Protein AF-A0A8K0KCC7-F1 (afdb_monomer)

Foldseek 3Di:
DDDDDDPDDDPDDDDPPDPPPDPPVVVVPDDQDDAPLLLVQLVLVVQVVCCVVQQAPPLFAEAALCLQDPDCWPAAQHRVVCCPDPRHDHDDVVSVVVVPVPDDDDDDDDDDDDQDDDDEQECVNLVHDAFQDDFDWQPDFLFQAEEEFEDAVFAADADPNRVSVSLVVQQCCCCPVVVGRGRQAQWEAGLQLHIYGTVHLIGWGPPFPPCTSRYHYYYYYHAAQPPERDPSNVVSVVRVQVSCCSVRNHPPSHAYYYSCLRDVDCTPHDRHRVVCSPDPRHHHDPPPPPPAQECVNLPHDQFQDDFAWQPDTSFNYEYEGEPLPVAAAADPNRVSVSLNVQQCCCCPVVVGRGRQAQWEAHHSSRIHGGVHSTGFGDDRPPCRRRYHYYYYYRNSNDHNDDPPPDPDPHD

Radius of gyration: 26.08 Å; Cα contacts (8 Å, |Δi|>4): 764; chains: 1; bounding box: 80×66×66 Å

Mean predicted aligned error: 16.55 Å

Structure (mmCIF, N/CA/C/O backbone):
data_AF-A0A8K0KCC7-F1
#
_entry.id   AF-A0A8K0KCC7-F1
#
loop_
_atom_site.group_PDB
_atom_site.id
_atom_site.type_symbol
_atom_site.label_atom_id
_atom_site.label_alt_id
_atom_site.label_comp_id
_atom_site.label_asym_id
_atom_site.label_entity_id
_atom_site.label_seq_id
_atom_site.pdbx_PDB_ins_code
_atom_site.Cartn_x
_atom_site.Cartn_y
_atom_site.Cartn_z
_atom_site.occupancy
_atom_site.B_iso_or_equiv
_atom_site.auth_seq_id
_atom_site.auth_comp_id
_atom_site.auth_asym_id
_atom_site.auth_atom_id
_atom_site.pdbx_PDB_model_num
ATOM 1 N N . MET A 1 1 ? 50.288 -50.256 -7.105 1.00 32.22 1 MET A N 1
ATOM 2 C CA . MET A 1 1 ? 50.588 -49.123 -6.209 1.00 32.22 1 MET A CA 1
ATOM 3 C C . MET A 1 1 ? 49.426 -48.145 -6.263 1.00 32.22 1 MET A C 1
ATOM 5 O O . MET A 1 1 ? 48.894 -47.980 -7.355 1.00 32.22 1 MET A O 1
ATOM 9 N N . PRO A 1 2 ? 48.986 -47.606 -5.119 1.00 41.28 2 PRO A N 1
ATOM 10 C CA . PRO A 1 2 ? 47.628 -47.102 -4.949 1.00 41.28 2 PRO A CA 1
ATOM 11 C C . PRO A 1 2 ? 47.560 -45.652 -4.406 1.00 41.28 2 PRO A C 1
ATOM 13 O O . PRO A 1 2 ? 48.583 -45.040 -4.130 1.00 41.28 2 PRO A O 1
ATOM 16 N N . TYR A 1 3 ? 46.322 -45.187 -4.209 1.00 31.98 3 TYR A N 1
ATOM 17 C CA . TYR A 1 3 ? 45.841 -44.134 -3.296 1.00 31.98 3 TYR A CA 1
ATOM 18 C C . TYR A 1 3 ? 46.116 -42.638 -3.561 1.00 31.98 3 TYR A C 1
ATOM 20 O O . TYR A 1 3 ? 47.219 -42.124 -3.432 1.00 31.98 3 TYR A O 1
ATOM 28 N N . ASN A 1 4 ? 44.995 -41.954 -3.840 1.00 38.59 4 ASN A N 1
ATOM 29 C CA . ASN A 1 4 ? 44.507 -40.693 -3.263 1.00 38.59 4 ASN A CA 1
ATOM 30 C C . ASN A 1 4 ? 45.449 -39.945 -2.304 1.00 38.59 4 ASN A C 1
ATOM 32 O O . ASN A 1 4 ? 45.660 -40.389 -1.181 1.00 38.59 4 ASN A O 1
ATOM 36 N N . ASN A 1 5 ? 45.829 -38.724 -2.688 1.00 33.31 5 ASN A N 1
ATOM 37 C CA . ASN A 1 5 ? 46.295 -37.687 -1.768 1.00 33.31 5 ASN A CA 1
ATOM 38 C C . ASN A 1 5 ? 45.229 -36.585 -1.661 1.00 33.31 5 ASN A C 1
ATOM 40 O O . ASN A 1 5 ? 45.212 -35.649 -2.457 1.00 33.31 5 ASN A O 1
ATOM 44 N N . TYR A 1 6 ? 44.355 -36.695 -0.660 1.00 35.53 6 TYR A N 1
ATOM 45 C CA . TYR A 1 6 ? 43.768 -35.525 -0.004 1.00 35.53 6 TYR A CA 1
ATOM 46 C C . TYR A 1 6 ? 44.556 -35.300 1.294 1.00 35.53 6 TYR A C 1
ATOM 48 O O . TYR A 1 6 ? 44.811 -36.278 1.998 1.00 35.53 6 TYR A O 1
ATOM 56 N N . PRO A 1 7 ? 44.971 -34.065 1.623 1.00 37.31 7 PRO A N 1
ATOM 57 C CA . PRO A 1 7 ? 45.664 -33.803 2.877 1.00 37.31 7 PRO A CA 1
ATOM 58 C C . PRO A 1 7 ? 44.734 -34.054 4.071 1.00 37.31 7 PRO A C 1
ATOM 60 O O . PRO A 1 7 ? 43.588 -33.600 4.092 1.00 37.31 7 PRO A O 1
ATOM 63 N N . GLU A 1 8 ? 45.249 -34.785 5.059 1.00 32.00 8 GLU A N 1
ATOM 64 C CA . GLU A 1 8 ? 44.606 -35.037 6.346 1.00 32.00 8 GLU A CA 1
ATOM 65 C C . GLU A 1 8 ? 44.310 -33.716 7.073 1.00 32.00 8 GLU A C 1
ATOM 67 O O . GLU A 1 8 ? 45.194 -32.889 7.300 1.00 32.00 8 GLU A O 1
ATOM 72 N N . ILE A 1 9 ? 43.053 -33.526 7.475 1.00 38.66 9 ILE A N 1
ATOM 73 C CA . ILE A 1 9 ? 42.660 -32.462 8.397 1.00 38.66 9 ILE A CA 1
ATOM 74 C C . ILE A 1 9 ? 43.001 -32.953 9.806 1.00 38.66 9 ILE A C 1
ATOM 76 O O . ILE A 1 9 ? 42.283 -33.769 10.383 1.00 38.66 9 ILE A O 1
ATOM 80 N N . HIS A 1 10 ? 44.102 -32.461 10.373 1.00 34.22 10 HIS A N 1
ATOM 81 C CA . HIS A 1 10 ? 44.357 -32.620 11.801 1.00 34.22 10 HIS A CA 1
ATOM 82 C C . HIS A 1 10 ? 43.300 -31.847 12.612 1.00 34.22 10 HIS A C 1
ATOM 84 O O . HIS A 1 10 ? 42.964 -30.715 12.250 1.00 34.22 10 HIS A O 1
ATOM 90 N N . PRO A 1 11 ? 42.793 -32.395 13.733 1.00 32.97 11 PRO A N 1
ATOM 91 C CA . PRO A 1 11 ? 41.903 -31.650 14.608 1.00 32.97 11 PRO A CA 1
ATOM 92 C C . PRO A 1 11 ? 42.671 -30.471 15.208 1.00 32.97 11 PRO A C 1
ATOM 94 O O . PRO A 1 11 ? 43.665 -30.658 15.917 1.00 32.97 11 PRO A O 1
ATOM 97 N N . LEU A 1 12 ? 42.207 -29.252 14.926 1.00 37.03 12 LEU A N 1
ATOM 98 C CA . LEU A 1 12 ? 42.700 -28.045 15.578 1.00 37.03 12 LEU A CA 1
ATOM 99 C C . LEU A 1 12 ? 42.485 -28.186 17.088 1.00 37.03 12 LEU A C 1
ATOM 101 O O . LEU A 1 12 ? 41.357 -28.271 17.576 1.00 37.03 12 LEU A O 1
ATOM 105 N N . LYS A 1 13 ? 43.596 -28.233 17.830 1.00 34.91 13 LYS A N 1
ATOM 106 C CA . LYS A 1 13 ? 43.595 -28.073 19.283 1.00 34.91 13 LYS A CA 1
ATOM 107 C C . LYS A 1 13 ? 42.978 -26.713 19.606 1.00 34.91 13 LYS A C 1
ATOM 109 O O . LYS A 1 13 ? 43.379 -25.700 19.041 1.00 34.91 13 LYS A O 1
ATOM 114 N N . ASN A 1 14 ? 42.010 -26.719 20.519 1.00 39.62 14 ASN A N 1
ATOM 115 C CA . ASN A 1 14 ? 41.420 -25.523 21.108 1.00 39.62 14 ASN A CA 1
ATOM 116 C C . ASN A 1 14 ? 42.513 -24.661 21.747 1.00 39.62 14 ASN A C 1
ATOM 118 O O . ASN A 1 14 ? 42.914 -24.928 22.879 1.00 39.62 14 ASN A O 1
ATOM 122 N N . ASP A 1 15 ? 42.939 -23.613 21.049 1.00 35.44 15 ASP A N 1
ATOM 123 C CA . ASP A 1 15 ? 43.680 -22.517 21.655 1.00 35.44 15 ASP A CA 1
ATOM 124 C C . ASP A 1 15 ? 42.769 -21.284 21.719 1.00 35.44 15 ASP A C 1
ATOM 126 O O . ASP A 1 15 ? 42.457 -20.635 20.718 1.00 35.44 15 ASP A O 1
ATOM 130 N N . LYS A 1 16 ? 42.241 -21.021 22.919 1.00 41.28 16 LYS A N 1
ATOM 131 C CA . LYS A 1 16 ? 41.320 -19.914 23.223 1.00 41.28 16 LYS A CA 1
ATOM 132 C C . LYS A 1 16 ? 42.089 -18.601 23.378 1.00 41.28 16 LYS A C 1
ATOM 134 O O . LYS A 1 16 ? 42.053 -17.981 24.438 1.00 41.28 16 LYS A O 1
ATOM 139 N N . SER A 1 17 ? 42.793 -18.175 22.337 1.00 39.69 17 SER A N 1
ATOM 140 C CA . SER A 1 17 ? 43.599 -16.955 22.416 1.00 39.69 17 SER A CA 1
ATOM 141 C C . SER A 1 17 ? 43.819 -16.268 21.063 1.00 39.69 17 SER A C 1
ATOM 143 O O . SER A 1 17 ? 44.923 -15.842 20.767 1.00 39.69 17 SER A O 1
ATOM 145 N N . ASN A 1 18 ? 42.778 -16.116 20.226 1.00 37.31 18 ASN A N 1
ATOM 146 C CA . ASN A 1 18 ? 42.800 -15.120 19.134 1.00 37.31 18 ASN A CA 1
ATOM 147 C C . ASN A 1 18 ? 41.409 -14.788 18.549 1.00 37.31 18 ASN A C 1
ATOM 149 O O . ASN A 1 18 ? 41.161 -14.870 17.350 1.00 37.31 18 ASN A O 1
ATOM 153 N N . LEU A 1 19 ? 40.473 -14.383 19.411 1.00 37.72 19 LEU A N 1
ATOM 154 C CA . LEU A 1 19 ? 39.090 -14.030 19.039 1.00 37.72 19 LEU A CA 1
ATOM 155 C C . LEU A 1 19 ? 38.871 -12.523 18.795 1.00 37.72 19 LEU A C 1
ATOM 157 O O . LEU A 1 19 ? 37.771 -12.020 18.994 1.00 37.72 19 LEU A O 1
ATOM 161 N N . HIS A 1 20 ? 39.900 -11.793 18.355 1.00 40.25 20 HIS A N 1
ATOM 162 C CA . HIS A 1 20 ? 39.802 -10.345 18.105 1.00 40.25 20 HIS A CA 1
ATOM 163 C C . HIS A 1 20 ? 40.054 -9.908 16.650 1.00 40.25 20 HIS A C 1
ATOM 165 O O . HIS A 1 20 ? 40.089 -8.711 16.388 1.00 40.25 20 HIS A O 1
ATOM 171 N N . GLY A 1 21 ? 40.173 -10.841 15.695 1.00 36.03 21 GLY A N 1
ATOM 172 C CA . GLY A 1 21 ? 40.514 -10.511 14.299 1.00 36.03 21 GLY A CA 1
ATOM 173 C C . GLY A 1 21 ? 39.588 -11.039 13.197 1.00 36.03 21 GLY A C 1
ATOM 174 O O . GLY A 1 21 ? 39.854 -10.764 12.037 1.00 36.03 21 GLY A O 1
ATOM 175 N N . LEU A 1 22 ? 38.524 -11.793 13.508 1.00 36.38 22 LEU A N 1
ATOM 176 C CA . LEU A 1 22 ? 37.712 -12.489 12.486 1.00 36.38 22 LEU A CA 1
ATOM 177 C C . LEU A 1 22 ? 36.241 -12.044 12.408 1.00 36.38 22 LEU A C 1
ATOM 179 O O . LEU A 1 22 ? 35.451 -12.656 11.697 1.00 36.38 22 LEU A O 1
ATOM 183 N N . THR A 1 23 ? 35.845 -10.986 13.117 1.00 40.62 23 THR A N 1
ATOM 184 C CA . THR A 1 23 ? 34.430 -10.582 13.216 1.00 40.62 23 THR A CA 1
ATOM 185 C C . THR A 1 23 ? 34.023 -9.434 12.294 1.00 40.62 23 THR A C 1
ATOM 187 O O . THR A 1 23 ? 32.842 -9.111 12.265 1.00 40.62 23 THR A O 1
ATOM 190 N N . TYR A 1 24 ? 34.940 -8.829 11.528 1.00 31.20 24 TYR A N 1
ATOM 191 C CA . TYR A 1 24 ? 34.590 -7.710 10.636 1.00 31.20 24 TYR A CA 1
ATOM 192 C C . TYR A 1 24 ? 34.477 -8.115 9.157 1.00 31.20 24 TYR A C 1
ATOM 194 O O . TYR A 1 24 ? 33.533 -7.701 8.491 1.00 31.20 24 TYR A O 1
ATOM 202 N N . ASP A 1 25 ? 35.337 -9.011 8.663 1.00 35.44 25 ASP A N 1
ATOM 203 C CA . ASP A 1 25 ? 35.307 -9.435 7.249 1.00 35.44 25 ASP A CA 1
ATOM 204 C C . ASP A 1 25 ? 34.265 -10.525 6.933 1.00 35.44 25 ASP A C 1
ATOM 206 O O . ASP A 1 25 ? 33.939 -10.745 5.769 1.00 35.44 25 ASP A O 1
ATOM 210 N N . TYR A 1 26 ? 33.678 -11.176 7.945 1.00 32.91 26 TYR A N 1
ATOM 211 C CA . TYR A 1 26 ? 32.623 -12.183 7.739 1.00 32.91 26 TYR A CA 1
ATOM 212 C C . TYR A 1 26 ? 31.201 -11.591 7.690 1.00 32.91 26 TYR A C 1
ATOM 214 O O . TYR A 1 26 ? 30.269 -12.275 7.280 1.00 32.91 26 TYR A O 1
ATOM 222 N N . PHE A 1 27 ? 31.019 -10.324 8.082 1.00 34.69 27 PHE A N 1
ATOM 223 C CA . PHE A 1 27 ? 29.710 -9.647 8.079 1.00 34.69 27 PHE A CA 1
ATOM 224 C C . PHE A 1 27 ? 29.430 -8.832 6.806 1.00 34.69 27 PHE A C 1
ATOM 226 O O . PHE A 1 27 ? 28.326 -8.319 6.645 1.00 34.69 27 PHE A O 1
ATOM 233 N N . LEU A 1 28 ? 30.395 -8.726 5.886 1.00 33.91 28 LEU A N 1
ATOM 234 C CA . LEU A 1 28 ? 30.227 -8.025 4.604 1.00 33.91 28 LEU A CA 1
ATOM 235 C C . LEU A 1 28 ? 29.599 -8.887 3.495 1.00 33.91 28 LEU A C 1
ATOM 237 O O . LEU A 1 28 ? 29.343 -8.390 2.402 1.00 33.91 28 LEU A O 1
ATOM 241 N N . TYR A 1 29 ? 29.302 -10.155 3.774 1.00 35.84 29 TYR A N 1
ATOM 242 C CA . TYR A 1 29 ? 28.531 -11.032 2.899 1.00 35.84 29 TYR A CA 1
ATOM 243 C C . TYR A 1 29 ? 27.289 -11.503 3.655 1.00 35.84 29 TYR A C 1
ATOM 245 O O . TYR A 1 29 ? 27.440 -12.070 4.732 1.00 35.84 29 TYR A O 1
ATOM 253 N N . LEU A 1 30 ? 26.103 -11.323 3.049 1.00 40.41 30 LEU A N 1
ATOM 254 C CA . LEU A 1 30 ? 24.763 -11.822 3.441 1.00 40.41 30 LEU A CA 1
ATOM 255 C C . LEU A 1 30 ? 23.731 -10.762 3.879 1.00 40.41 30 LEU A C 1
ATOM 257 O O . LEU A 1 30 ? 22.947 -10.999 4.794 1.00 40.41 30 LEU A O 1
ATOM 261 N N . SER A 1 31 ? 23.627 -9.642 3.163 1.00 47.72 31 SER A N 1
ATOM 262 C CA . SER A 1 31 ? 22.319 -8.999 2.975 1.00 47.72 31 SER A CA 1
ATOM 263 C C . SER A 1 31 ? 21.899 -9.231 1.529 1.00 47.72 31 SER A C 1
ATOM 265 O O . SER A 1 31 ? 22.586 -8.769 0.621 1.00 47.72 31 SER A O 1
ATOM 267 N N . ALA A 1 32 ? 20.828 -9.995 1.300 1.00 54.81 32 ALA A N 1
ATOM 268 C CA . ALA A 1 32 ? 20.245 -10.061 -0.033 1.00 54.81 32 ALA A CA 1
ATOM 269 C C . ALA A 1 32 ? 19.753 -8.654 -0.389 1.00 54.81 32 ALA A C 1
ATOM 271 O O . ALA A 1 32 ? 18.992 -8.064 0.382 1.00 54.81 32 ALA A O 1
ATOM 272 N N . ASP A 1 33 ? 20.199 -8.106 -1.517 1.00 71.56 33 ASP A N 1
ATOM 273 C CA . ASP A 1 33 ? 19.613 -6.869 -2.016 1.00 71.56 33 ASP A CA 1
ATOM 274 C C . ASP A 1 33 ? 18.150 -7.177 -2.370 1.00 71.56 33 ASP A C 1
ATOM 276 O O . ASP A 1 33 ? 17.864 -8.062 -3.178 1.00 71.56 33 ASP A O 1
ATOM 280 N N . ILE A 1 34 ? 17.218 -6.479 -1.717 1.00 79.56 34 ILE A N 1
ATOM 281 C CA . ILE A 1 34 ? 15.780 -6.496 -2.011 1.00 79.56 34 ILE A CA 1
ATOM 282 C C . ILE A 1 34 ? 15.312 -5.073 -2.327 1.00 79.56 34 ILE A C 1
ATOM 284 O O . ILE A 1 34 ? 15.915 -4.100 -1.854 1.00 79.56 34 ILE A O 1
ATOM 288 N N . PRO A 1 35 ? 14.246 -4.895 -3.128 1.00 83.62 35 PRO A N 1
ATOM 289 C CA . PRO A 1 35 ? 13.659 -3.576 -3.302 1.00 83.62 35 PRO A CA 1
ATOM 290 C C . PRO A 1 35 ? 13.224 -3.020 -1.943 1.00 83.62 35 PRO A C 1
ATOM 292 O O . PRO A 1 35 ? 12.528 -3.693 -1.190 1.00 83.62 35 PRO A O 1
ATOM 295 N N . ASN A 1 36 ? 13.601 -1.776 -1.634 1.00 81.56 36 ASN A N 1
ATOM 296 C CA . ASN A 1 36 ? 13.110 -1.131 -0.412 1.00 81.56 36 ASN A CA 1
ATOM 297 C C . ASN A 1 36 ? 11.590 -0.916 -0.481 1.00 81.56 36 ASN A C 1
ATOM 299 O O . ASN A 1 36 ? 11.033 -0.771 -1.571 1.00 81.56 36 ASN A O 1
ATOM 303 N N . ASP A 1 37 ? 10.950 -0.773 0.679 1.00 77.31 37 ASP A N 1
ATOM 304 C CA . ASP A 1 37 ? 9.498 -0.581 0.805 1.00 77.31 37 ASP A CA 1
ATOM 305 C C . ASP A 1 37 ? 8.956 0.525 -0.105 1.00 77.31 37 ASP A C 1
ATOM 307 O O . ASP A 1 37 ? 7.898 0.384 -0.703 1.00 77.31 37 ASP A O 1
ATOM 311 N N . GLY A 1 38 ? 9.693 1.629 -0.275 1.00 75.00 38 GLY A N 1
ATOM 312 C CA . GLY A 1 38 ? 9.281 2.708 -1.174 1.00 75.00 38 GLY A CA 1
ATOM 313 C C . GLY A 1 38 ? 9.117 2.241 -2.623 1.00 75.00 38 GLY A C 1
ATOM 314 O O . GLY A 1 38 ? 8.193 2.674 -3.303 1.00 75.00 38 GLY A O 1
ATOM 315 N N . MET A 1 39 ? 9.989 1.347 -3.090 1.00 86.19 39 MET A N 1
ATOM 316 C CA . MET A 1 3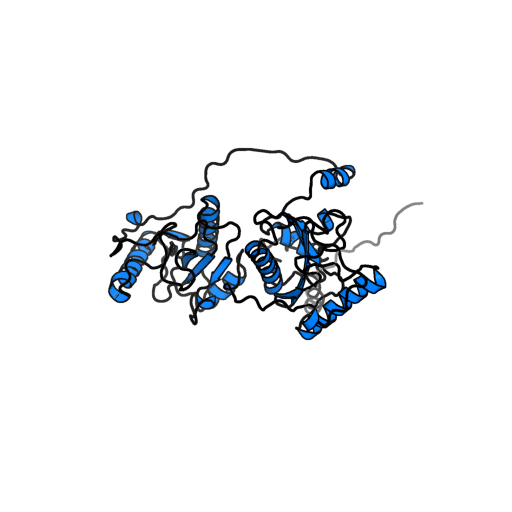9 ? 9.917 0.757 -4.429 1.00 86.19 39 MET A CA 1
ATOM 317 C C . MET A 1 39 ? 8.760 -0.236 -4.538 1.00 86.19 39 MET A C 1
ATOM 319 O O . MET A 1 39 ? 7.992 -0.148 -5.491 1.00 86.19 39 MET A O 1
ATOM 323 N N . VAL A 1 40 ? 8.589 -1.116 -3.548 1.00 83.69 40 VAL A N 1
ATOM 324 C CA . VAL A 1 40 ? 7.460 -2.062 -3.492 1.00 83.69 40 VAL A CA 1
ATOM 325 C C . VAL A 1 40 ? 6.124 -1.315 -3.517 1.00 83.69 40 VAL A C 1
ATOM 327 O O . VAL A 1 40 ? 5.284 -1.567 -4.381 1.00 83.69 40 VAL A O 1
ATOM 330 N N . ASN A 1 41 ? 5.972 -0.311 -2.653 1.00 76.19 41 ASN A N 1
ATOM 331 C CA . ASN A 1 41 ? 4.762 0.505 -2.559 1.00 76.19 41 ASN A CA 1
ATOM 332 C C . ASN A 1 41 ? 4.501 1.293 -3.847 1.00 76.19 41 ASN A C 1
ATOM 334 O O . ASN A 1 41 ? 3.351 1.500 -4.223 1.00 76.19 41 ASN A O 1
ATOM 338 N N . ALA A 1 42 ? 5.553 1.728 -4.547 1.00 82.44 42 ALA A N 1
ATOM 339 C CA . ALA A 1 42 ? 5.406 2.403 -5.831 1.00 82.44 42 ALA A CA 1
ATOM 340 C C . ALA A 1 42 ? 4.913 1.461 -6.934 1.00 82.44 42 ALA A C 1
ATOM 342 O O . ALA A 1 42 ? 4.092 1.886 -7.743 1.00 82.44 42 ALA A O 1
ATOM 343 N N . VAL A 1 43 ? 5.355 0.197 -6.959 1.00 91.50 43 VAL A N 1
ATOM 344 C CA . VAL A 1 43 ? 4.808 -0.800 -7.894 1.00 91.50 43 VAL A CA 1
ATOM 345 C C . VAL A 1 43 ? 3.329 -1.040 -7.597 1.00 91.50 43 VAL A C 1
ATOM 347 O O . VAL A 1 43 ? 2.502 -0.919 -8.496 1.00 91.50 43 VAL A O 1
ATOM 350 N N . GLN A 1 44 ? 2.985 -1.316 -6.338 1.00 85.25 44 GLN A N 1
ATOM 351 C CA . GLN A 1 44 ? 1.602 -1.579 -5.932 1.00 85.25 44 GLN A CA 1
ATOM 352 C C . GLN A 1 44 ? 0.689 -0.375 -6.208 1.00 85.25 44 GLN A C 1
ATOM 354 O O . GLN A 1 44 ? -0.376 -0.521 -6.803 1.00 85.25 44 GLN A O 1
ATOM 359 N N . GLY A 1 45 ? 1.137 0.834 -5.861 1.00 77.75 45 GLY A N 1
ATOM 360 C CA . GLY A 1 45 ? 0.410 2.071 -6.140 1.00 77.75 45 GLY A CA 1
ATOM 361 C C . GLY A 1 45 ? 0.244 2.344 -7.637 1.00 77.75 45 GLY A C 1
ATOM 362 O O . GLY A 1 45 ? -0.822 2.785 -8.060 1.00 77.75 45 GLY A O 1
ATOM 363 N N . LEU A 1 46 ? 1.262 2.045 -8.451 1.00 86.88 46 LEU A N 1
ATOM 364 C CA . LEU A 1 46 ? 1.181 2.172 -9.906 1.00 86.88 46 LEU A CA 1
ATOM 365 C C . LEU A 1 46 ? 0.168 1.189 -10.504 1.00 86.88 46 LEU A C 1
ATOM 367 O O . LEU A 1 46 ? -0.613 1.586 -11.365 1.00 86.88 46 LEU A O 1
ATOM 371 N N . ILE A 1 47 ? 0.152 -0.063 -10.038 1.00 88.69 47 ILE A N 1
ATOM 372 C CA . ILE A 1 47 ? -0.829 -1.065 -10.473 1.00 88.69 47 ILE A CA 1
ATOM 373 C C . ILE A 1 47 ? -2.244 -0.616 -10.096 1.00 88.69 47 ILE A C 1
ATOM 375 O O . ILE A 1 47 ? -3.115 -0.567 -10.961 1.00 88.69 47 ILE A O 1
ATOM 379 N N . ASN A 1 48 ? -2.458 -0.203 -8.843 1.00 79.81 48 ASN A N 1
ATOM 380 C CA . ASN A 1 48 ? -3.756 0.285 -8.369 1.00 79.81 48 ASN A CA 1
ATOM 381 C C . ASN A 1 48 ? -4.241 1.502 -9.165 1.00 79.81 48 ASN A C 1
ATOM 383 O O . ASN A 1 48 ? -5.415 1.584 -9.521 1.00 79.81 48 ASN A O 1
ATOM 387 N N . TYR A 1 49 ? -3.336 2.426 -9.495 1.00 78.94 49 TYR A N 1
ATOM 388 C CA . TYR A 1 49 ? -3.662 3.547 -10.368 1.00 78.94 49 TYR A CA 1
ATOM 389 C C . TYR A 1 49 ? -4.032 3.075 -11.779 1.00 78.94 49 TYR A C 1
ATOM 391 O O . TYR A 1 49 ? -5.037 3.515 -12.319 1.00 78.94 49 TYR A O 1
ATOM 399 N N . GLY A 1 50 ? -3.280 2.134 -12.359 1.00 84.00 50 GLY A N 1
ATOM 400 C CA . GLY A 1 50 ? -3.612 1.529 -13.650 1.00 84.00 50 GLY A CA 1
ATOM 401 C C . GLY A 1 50 ? -4.993 0.866 -13.664 1.00 84.00 50 GLY A C 1
ATOM 402 O O . GLY A 1 50 ? -5.708 0.989 -14.657 1.00 84.00 50 GLY A O 1
ATOM 403 N N . ILE A 1 51 ? -5.398 0.228 -12.562 1.00 81.19 51 ILE A N 1
ATOM 404 C CA . ILE A 1 51 ? -6.752 -0.317 -12.385 1.00 81.19 51 ILE A CA 1
ATOM 405 C C . ILE A 1 51 ? -7.788 0.812 -12.361 1.00 81.19 51 ILE A C 1
ATOM 407 O O . ILE A 1 51 ? -8.775 0.751 -13.093 1.00 81.19 51 ILE A O 1
ATOM 411 N N . SER A 1 52 ? -7.556 1.872 -11.578 1.00 73.62 52 SER A N 1
ATOM 412 C CA . SER A 1 52 ? -8.528 2.964 -11.427 1.00 73.62 52 SER A CA 1
ATOM 413 C C . SER A 1 52 ? -8.763 3.763 -12.712 1.00 73.62 52 SER A C 1
ATOM 415 O O . SER A 1 52 ? -9.858 4.285 -12.913 1.00 73.62 52 SER A O 1
ATOM 417 N N . ILE A 1 53 ? -7.773 3.820 -13.611 1.00 80.56 53 ILE A N 1
ATOM 418 C CA . ILE A 1 53 ? -7.909 4.453 -14.933 1.00 80.56 53 ILE A CA 1
ATOM 419 C C . ILE A 1 53 ? -8.275 3.467 -16.056 1.00 80.56 53 ILE A C 1
ATOM 421 O O . ILE A 1 53 ? -8.218 3.832 -17.232 1.00 80.56 53 ILE A O 1
ATOM 425 N N . GLY A 1 54 ? -8.624 2.219 -15.723 1.00 81.25 54 GLY A N 1
ATOM 426 C CA . GLY A 1 54 ? -9.062 1.205 -16.688 1.00 81.25 54 GLY A CA 1
ATOM 427 C C . GLY A 1 54 ? -7.967 0.715 -17.643 1.00 81.25 54 GLY A C 1
ATOM 428 O O . GLY A 1 54 ? -8.273 0.227 -18.728 1.00 81.25 54 GLY A O 1
ATOM 429 N N . LYS A 1 55 ? -6.690 0.862 -17.273 1.00 92.56 55 LYS A N 1
ATOM 430 C CA . LYS A 1 55 ? -5.539 0.375 -18.052 1.00 92.56 55 LYS A CA 1
ATOM 431 C C . LYS A 1 55 ? -5.097 -1.026 -17.648 1.00 92.56 55 LYS A C 1
ATOM 433 O O . LYS A 1 55 ? -4.601 -1.748 -18.503 1.00 92.56 55 LYS A O 1
ATOM 438 N N . ILE A 1 56 ? -5.294 -1.414 -16.390 1.00 93.62 56 ILE A N 1
ATOM 439 C CA . ILE A 1 56 ? -5.018 -2.759 -15.860 1.00 93.62 56 ILE A CA 1
ATOM 440 C C . ILE A 1 56 ? -6.336 -3.375 -15.386 1.00 93.62 56 ILE A C 1
ATOM 442 O O . ILE A 1 56 ? -7.177 -2.682 -14.817 1.00 93.62 56 ILE A O 1
ATOM 446 N N . SER A 1 57 ? -6.541 -4.667 -15.639 1.00 93.06 57 SER A N 1
ATOM 447 C CA . SER A 1 57 ? -7.743 -5.373 -15.190 1.00 93.06 57 SER A CA 1
ATOM 448 C C . SER A 1 57 ? -7.752 -5.475 -13.666 1.00 93.06 57 SER A C 1
ATOM 450 O O . SER A 1 57 ? -6.715 -5.727 -13.062 1.00 93.06 57 SER A O 1
ATOM 452 N N . ALA A 1 58 ? -8.912 -5.346 -13.018 1.00 82.12 58 ALA A N 1
ATOM 453 C CA . ALA A 1 58 ? -9.017 -5.584 -11.574 1.00 82.12 58 ALA A CA 1
ATOM 454 C C . ALA A 1 58 ? -8.679 -7.042 -11.181 1.00 82.12 58 ALA A C 1
ATOM 456 O O . ALA A 1 58 ? -8.272 -7.285 -10.046 1.00 82.12 58 ALA A O 1
ATOM 457 N N . ASN A 1 59 ? -8.800 -7.975 -12.136 1.00 89.12 59 ASN A N 1
ATOM 458 C CA . ASN A 1 59 ? -8.444 -9.395 -12.024 1.00 89.12 59 ASN A CA 1
ATOM 459 C C . ASN A 1 59 ? -7.194 -9.723 -12.863 1.00 89.12 59 ASN A C 1
ATOM 461 O O . ASN A 1 59 ? -7.162 -10.734 -13.564 1.00 89.12 59 ASN A O 1
ATOM 465 N N . TYR A 1 60 ? -6.212 -8.820 -12.903 1.00 94.69 60 TYR A N 1
ATOM 466 C CA . TYR A 1 60 ? -4.960 -9.072 -13.616 1.00 94.69 60 TYR A CA 1
ATOM 467 C C . TYR A 1 60 ? -4.216 -10.281 -13.030 1.00 94.69 60 TYR A C 1
ATOM 469 O O . TYR A 1 60 ? -4.471 -10.688 -11.906 1.00 94.69 60 TYR A O 1
ATOM 477 N N . THR A 1 61 ? -3.263 -10.840 -13.770 1.00 95.38 61 THR A N 1
ATOM 478 C CA . THR A 1 61 ? -2.302 -11.823 -13.256 1.00 95.38 61 THR A CA 1
ATOM 479 C C . THR A 1 61 ? -0.923 -11.176 -13.143 1.00 95.38 61 THR A C 1
ATOM 481 O O . THR A 1 61 ? -0.417 -10.593 -14.106 1.00 95.38 61 THR A O 1
ATOM 484 N N . LEU A 1 62 ? -0.314 -11.265 -11.961 1.00 95.62 62 LEU A N 1
ATOM 485 C CA . LEU A 1 62 ? 1.048 -10.823 -11.686 1.00 95.62 62 LEU A CA 1
ATOM 486 C C . LEU A 1 62 ? 2.030 -11.958 -11.983 1.00 95.62 62 LEU A C 1
ATOM 488 O O . LEU A 1 62 ? 1.939 -13.034 -11.389 1.00 95.62 62 LEU A O 1
ATOM 492 N N . LEU A 1 63 ? 3.000 -11.686 -12.854 1.00 96.06 63 LEU A N 1
ATOM 493 C CA . LEU A 1 63 ? 4.037 -12.639 -13.245 1.00 96.06 63 LEU A CA 1
ATOM 494 C C . LEU A 1 63 ? 5.430 -12.018 -13.107 1.00 96.06 63 LEU A C 1
ATOM 496 O O . LEU A 1 63 ? 5.649 -10.838 -13.380 1.00 96.06 63 LEU A O 1
ATOM 500 N N . GLY A 1 64 ? 6.407 -12.828 -12.720 1.00 95.00 64 GLY A N 1
ATOM 501 C CA . GLY A 1 64 ? 7.817 -12.529 -12.934 1.00 95.00 64 GLY A CA 1
ATOM 502 C C . GLY A 1 64 ? 8.212 -12.887 -14.360 1.00 95.00 64 GLY A C 1
ATOM 503 O O . GLY A 1 64 ? 7.844 -13.943 -14.864 1.00 95.00 64 GLY A O 1
ATOM 504 N N . HIS A 1 65 ? 9.020 -12.047 -14.997 1.00 93.69 65 HIS A N 1
ATOM 505 C CA . HIS A 1 65 ? 9.516 -12.261 -16.359 1.00 93.69 65 HIS A CA 1
ATOM 506 C C . HIS A 1 65 ? 10.040 -13.693 -16.645 1.00 93.69 65 HIS A C 1
ATOM 508 O O . HIS A 1 65 ? 9.779 -14.252 -17.711 1.00 93.69 65 HIS A O 1
ATOM 514 N N . ARG A 1 66 ? 10.703 -14.337 -15.675 1.00 91.62 66 ARG A N 1
ATOM 515 C CA . ARG A 1 66 ? 11.231 -15.711 -15.769 1.00 91.62 66 ARG A CA 1
ATOM 516 C C . ARG A 1 66 ? 10.162 -16.801 -15.895 1.00 91.62 66 ARG A C 1
ATOM 518 O O . ARG A 1 66 ? 10.499 -17.911 -16.283 1.00 91.62 66 ARG A O 1
ATOM 525 N N . GLN A 1 67 ? 8.900 -16.511 -15.570 1.00 90.44 67 GLN A N 1
ATOM 526 C CA . GLN A 1 67 ? 7.782 -17.437 -15.799 1.00 90.44 67 GLN A CA 1
ATOM 527 C C . GLN A 1 67 ? 7.371 -17.495 -17.274 1.00 90.44 67 GLN A C 1
ATOM 529 O O . GLN A 1 67 ? 6.680 -18.421 -17.671 1.00 90.44 67 GLN A O 1
ATOM 534 N N . LEU A 1 68 ? 7.777 -16.514 -18.084 1.00 87.88 68 LEU A N 1
ATOM 535 C CA . LEU A 1 68 ? 7.344 -16.384 -19.477 1.00 87.88 68 LEU A CA 1
ATOM 536 C C . LEU A 1 68 ? 8.425 -16.779 -20.468 1.00 87.88 68 LEU A C 1
ATOM 538 O O . LEU A 1 68 ? 8.137 -17.298 -21.542 1.00 87.88 68 LEU A O 1
ATOM 542 N N . ILE A 1 69 ? 9.682 -16.524 -20.114 1.0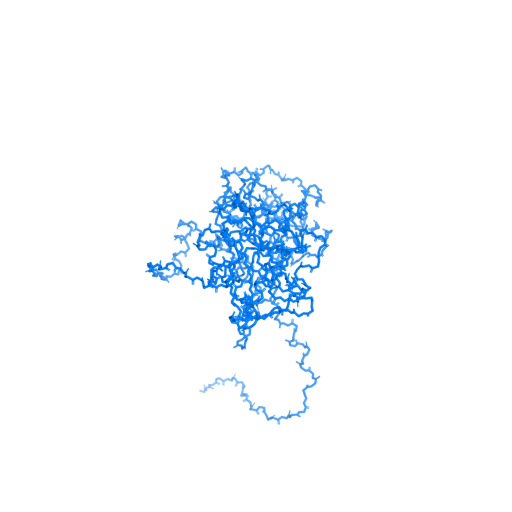0 83.12 69 ILE A N 1
ATOM 543 C CA . ILE A 1 69 ? 10.825 -16.844 -20.958 1.00 83.12 69 ILE A CA 1
ATOM 544 C C . ILE A 1 69 ? 11.975 -17.396 -20.123 1.00 83.12 69 ILE A C 1
ATOM 546 O O . ILE A 1 69 ? 12.090 -17.119 -18.929 1.00 83.12 69 ILE A O 1
ATOM 550 N N . ARG A 1 70 ? 12.892 -18.120 -20.775 1.00 80.19 70 ARG A N 1
ATOM 551 C CA . ARG A 1 70 ? 14.115 -18.628 -20.142 1.00 80.19 70 ARG A CA 1
ATOM 552 C C . ARG A 1 70 ? 15.029 -17.471 -19.728 1.00 80.19 70 ARG A C 1
ATOM 554 O O . ARG A 1 70 ? 15.877 -17.014 -20.491 1.00 80.19 70 ARG A O 1
ATOM 561 N N . SER A 1 71 ? 14.857 -17.003 -18.500 1.00 82.75 71 SER A N 1
ATOM 562 C CA . SER A 1 71 ? 15.596 -15.891 -17.911 1.00 82.75 71 SER A CA 1
ATOM 563 C C . SER A 1 71 ? 15.752 -16.084 -16.403 1.00 82.75 71 SER A C 1
ATOM 565 O O . SER A 1 71 ? 14.975 -16.796 -15.777 1.00 82.75 71 SER A O 1
ATOM 567 N N . LYS A 1 72 ? 16.752 -15.423 -15.808 1.00 85.56 72 LYS A N 1
ATOM 568 C CA . LYS A 1 72 ? 16.872 -15.265 -14.348 1.00 85.56 72 LYS A CA 1
ATOM 569 C C . LYS A 1 72 ? 16.203 -13.983 -13.835 1.00 85.56 72 LYS A C 1
ATOM 571 O O . LYS A 1 72 ? 16.270 -13.716 -12.647 1.00 85.56 72 LYS A O 1
ATOM 576 N N . CYS A 1 73 ? 15.601 -13.177 -14.706 1.00 88.25 73 CYS A N 1
ATOM 577 C CA . CYS A 1 73 ? 14.926 -11.930 -14.344 1.00 88.25 73 CYS A CA 1
ATOM 578 C C . CYS A 1 73 ? 13.440 -12.192 -14.044 1.00 88.25 73 CYS A C 1
ATOM 580 O O . CYS A 1 73 ? 12.828 -12.912 -14.828 1.00 88.25 73 CYS A O 1
ATOM 582 N N . PRO A 1 74 ? 12.834 -11.612 -12.994 1.00 91.75 74 PRO A N 1
ATOM 583 C CA . PRO A 1 74 ? 13.502 -10.861 -11.931 1.00 91.75 74 PRO A CA 1
ATOM 584 C C . PRO A 1 74 ? 14.388 -11.787 -11.098 1.00 91.75 74 PRO A C 1
ATOM 586 O O . PRO A 1 74 ? 14.077 -12.971 -11.039 1.00 91.75 74 PRO A O 1
ATOM 589 N N . GLY A 1 75 ? 15.468 -11.292 -10.491 1.00 87.44 75 GLY A N 1
ATOM 590 C CA . GLY A 1 75 ? 16.381 -12.055 -9.632 1.00 87.44 75 GLY A CA 1
ATOM 591 C C . GLY A 1 75 ? 15.698 -12.755 -8.447 1.00 87.44 75 GLY A C 1
ATOM 592 O O . GLY A 1 75 ? 14.552 -12.456 -8.119 1.00 87.44 75 GLY A O 1
ATOM 593 N N . ASP A 1 76 ? 16.387 -13.722 -7.828 1.00 84.88 76 ASP A N 1
ATOM 594 C CA . ASP A 1 76 ? 15.796 -14.651 -6.850 1.00 84.88 76 ASP A CA 1
ATOM 595 C C . ASP A 1 76 ? 15.111 -13.935 -5.676 1.00 84.88 76 ASP A C 1
ATOM 597 O O . ASP A 1 76 ? 13.978 -14.280 -5.346 1.00 84.88 76 ASP A O 1
ATOM 601 N N . ALA A 1 77 ? 15.730 -12.899 -5.100 1.00 83.56 77 ALA A N 1
ATOM 602 C CA . ALA A 1 77 ? 15.147 -12.178 -3.970 1.00 83.56 77 ALA A CA 1
ATOM 603 C C . ALA A 1 77 ? 13.845 -11.443 -4.340 1.00 83.56 77 ALA A C 1
ATOM 605 O O . ALA A 1 77 ? 12.861 -11.510 -3.603 1.00 83.56 77 ALA A O 1
ATOM 606 N N . LEU A 1 78 ? 13.806 -10.776 -5.502 1.00 88.00 78 LEU A N 1
ATOM 607 C CA . LEU A 1 78 ? 12.587 -10.121 -5.987 1.00 88.00 78 LEU A CA 1
ATOM 608 C C . LEU A 1 78 ? 11.525 -11.160 -6.368 1.00 88.00 78 LEU A C 1
ATOM 610 O O . LEU A 1 78 ? 10.358 -10.998 -6.026 1.00 88.00 78 LEU A O 1
ATOM 614 N N . PHE A 1 79 ? 11.919 -12.244 -7.031 1.00 89.50 79 PHE A N 1
ATOM 615 C CA . PHE A 1 79 ? 10.995 -13.302 -7.423 1.00 89.50 79 PHE A CA 1
ATOM 616 C C . PHE A 1 79 ? 10.328 -13.970 -6.211 1.00 89.50 79 PHE A C 1
ATOM 618 O O . PHE A 1 79 ? 9.122 -14.204 -6.226 1.00 89.50 79 PHE A O 1
ATOM 625 N N . ASP A 1 80 ? 11.082 -14.236 -5.143 1.00 82.81 80 ASP A N 1
ATOM 626 C CA . ASP A 1 80 ? 10.535 -14.791 -3.902 1.00 82.81 80 ASP A CA 1
ATOM 627 C C . ASP A 1 80 ? 9.625 -13.795 -3.171 1.00 82.81 80 ASP A C 1
ATOM 629 O O . ASP A 1 80 ? 8.581 -14.189 -2.649 1.00 82.81 80 ASP A O 1
ATOM 633 N N . LEU A 1 81 ? 9.965 -12.501 -3.187 1.00 81.88 81 LEU A N 1
ATOM 634 C CA . LEU A 1 81 ? 9.125 -11.444 -2.622 1.00 81.88 81 LEU A CA 1
ATOM 635 C C . LEU A 1 81 ? 7.757 -11.363 -3.323 1.00 81.88 81 LEU A C 1
ATOM 637 O O . LEU A 1 81 ? 6.728 -11.254 -2.653 1.00 81.88 81 LEU A O 1
ATOM 641 N N . MET A 1 82 ? 7.740 -11.449 -4.657 1.00 89.25 82 MET A N 1
ATOM 642 C CA . MET A 1 82 ? 6.529 -11.341 -5.481 1.00 89.25 82 MET A CA 1
ATOM 643 C C . MET A 1 82 ? 5.499 -12.442 -5.229 1.00 89.25 82 MET A C 1
ATOM 645 O O . MET A 1 82 ? 4.308 -12.195 -5.398 1.00 89.25 82 MET A O 1
ATOM 649 N N . LYS A 1 83 ? 5.923 -13.635 -4.793 1.00 84.19 83 LYS A N 1
ATOM 650 C CA . LYS A 1 83 ? 5.012 -14.757 -4.484 1.00 84.19 83 LYS A CA 1
ATOM 651 C C . LYS A 1 83 ? 3.985 -14.420 -3.402 1.00 84.19 83 LYS A C 1
ATOM 653 O O . LYS A 1 83 ? 2.956 -15.076 -3.310 1.00 84.19 83 LYS A O 1
ATOM 658 N N . ASN A 1 84 ? 4.274 -13.409 -2.585 1.00 81.50 84 ASN A N 1
ATOM 659 C CA . ASN A 1 84 ? 3.396 -12.944 -1.515 1.00 81.50 84 ASN A CA 1
ATOM 660 C C . ASN A 1 84 ? 2.533 -11.739 -1.927 1.00 81.50 84 ASN A C 1
ATOM 662 O O . ASN A 1 84 ? 1.870 -11.151 -1.075 1.00 81.50 84 ASN A O 1
ATOM 666 N N . TRP A 1 85 ? 2.586 -11.305 -3.190 1.00 82.44 85 TRP A N 1
ATOM 667 C CA . TRP A 1 85 ? 1.824 -10.150 -3.665 1.00 82.44 85 TRP A CA 1
ATOM 668 C C . TRP A 1 85 ? 0.445 -10.577 -4.186 1.00 82.44 85 TRP A C 1
ATOM 670 O O . TRP A 1 85 ? 0.291 -11.702 -4.670 1.00 82.44 85 TRP A O 1
ATOM 680 N N . PRO A 1 86 ? -0.564 -9.687 -4.123 1.00 80.75 86 PRO A N 1
ATOM 681 C CA . PRO A 1 86 ? -1.865 -9.941 -4.727 1.00 80.75 86 PRO A CA 1
ATOM 682 C C . PRO A 1 86 ? -1.737 -10.315 -6.204 1.00 80.75 86 PRO A C 1
ATOM 684 O O . PRO A 1 86 ? -0.868 -9.797 -6.907 1.00 80.75 86 PRO A O 1
ATOM 687 N N . HIS A 1 87 ? -2.633 -11.186 -6.670 1.00 86.88 87 HIS A N 1
ATOM 688 C CA . HIS A 1 87 ? -2.699 -11.640 -8.065 1.00 86.88 87 HIS A CA 1
ATOM 689 C C . HIS A 1 87 ? -1.467 -12.406 -8.563 1.00 86.88 87 HIS A C 1
ATOM 691 O O . HIS A 1 87 ? -1.351 -12.639 -9.765 1.00 86.88 87 HIS A O 1
ATOM 697 N N . TRP A 1 88 ? -0.559 -12.836 -7.676 1.00 90.69 88 TRP A N 1
ATOM 698 C CA . TRP A 1 88 ? 0.493 -13.783 -8.044 1.00 90.69 88 TRP A CA 1
ATOM 699 C C . TRP A 1 88 ? -0.123 -15.036 -8.675 1.00 90.69 88 TRP A C 1
ATOM 701 O O . TRP A 1 88 ? -0.945 -15.712 -8.052 1.00 90.69 88 TRP A O 1
ATOM 711 N N . GLY A 1 89 ? 0.273 -15.341 -9.910 1.00 88.75 89 GLY A N 1
ATOM 712 C CA . GLY A 1 89 ? -0.318 -16.435 -10.669 1.00 88.75 89 GLY A CA 1
ATOM 713 C C . GLY A 1 89 ? 0.673 -17.184 -11.545 1.00 88.75 89 GLY A C 1
ATOM 714 O O . GLY A 1 89 ? 1.892 -17.041 -11.430 1.00 88.75 89 GLY A O 1
ATOM 715 N N . GLN A 1 90 ? 0.117 -18.026 -12.409 1.00 84.31 90 GLN A N 1
ATOM 716 C CA . GLN A 1 90 ? 0.850 -18.803 -13.403 1.00 84.31 90 GLN A CA 1
ATOM 717 C C . GLN A 1 90 ? 0.600 -18.230 -14.801 1.00 84.31 90 GLN A C 1
ATOM 719 O O . GLN A 1 90 ? -0.428 -17.584 -15.014 1.00 84.31 90 GLN A O 1
ATOM 724 N N . PRO A 1 91 ? 1.532 -18.424 -15.747 1.00 79.19 91 PRO A N 1
ATOM 725 C CA . PRO A 1 91 ? 1.314 -18.024 -17.130 1.00 79.19 91 PRO A CA 1
ATOM 726 C C . PRO A 1 91 ? 0.208 -18.862 -17.791 1.00 79.19 91 PRO A C 1
ATOM 728 O O . PRO A 1 91 ? -0.244 -19.863 -17.233 1.00 79.19 91 PRO A O 1
ATOM 731 N N . ASP A 1 92 ? -0.217 -18.458 -18.991 1.00 76.00 92 ASP A N 1
ATOM 732 C CA . ASP A 1 92 ? -1.260 -19.163 -19.747 1.00 76.00 92 ASP A CA 1
ATOM 733 C C . ASP A 1 92 ? -0.879 -20.643 -19.978 1.00 76.00 92 ASP A C 1
ATOM 735 O O . ASP A 1 92 ? 0.299 -20.983 -20.132 1.00 76.00 92 ASP A O 1
ATOM 739 N N . ALA A 1 93 ? -1.880 -21.530 -20.037 1.00 62.28 93 ALA A N 1
ATOM 740 C CA . ALA A 1 93 ? -1.696 -22.985 -20.152 1.00 62.28 93 ALA A CA 1
ATOM 741 C C . ALA A 1 93 ? -0.809 -23.413 -21.340 1.00 62.28 93 ALA A C 1
ATOM 743 O O . ALA A 1 93 ? -0.054 -24.384 -21.239 1.00 62.28 93 ALA A O 1
ATOM 744 N N . ASP A 1 94 ? -0.832 -22.659 -22.438 1.00 59.81 94 ASP A N 1
ATOM 745 C CA . ASP A 1 94 ? -0.004 -22.922 -23.620 1.00 59.81 94 ASP A CA 1
ATOM 746 C C . ASP A 1 94 ? 1.496 -22.687 -23.346 1.00 59.81 94 ASP A C 1
ATOM 748 O O . ASP A 1 94 ? 2.348 -23.420 -23.848 1.00 59.81 94 ASP A O 1
ATOM 752 N N . VAL A 1 95 ? 1.837 -21.718 -22.484 1.00 62.28 95 VAL A N 1
ATOM 753 C CA . VAL A 1 95 ? 3.219 -21.468 -22.029 1.00 62.28 95 VAL A CA 1
ATOM 754 C C . VAL A 1 95 ? 3.662 -22.554 -21.050 1.00 62.28 95 VAL A C 1
ATOM 756 O O . VAL A 1 95 ? 4.789 -23.046 -21.140 1.00 62.28 95 VAL A O 1
ATOM 759 N N . LEU A 1 96 ? 2.760 -22.979 -20.156 1.00 54.50 96 LEU A N 1
ATOM 760 C CA . LEU A 1 96 ? 2.998 -24.097 -19.239 1.00 54.50 96 LEU A CA 1
ATOM 761 C C . LEU A 1 96 ? 3.283 -25.393 -20.009 1.00 54.50 96 LEU A C 1
ATOM 763 O O . LEU A 1 96 ? 4.218 -26.108 -19.666 1.00 54.50 96 LEU A O 1
ATOM 767 N N . THR A 1 97 ? 2.569 -25.650 -21.106 1.00 52.81 97 THR A N 1
ATOM 768 C CA . THR A 1 97 ? 2.756 -26.850 -21.942 1.00 52.81 97 THR A CA 1
ATOM 769 C C . THR A 1 97 ? 4.151 -26.905 -22.583 1.00 52.81 97 THR A C 1
ATOM 771 O O . THR A 1 97 ? 4.736 -27.981 -22.692 1.00 52.81 97 THR A O 1
ATOM 774 N N . GLN A 1 98 ? 4.740 -25.755 -22.932 1.00 53.31 98 GLN A N 1
ATOM 775 C CA . GLN A 1 98 ? 6.105 -25.684 -23.468 1.00 53.31 98 GLN A CA 1
ATOM 776 C C . GLN A 1 98 ? 7.189 -25.832 -22.378 1.00 53.31 98 GLN A C 1
ATOM 778 O O . GLN A 1 98 ? 8.289 -26.293 -22.677 1.00 53.31 98 GLN A O 1
ATOM 783 N N . MET A 1 99 ? 6.896 -25.455 -21.126 1.00 48.66 99 MET A N 1
ATOM 784 C CA . MET A 1 99 ? 7.811 -25.584 -19.978 1.00 48.66 99 MET A CA 1
ATOM 785 C C . MET A 1 99 ? 7.765 -26.970 -19.308 1.00 48.66 99 MET A C 1
ATOM 787 O O . MET A 1 99 ? 8.783 -27.441 -18.804 1.00 48.66 99 MET A O 1
ATOM 791 N N . VAL A 1 100 ? 6.608 -27.635 -19.319 1.00 48.16 100 VAL A N 1
ATOM 792 C CA . VAL A 1 100 ? 6.372 -28.950 -18.688 1.00 48.16 100 VAL A CA 1
ATOM 793 C C . VAL A 1 100 ? 7.069 -30.103 -19.429 1.00 48.16 100 VAL A C 1
ATOM 795 O O . VAL A 1 100 ? 7.266 -31.169 -18.856 1.00 48.16 100 VAL A O 1
ATOM 798 N N . LEU A 1 101 ? 7.541 -29.895 -20.662 1.00 47.47 101 LEU A N 1
ATOM 799 C CA . LEU A 1 101 ? 8.304 -30.913 -21.397 1.00 47.47 101 LEU A CA 1
ATOM 800 C C . LEU A 1 101 ? 9.691 -31.230 -20.800 1.00 47.47 101 LEU A C 1
ATOM 802 O O . LEU A 1 101 ? 10.272 -32.237 -21.194 1.00 47.47 101 LEU A O 1
ATOM 806 N N . ASP A 1 102 ? 10.195 -30.443 -19.838 1.00 45.38 102 ASP A N 1
ATOM 807 C CA . ASP A 1 102 ? 11.532 -30.649 -19.256 1.00 45.38 102 ASP A CA 1
ATOM 808 C C . ASP A 1 102 ? 11.562 -31.142 -17.791 1.00 45.38 102 ASP A C 1
ATOM 810 O O . ASP A 1 102 ? 12.604 -31.642 -17.373 1.00 45.38 102 ASP A O 1
ATOM 814 N N . PHE A 1 103 ? 10.480 -31.086 -16.998 1.00 41.28 103 PHE A N 1
ATOM 815 C CA . PHE A 1 103 ? 10.473 -31.630 -15.622 1.00 41.28 103 PHE A CA 1
ATOM 816 C C . PHE A 1 103 ? 9.067 -32.082 -15.185 1.00 41.28 103 PHE A C 1
ATOM 818 O O . PHE A 1 103 ? 8.108 -31.322 -15.295 1.00 41.28 103 PHE A O 1
ATOM 825 N N . GLY A 1 104 ? 8.959 -33.328 -14.704 1.00 33.41 104 GLY A N 1
ATOM 826 C CA . GLY A 1 104 ? 7.696 -34.014 -14.406 1.00 33.41 104 GLY A CA 1
ATOM 827 C C . GLY A 1 104 ? 7.175 -33.921 -12.963 1.00 33.41 104 GLY A C 1
ATOM 828 O O . GLY A 1 104 ? 7.964 -33.765 -12.031 1.00 33.41 104 GLY A O 1
ATOM 829 N N . GLU A 1 105 ? 5.846 -34.124 -12.883 1.00 42.34 105 GLU A N 1
ATOM 830 C CA . GLU A 1 105 ? 4.935 -34.439 -11.750 1.00 42.34 105 GLU A CA 1
ATOM 831 C C . GLU A 1 105 ? 4.761 -33.378 -10.646 1.00 42.34 105 GLU A C 1
ATOM 833 O O . GLU A 1 105 ? 5.712 -32.715 -10.251 1.00 42.34 105 GLU A O 1
ATOM 838 N N . GLU A 1 106 ? 3.614 -33.184 -9.985 1.00 38.19 106 GLU A N 1
ATOM 839 C CA . GLU A 1 106 ? 2.154 -33.321 -10.200 1.00 38.19 106 GLU A CA 1
ATOM 840 C C . GLU A 1 106 ? 1.540 -32.484 -9.036 1.00 38.19 106 GLU A C 1
ATOM 842 O O . GLU A 1 106 ? 2.172 -32.354 -7.983 1.00 38.19 106 GLU A O 1
ATOM 847 N N . ILE A 1 107 ? 0.353 -31.876 -9.181 1.00 30.97 107 ILE A N 1
ATOM 848 C CA . ILE A 1 107 ? -0.336 -31.156 -8.084 1.00 30.97 107 ILE A CA 1
ATOM 849 C C . ILE A 1 107 ? -1.692 -31.820 -7.833 1.00 30.97 107 ILE A C 1
ATOM 851 O O . ILE A 1 107 ? -2.506 -31.904 -8.749 1.00 30.97 107 ILE A O 1
ATOM 855 N N . GLU A 1 108 ? -1.937 -32.245 -6.589 1.00 33.50 108 GLU A N 1
ATOM 856 C CA . GLU A 1 108 ? -3.246 -32.713 -6.119 1.00 33.50 108 GLU A CA 1
ATOM 857 C C . GLU A 1 108 ? -4.139 -31.563 -5.620 1.00 33.50 108 GLU A C 1
ATOM 859 O O . GLU A 1 108 ? -3.683 -30.555 -5.076 1.00 33.50 108 GLU A O 1
ATOM 864 N N . ASP A 1 109 ? -5.439 -31.781 -5.798 1.00 39.78 109 ASP A N 1
ATOM 865 C CA . ASP A 1 109 ? -6.574 -30.888 -5.586 1.00 39.78 109 ASP A CA 1
ATOM 866 C C . ASP A 1 109 ? -7.379 -31.345 -4.357 1.00 39.78 109 ASP A C 1
ATOM 868 O O . ASP A 1 109 ? -7.716 -32.527 -4.294 1.00 39.78 109 ASP A O 1
ATOM 872 N N . ILE A 1 110 ? -7.757 -30.461 -3.411 1.00 36.25 110 ILE A N 1
ATOM 873 C CA . ILE A 1 110 ? -8.900 -30.770 -2.525 1.00 36.25 110 ILE A CA 1
ATOM 874 C C . ILE A 1 110 ? -9.714 -29.570 -1.986 1.00 36.25 110 ILE A C 1
ATOM 876 O O . ILE A 1 110 ? -9.223 -28.653 -1.332 1.00 36.25 110 ILE A O 1
ATOM 880 N N . HIS A 1 111 ? -11.017 -29.727 -2.230 1.00 36.00 111 HIS A N 1
ATOM 881 C CA . HIS A 1 111 ? -12.275 -29.096 -1.808 1.00 36.00 111 HIS A CA 1
ATOM 882 C C . HIS A 1 111 ? -12.504 -28.567 -0.365 1.00 36.00 111 HIS A C 1
ATOM 884 O O . HIS A 1 111 ? -11.990 -29.083 0.622 1.00 36.00 111 HIS A O 1
ATOM 890 N N . SER A 1 112 ? -13.546 -27.708 -0.293 1.00 41.84 112 SER A N 1
ATOM 891 C CA . SER A 1 112 ? -14.540 -27.521 0.793 1.00 41.84 112 SER A CA 1
ATOM 892 C C . SER A 1 112 ? -14.089 -26.794 2.072 1.00 41.84 112 SER A C 1
ATOM 894 O O . SER A 1 112 ? -13.694 -27.417 3.055 1.00 41.84 112 SER A O 1
ATOM 896 N N . MET A 1 113 ? -14.296 -25.471 2.124 1.00 35.06 113 MET A N 1
ATOM 897 C CA . MET A 1 113 ? -14.061 -24.665 3.328 1.00 35.06 113 MET A CA 1
ATOM 898 C C . MET A 1 113 ? -15.369 -24.231 4.002 1.00 35.06 113 MET A C 1
ATOM 900 O O . MET A 1 113 ? -16.177 -23.490 3.445 1.00 35.06 113 MET A O 1
ATOM 904 N N . THR A 1 114 ? -15.531 -24.639 5.259 1.00 46.09 114 THR A N 1
ATOM 905 C CA . THR A 1 114 ? -16.295 -23.884 6.257 1.00 46.09 114 THR A CA 1
ATOM 906 C C . THR A 1 114 ? -15.789 -22.441 6.296 1.00 46.09 114 THR A C 1
ATOM 908 O O . THR A 1 114 ? -14.576 -22.230 6.343 1.00 46.09 114 THR A O 1
ATOM 911 N N . LEU A 1 115 ? -16.700 -21.460 6.296 1.00 47.41 115 LEU A N 1
ATOM 912 C CA . LEU A 1 115 ? -16.346 -20.040 6.398 1.00 47.41 115 LEU A CA 1
ATOM 913 C C . LEU A 1 115 ? -15.417 -19.817 7.608 1.00 47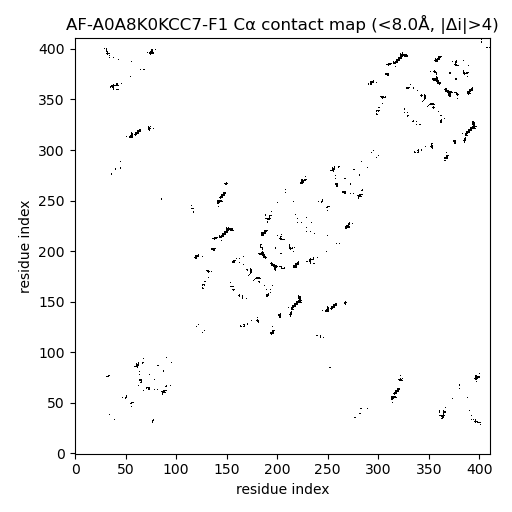.41 115 LEU A C 1
ATOM 915 O O . LEU A 1 115 ? -15.768 -20.239 8.714 1.00 47.41 115 LEU A O 1
ATOM 919 N N . PRO A 1 116 ? -14.245 -19.180 7.439 1.00 54.22 116 PRO A N 1
ATOM 920 C CA . PRO A 1 116 ? -13.361 -18.909 8.563 1.00 54.22 116 PRO A CA 1
ATOM 921 C C . PRO A 1 116 ? -14.054 -17.932 9.508 1.00 54.22 116 PRO A C 1
ATOM 923 O O . PRO A 1 116 ? -14.492 -16.874 9.080 1.00 54.22 116 PRO A O 1
ATOM 926 N N . SER A 1 117 ? -14.169 -18.271 10.791 1.00 73.62 117 SER A N 1
ATOM 927 C CA . SER A 1 117 ? -14.723 -17.373 11.807 1.00 73.62 117 SER A CA 1
ATOM 928 C C . SER A 1 117 ? -13.602 -16.618 12.517 1.00 73.62 117 SER A C 1
ATOM 930 O O . SER A 1 117 ? -12.698 -17.250 13.067 1.00 73.62 117 SER A O 1
ATOM 932 N N . PHE A 1 118 ? -13.681 -15.290 12.581 1.00 87.25 118 PHE A N 1
ATOM 933 C CA . PHE A 1 118 ? -12.827 -14.483 13.454 1.00 87.25 118 PHE A CA 1
ATOM 934 C C . PHE A 1 118 ? -13.624 -14.008 14.679 1.00 87.25 118 PHE A C 1
ATOM 936 O O . PHE A 1 118 ? -14.712 -13.450 14.511 1.00 87.25 118 PHE A O 1
ATOM 943 N N . PRO A 1 119 ? -13.135 -14.226 15.915 1.00 90.56 119 PRO A N 1
ATOM 944 C CA . PRO A 1 119 ? -13.881 -13.880 17.118 1.00 90.56 119 PRO A CA 1
ATOM 945 C C . PRO A 1 119 ? -13.925 -12.359 17.322 1.00 90.56 119 PRO A C 1
ATOM 947 O O . PRO A 1 119 ? -12.919 -11.730 17.653 1.00 90.56 119 PRO A O 1
ATOM 950 N N . VAL A 1 120 ? -15.116 -11.777 17.174 1.00 95.00 120 VAL A N 1
ATOM 951 C CA . VAL A 1 120 ? -15.404 -10.371 17.487 1.00 95.00 120 VAL A CA 1
ATOM 952 C C . VAL A 1 120 ? -16.413 -10.315 18.626 1.00 95.00 120 VAL A C 1
ATOM 954 O O . VAL A 1 120 ? -17.478 -10.918 18.536 1.00 95.00 120 VAL A O 1
ATOM 957 N N . ILE A 1 121 ? -16.091 -9.565 19.681 1.00 96.75 121 ILE A N 1
ATOM 958 C CA . ILE A 1 121 ? -17.030 -9.263 20.763 1.00 96.75 121 ILE A CA 1
ATOM 959 C C . ILE A 1 121 ? -17.995 -8.190 20.272 1.00 96.75 121 ILE A C 1
ATOM 961 O O . ILE A 1 121 ? -17.611 -7.040 20.048 1.00 96.75 121 ILE A O 1
ATOM 965 N N . LEU A 1 122 ? -19.251 -8.576 20.118 1.00 96.75 122 LEU A N 1
ATOM 966 C CA . LEU A 1 122 ? -20.302 -7.742 19.561 1.00 96.75 122 LEU A CA 1
ATOM 967 C C . LEU A 1 122 ? -20.740 -6.667 20.552 1.00 96.75 122 LEU A C 1
ATOM 969 O O . LEU A 1 122 ? -20.591 -6.807 21.770 1.00 96.75 122 LEU A O 1
ATOM 973 N N . ARG A 1 123 ? -21.373 -5.613 20.034 1.00 97.88 123 ARG A N 1
ATOM 974 C CA . ARG A 1 123 ? -21.886 -4.485 20.834 1.00 97.88 123 ARG A CA 1
ATOM 975 C C . ARG A 1 123 ? -22.668 -4.901 22.078 1.00 97.88 123 ARG A C 1
ATOM 977 O O . ARG A 1 123 ? -22.410 -4.432 23.188 1.00 97.88 123 ARG A O 1
ATOM 984 N N . ARG A 1 124 ? -23.598 -5.843 21.908 1.00 95.38 124 ARG A N 1
ATOM 985 C CA . ARG A 1 124 ? -24.419 -6.377 23.008 1.00 95.38 124 ARG A CA 1
ATOM 986 C C . ARG A 1 124 ? -23.593 -7.081 24.087 1.00 95.38 124 ARG A C 1
ATOM 988 O O . ARG A 1 124 ? -23.974 -7.073 25.250 1.00 95.38 124 ARG A O 1
ATOM 995 N N . GLU A 1 125 ? -22.463 -7.677 23.720 1.00 95.56 125 GLU A N 1
ATOM 996 C CA . GLU A 1 125 ? -21.646 -8.488 24.622 1.00 95.56 125 GLU A CA 1
ATOM 997 C C . GLU A 1 125 ? -20.740 -7.637 25.512 1.00 95.56 125 GLU A C 1
ATOM 999 O O . GLU A 1 125 ? -20.443 -8.040 26.642 1.00 95.56 125 GLU A O 1
ATOM 1004 N N . TRP A 1 126 ? -20.299 -6.467 25.036 1.00 97.81 126 TRP A N 1
ATOM 1005 C CA . TRP A 1 126 ? -19.546 -5.508 25.849 1.00 97.81 126 TRP A CA 1
ATOM 1006 C C . TRP A 1 126 ? -20.423 -4.473 26.567 1.00 97.81 126 TRP A C 1
ATOM 1008 O O . TRP A 1 126 ? -19.922 -3.731 27.413 1.00 97.81 126 TRP A O 1
ATOM 1018 N N . GLY A 1 127 ? -21.736 -4.494 26.320 1.00 97.69 127 GLY A N 1
ATOM 1019 C CA . GLY A 1 127 ? -22.707 -3.630 26.988 1.00 97.69 127 GLY A CA 1
ATOM 1020 C C . GLY A 1 127 ? -22.783 -2.235 26.374 1.00 97.69 127 GLY A C 1
ATOM 1021 O O . GLY A 1 127 ? -22.879 -1.253 27.111 1.00 97.69 127 GLY A O 1
ATOM 1022 N N . ALA A 1 128 ? -22.707 -2.154 25.044 1.00 97.88 128 ALA A N 1
ATOM 1023 C CA . ALA A 1 128 ? -22.850 -0.912 24.301 1.00 97.88 128 ALA A CA 1
ATOM 1024 C C . ALA A 1 128 ? -24.207 -0.255 24.536 1.00 97.88 128 ALA A C 1
ATOM 1026 O O . ALA A 1 128 ? -25.250 -0.910 24.471 1.00 97.88 128 ALA A O 1
ATOM 1027 N N . LYS A 1 129 ? -24.201 1.066 24.703 1.00 97.62 129 LYS A N 1
ATOM 1028 C CA . LYS A 1 129 ? -25.403 1.877 24.526 1.00 97.62 129 LYS A CA 1
ATOM 1029 C C . LYS A 1 129 ? -25.780 1.949 23.036 1.00 97.62 129 LYS A C 1
ATOM 1031 O O . LYS A 1 129 ? -24.906 1.788 22.171 1.00 97.62 129 LYS A O 1
ATOM 1036 N N . PRO A 1 130 ? -27.058 2.202 22.714 1.00 96.50 130 PRO A N 1
ATOM 1037 C CA . PRO A 1 130 ? -27.461 2.592 21.366 1.00 96.50 130 PRO A CA 1
ATOM 1038 C C . PRO A 1 130 ? -26.732 3.864 20.905 1.00 96.50 130 PRO A C 1
ATOM 1040 O O . PRO A 1 130 ? -26.293 4.669 21.735 1.00 96.50 130 PRO A O 1
ATOM 1043 N N . SER A 1 131 ? -26.621 4.060 19.591 1.00 96.69 131 SER A N 1
ATOM 1044 C CA . SER A 1 131 ? -26.215 5.354 19.039 1.00 96.69 131 SER A CA 1
ATOM 1045 C C . SER A 1 131 ? -27.273 6.423 19.355 1.00 96.69 131 SER A C 1
ATOM 1047 O O . SER A 1 131 ? -28.451 6.102 19.526 1.00 96.69 131 SER A O 1
ATOM 1049 N N . LYS A 1 132 ? -26.869 7.697 19.446 1.00 96.25 132 LYS A N 1
ATOM 1050 C CA . LYS A 1 132 ? -27.796 8.816 19.713 1.00 96.25 132 LYS A CA 1
ATOM 1051 C C . LYS A 1 132 ? -28.748 9.078 18.542 1.00 96.25 132 LYS A C 1
ATOM 1053 O O . LYS A 1 132 ? -29.891 9.463 18.772 1.00 96.25 132 LYS A O 1
ATOM 1058 N N . SER A 1 133 ? -28.290 8.794 17.325 1.00 94.38 133 SER A N 1
ATOM 1059 C CA . SER A 1 133 ? -29.050 8.911 16.078 1.00 94.38 133 SER A CA 1
ATOM 1060 C C . SER A 1 133 ? -28.772 7.709 15.162 1.00 94.38 133 SER A C 1
ATOM 1062 O O . SER A 1 133 ? -27.778 6.999 1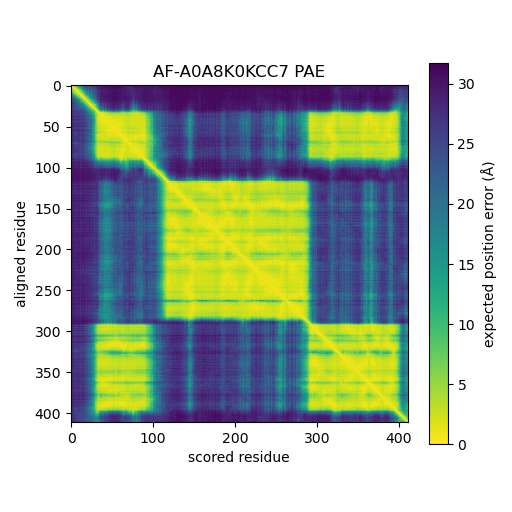5.371 1.00 94.38 133 SER A O 1
ATOM 1064 N N . PRO A 1 134 ? -29.615 7.447 14.143 1.00 95.56 134 PRO A N 1
ATOM 1065 C CA . PRO A 1 134 ? -29.312 6.458 13.112 1.00 95.56 134 PRO A CA 1
ATOM 1066 C C . PRO A 1 134 ? -27.992 6.779 12.400 1.00 95.56 134 PRO A C 1
ATOM 1068 O O . PRO A 1 134 ? -27.810 7.880 11.883 1.00 95.56 134 PRO A O 1
ATOM 1071 N N . LEU A 1 135 ? -27.079 5.807 12.374 1.00 94.75 135 LEU A N 1
ATOM 1072 C CA . LEU A 1 135 ? -25.793 5.934 11.691 1.00 94.75 135 LEU A CA 1
ATOM 1073 C C . LEU A 1 135 ? -25.939 5.617 10.199 1.00 94.75 135 LEU A C 1
ATOM 1075 O O . LEU A 1 135 ? -26.743 4.772 9.800 1.00 94.75 1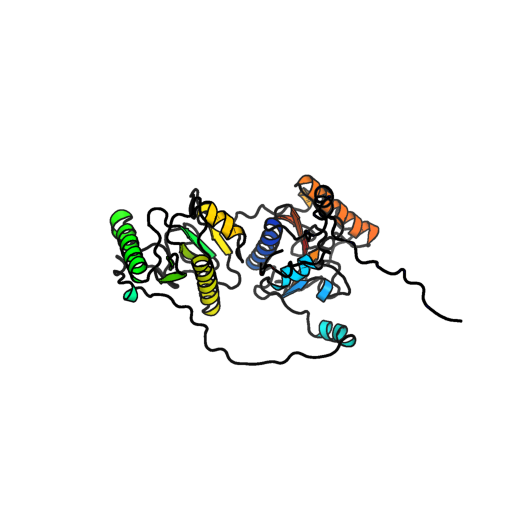35 LEU A O 1
ATOM 1079 N N . GLN A 1 136 ? -25.145 6.298 9.378 1.00 95.25 136 GLN A N 1
ATOM 1080 C CA . GLN A 1 136 ? -25.118 6.083 7.934 1.00 95.25 136 GLN A CA 1
ATOM 1081 C C . GLN A 1 136 ? -24.409 4.766 7.582 1.00 95.25 136 GLN A C 1
ATOM 1083 O O . GLN A 1 136 ? -23.508 4.314 8.293 1.00 95.25 136 GLN A O 1
ATOM 1088 N N . GLN A 1 137 ? -24.835 4.149 6.481 1.00 96.00 137 GLN A N 1
ATOM 1089 C CA . GLN A 1 137 ? -24.232 2.922 5.960 1.00 96.00 137 GLN A CA 1
ATOM 1090 C C . GLN A 1 137 ? -22.909 3.218 5.243 1.00 96.00 137 GLN A C 1
ATOM 1092 O O . GLN A 1 137 ? -22.685 4.342 4.786 1.00 96.00 137 GLN A O 1
ATOM 1097 N N . MET A 1 138 ? -22.059 2.200 5.104 1.00 94.31 138 MET A N 1
ATOM 1098 C CA . MET A 1 138 ? -20.925 2.251 4.181 1.00 94.31 138 MET A CA 1
ATOM 1099 C C . MET A 1 138 ? -21.409 2.574 2.764 1.00 94.31 138 MET A C 1
ATOM 1101 O O . MET A 1 138 ? -22.417 2.051 2.292 1.00 94.31 138 MET A O 1
ATOM 1105 N N . GLN A 1 139 ? -20.677 3.458 2.097 1.00 90.44 139 GLN A N 1
ATOM 1106 C CA . GLN A 1 139 ? -20.957 3.908 0.736 1.00 90.44 139 GLN A CA 1
ATOM 1107 C C . GLN A 1 139 ? -20.263 3.014 -0.296 1.00 90.44 139 GLN A C 1
ATOM 1109 O O . GLN A 1 139 ? -20.754 2.868 -1.412 1.00 90.44 139 GLN A O 1
ATOM 1114 N N . GLU A 1 140 ? -19.141 2.400 0.084 1.00 88.81 140 GLU A N 1
ATOM 1115 C CA . GLU A 1 140 ? -18.341 1.531 -0.771 1.00 88.81 140 GLU A CA 1
ATOM 1116 C C . GLU A 1 140 ? -18.034 0.217 -0.051 1.00 88.81 140 GLU A C 1
ATOM 1118 O O . GLU A 1 140 ? -17.409 0.208 1.008 1.00 88.81 140 GLU A O 1
ATOM 1123 N N . VAL A 1 141 ? -18.492 -0.900 -0.620 1.00 90.75 141 VAL A N 1
ATOM 1124 C CA . VAL A 1 141 ? -18.242 -2.255 -0.113 1.00 90.75 141 VAL A CA 1
ATOM 1125 C C . VAL A 1 141 ? -17.934 -3.166 -1.311 1.00 90.75 141 VAL A C 1
ATOM 1127 O O . VAL A 1 141 ? -18.732 -3.181 -2.251 1.00 90.75 141 VAL A O 1
ATOM 1130 N N . PRO A 1 142 ? -16.829 -3.935 -1.307 1.00 93.31 142 PRO A N 1
ATOM 1131 C CA . PRO A 1 142 ? -15.814 -4.018 -0.253 1.00 93.31 142 PRO A CA 1
ATOM 1132 C C . PRO A 1 142 ? -15.015 -2.712 -0.104 1.00 93.31 142 PRO A C 1
ATOM 1134 O O . PRO A 1 142 ? -14.673 -2.084 -1.103 1.00 93.31 142 PRO A O 1
ATOM 1137 N N . VAL A 1 143 ? -14.702 -2.301 1.133 1.00 92.62 143 VAL A N 1
ATOM 1138 C CA . VAL A 1 143 ? -14.001 -1.029 1.358 1.00 92.62 143 VAL A CA 1
ATOM 1139 C C . VAL A 1 143 ? -12.582 -1.070 0.767 1.00 92.62 143 VAL A C 1
ATOM 1141 O O . VAL A 1 143 ? -11.875 -2.073 0.931 1.00 92.62 143 VAL A O 1
ATOM 1144 N N . PRO A 1 144 ? -12.119 0.008 0.117 1.00 90.94 144 PRO A N 1
ATOM 1145 C CA . PRO A 1 144 ? -10.756 0.091 -0.403 1.00 90.94 144 PRO A CA 1
ATOM 1146 C C . PRO A 1 144 ? -9.710 0.495 0.645 1.00 90.94 144 PRO A C 1
ATOM 1148 O O . PRO A 1 144 ? -8.520 0.367 0.367 1.00 90.94 144 PRO A O 1
ATOM 1151 N N . PHE A 1 145 ? -10.099 0.959 1.839 1.00 95.94 145 PHE A N 1
ATOM 1152 C CA . PHE A 1 145 ? -9.153 1.454 2.848 1.00 95.94 145 PHE A CA 1
ATOM 1153 C C . PHE A 1 145 ? -9.294 0.770 4.207 1.00 95.94 145 PHE A C 1
ATOM 1155 O O . PHE A 1 145 ? -10.394 0.501 4.687 1.00 95.94 145 PHE A O 1
ATOM 1162 N N . VAL A 1 146 ? -8.157 0.566 4.871 1.00 98.25 146 VAL A N 1
ATOM 1163 C CA . VAL A 1 146 ? -8.097 0.249 6.302 1.00 98.25 146 VAL A CA 1
ATOM 1164 C C . VAL A 1 146 ? -7.220 1.291 6.977 1.00 98.25 146 VAL A C 1
ATOM 1166 O O . VAL A 1 146 ? -6.077 1.493 6.568 1.00 98.25 146 VAL A O 1
ATOM 1169 N N . ILE A 1 147 ? -7.743 1.953 8.007 1.00 98.06 147 ILE A N 1
ATOM 1170 C CA . ILE A 1 147 ? -7.046 3.048 8.688 1.00 98.06 147 ILE A CA 1
ATOM 1171 C C . ILE A 1 147 ? -6.831 2.665 10.146 1.00 98.06 147 ILE A C 1
ATOM 1173 O O . ILE A 1 147 ? -7.758 2.238 10.832 1.00 98.06 147 ILE A O 1
ATOM 1177 N N . ILE A 1 148 ? -5.588 2.766 10.616 1.00 98.31 148 ILE A N 1
ATOM 1178 C CA . ILE A 1 148 ? -5.223 2.377 11.981 1.00 98.31 148 ILE A CA 1
ATOM 1179 C C . ILE A 1 148 ? -5.029 3.606 12.862 1.00 98.31 148 ILE A C 1
ATOM 1181 O O . ILE A 1 148 ? -4.334 4.565 12.498 1.00 98.31 148 ILE A O 1
ATOM 1185 N N . HIS A 1 149 ? -5.606 3.512 14.057 1.00 98.12 149 HIS A N 1
ATOM 1186 C CA . HIS A 1 149 ? -5.620 4.535 15.092 1.00 98.12 149 HIS A CA 1
ATOM 1187 C C . HIS A 1 149 ? -5.009 3.989 16.386 1.00 98.12 149 HIS A C 1
ATOM 1189 O O . HIS A 1 149 ? -5.001 2.781 16.633 1.00 98.12 149 HIS A O 1
ATOM 1195 N N . ASP A 1 150 ? -4.525 4.890 17.235 1.00 97.31 150 ASP A N 1
ATOM 1196 C CA . ASP A 1 150 ? -4.305 4.633 18.655 1.00 97.31 150 ASP A CA 1
ATOM 1197 C C . ASP A 1 150 ? -5.287 5.451 19.495 1.00 97.31 150 ASP A C 1
ATOM 1199 O O . ASP A 1 150 ? -5.942 6.371 19.004 1.00 97.31 150 ASP A O 1
ATOM 1203 N N . THR A 1 151 ? -5.406 5.114 20.776 1.00 96.19 151 THR A N 1
ATOM 1204 C CA . THR A 1 151 ? -6.316 5.797 21.701 1.00 96.19 151 THR A CA 1
ATOM 1205 C C . THR A 1 151 ? -5.539 6.311 22.918 1.00 96.19 151 THR A C 1
ATOM 1207 O O . THR A 1 151 ? -5.732 5.808 24.027 1.00 96.19 151 THR A O 1
ATOM 1210 N N . PRO A 1 152 ? -4.643 7.304 22.765 1.00 92.31 152 PRO A N 1
ATOM 1211 C CA . PRO A 1 152 ? -3.597 7.592 23.749 1.00 92.31 152 PRO A CA 1
ATOM 1212 C C . PRO A 1 152 ? -4.113 8.109 25.098 1.00 92.31 152 PRO A C 1
ATOM 1214 O O . PRO A 1 152 ? -3.402 8.018 26.098 1.00 92.31 152 PRO A O 1
ATOM 1217 N N . ILE A 1 153 ? -5.338 8.642 25.134 1.00 90.88 153 ILE A N 1
ATOM 1218 C CA . ILE A 1 153 ? -6.018 9.108 26.356 1.00 90.88 153 ILE A CA 1
ATOM 1219 C C . ILE A 1 153 ? -6.504 7.919 27.199 1.00 90.88 153 ILE A C 1
ATOM 1221 O O . ILE A 1 153 ? -6.627 8.010 28.420 1.00 90.88 153 ILE A O 1
ATOM 1225 N N . PHE A 1 154 ? -6.749 6.778 26.560 1.00 91.62 154 PHE A N 1
ATOM 1226 C CA . PHE A 1 154 ? -7.298 5.596 27.193 1.00 91.62 154 PHE A CA 1
ATOM 1227 C C . PHE A 1 154 ? -6.192 4.580 27.491 1.00 91.62 154 PHE A C 1
ATOM 1229 O O . PHE A 1 154 ? -5.351 4.268 26.646 1.00 91.62 154 PHE A O 1
ATOM 1236 N N . LYS A 1 155 ? -6.200 4.019 28.706 1.00 89.31 155 LYS A N 1
ATOM 1237 C CA . LYS A 1 155 ? -5.284 2.927 29.053 1.00 89.31 155 LYS A CA 1
ATOM 1238 C C . LYS A 1 155 ? -5.578 1.711 28.177 1.00 89.31 155 LYS A C 1
ATOM 1240 O O . LYS A 1 155 ? -6.716 1.474 27.775 1.00 89.31 155 LYS A O 1
ATOM 1245 N N . SER A 1 156 ? -4.555 0.900 27.941 1.00 92.38 156 SER A N 1
ATOM 1246 C CA . SER A 1 156 ? -4.779 -0.411 27.343 1.00 92.38 156 SER A CA 1
ATOM 1247 C C . SER A 1 156 ? -5.579 -1.324 28.283 1.00 92.38 156 SER A C 1
ATOM 1249 O O . SER A 1 156 ? -5.779 -1.023 29.462 1.00 92.38 156 SER A O 1
ATOM 1251 N N . CYS A 1 157 ? -6.034 -2.454 27.757 1.00 96.25 157 CYS A N 1
ATOM 1252 C CA . CYS A 1 157 ? -6.758 -3.488 28.490 1.00 96.25 157 CYS A CA 1
ATOM 1253 C C . CYS A 1 157 ? -6.221 -4.866 28.090 1.00 96.25 157 CYS A C 1
ATOM 1255 O O . CYS A 1 157 ? -5.831 -5.055 26.937 1.00 96.25 157 CYS A O 1
ATOM 1257 N N . SER A 1 158 ? -6.171 -5.824 29.018 1.00 93.12 158 SER A N 1
ATOM 1258 C CA . SER A 1 158 ? -5.610 -7.167 28.764 1.00 93.12 158 SER A CA 1
ATOM 1259 C C . SER A 1 158 ? -6.520 -8.318 29.198 1.00 93.12 158 SER A C 1
ATOM 1261 O O . SER A 1 158 ? -6.172 -9.485 29.016 1.00 93.12 158 SER A O 1
ATOM 1263 N N . SER A 1 159 ? -7.703 -8.020 29.739 1.00 95.38 159 SER A N 1
ATOM 1264 C CA . SER A 1 159 ? -8.730 -9.009 30.074 1.00 95.38 159 SER A CA 1
ATOM 1265 C C . SER A 1 159 ? -10.081 -8.615 29.486 1.00 95.38 159 SER A C 1
ATOM 1267 O O . SER A 1 159 ? -10.335 -7.441 29.218 1.00 95.38 159 SER A O 1
ATOM 1269 N N . MET A 1 160 ? -10.969 -9.597 29.312 1.00 93.69 160 MET A N 1
ATOM 1270 C CA . MET A 1 160 ? -12.315 -9.378 28.775 1.00 93.69 160 MET A CA 1
ATOM 1271 C C . MET A 1 160 ? -13.062 -8.273 29.535 1.00 93.69 160 MET A C 1
ATOM 1273 O O . MET A 1 160 ? -13.576 -7.344 28.923 1.00 93.69 160 MET A O 1
ATOM 1277 N N . ASN A 1 161 ? -13.071 -8.323 30.870 1.00 97.19 161 ASN A N 1
ATOM 1278 C CA . ASN A 1 161 ? -13.785 -7.339 31.689 1.00 97.19 161 ASN A CA 1
ATOM 1279 C C . ASN A 1 161 ? -13.193 -5.932 31.551 1.00 97.19 161 ASN A C 1
ATOM 1281 O O . ASN A 1 161 ? -13.947 -4.987 31.330 1.00 97.19 161 ASN A O 1
ATOM 1285 N N . GLN A 1 162 ? -11.861 -5.808 31.589 1.00 97.62 162 GLN A N 1
ATOM 1286 C CA . GLN A 1 162 ? -11.185 -4.521 31.394 1.00 97.62 162 GLN A CA 1
ATOM 1287 C C . GLN A 1 162 ? -11.458 -3.945 30.005 1.00 97.62 162 GLN A C 1
ATOM 1289 O O . GLN A 1 162 ? -11.663 -2.746 29.866 1.00 97.62 162 GLN A O 1
ATOM 1294 N N . CYS A 1 163 ? -11.464 -4.783 28.967 1.00 97.62 163 CYS A N 1
ATOM 1295 C CA . CYS A 1 163 ? -11.710 -4.326 27.605 1.00 97.62 163 CYS A CA 1
ATOM 1296 C C . CYS A 1 163 ? -13.171 -3.905 27.387 1.00 97.62 163 CYS A C 1
ATOM 1298 O O . CYS A 1 163 ? -13.420 -2.873 26.770 1.00 97.62 163 CYS A O 1
ATOM 1300 N N . LYS A 1 164 ? -14.141 -4.612 27.982 1.00 98.06 164 LYS A N 1
ATOM 1301 C CA . LYS A 1 164 ? -15.555 -4.193 27.973 1.00 98.06 164 LYS A CA 1
ATOM 1302 C C . LYS A 1 164 ? -15.785 -2.889 28.741 1.00 98.06 164 LYS A C 1
ATOM 1304 O O . LYS A 1 164 ? -16.593 -2.059 28.340 1.00 98.06 164 LYS A O 1
ATOM 1309 N N . GLU A 1 165 ? -15.108 -2.705 29.871 1.00 97.81 165 GLU A N 1
ATOM 1310 C CA . GLU A 1 165 ? -15.116 -1.440 30.618 1.00 97.81 165 GLU A CA 1
ATOM 1311 C C . GLU A 1 165 ? -14.510 -0.301 29.787 1.00 97.81 165 GLU A C 1
ATOM 1313 O O . GLU A 1 165 ? -15.156 0.723 29.585 1.00 97.81 165 GLU A O 1
ATOM 1318 N N . ARG A 1 166 ? -13.344 -0.537 29.179 1.00 97.88 166 ARG A N 1
ATOM 1319 C CA . ARG A 1 166 ? -12.663 0.396 28.273 1.00 97.88 166 ARG A CA 1
ATOM 1320 C C . ARG A 1 166 ? -13.543 0.841 27.103 1.00 97.88 166 ARG A C 1
ATOM 1322 O O . ARG A 1 166 ? -13.577 2.027 26.796 1.00 97.88 166 ARG A O 1
ATOM 1329 N N . MET A 1 167 ? -14.273 -0.078 26.472 1.00 98.25 167 MET A N 1
ATOM 1330 C CA . MET A 1 167 ? -15.213 0.262 25.395 1.00 98.25 167 MET A CA 1
ATOM 1331 C C . MET A 1 167 ? -16.339 1.182 25.869 1.00 98.25 167 MET A C 1
ATOM 1333 O O . MET A 1 167 ? -16.705 2.114 25.156 1.00 98.25 167 MET A O 1
ATOM 1337 N N . ARG A 1 168 ? -16.857 0.970 27.084 1.00 98.19 168 ARG A N 1
ATOM 1338 C CA . ARG A 1 168 ? -17.895 1.827 27.676 1.00 98.19 168 ARG A CA 1
ATOM 1339 C C . ARG A 1 168 ? -17.367 3.221 28.015 1.00 98.19 168 ARG A C 1
ATOM 1341 O O . ARG A 1 168 ? -18.066 4.193 27.746 1.00 98.19 168 ARG A O 1
ATOM 1348 N N . GLU A 1 169 ? -16.135 3.328 28.519 1.00 97.56 169 GLU A N 1
ATOM 1349 C CA . GLU A 1 169 ? -15.457 4.620 28.724 1.00 97.56 169 GLU A CA 1
ATOM 1350 C C . GLU A 1 169 ? -15.305 5.390 27.404 1.00 97.56 169 GLU A C 1
ATOM 1352 O O . GLU A 1 169 ? -15.643 6.570 27.329 1.00 97.56 169 GLU A O 1
ATOM 1357 N N . ILE A 1 170 ? -14.834 4.714 26.349 1.00 97.50 170 ILE A N 1
ATOM 1358 C CA . ILE A 1 170 ? -14.656 5.319 25.023 1.00 97.50 170 ILE A CA 1
ATOM 1359 C C . ILE A 1 170 ? -16.005 5.767 24.462 1.00 97.50 170 ILE A C 1
ATOM 1361 O O . ILE A 1 170 ? -16.131 6.906 24.020 1.00 97.50 170 ILE A O 1
ATOM 1365 N N . GLN A 1 171 ? -17.034 4.916 24.524 1.00 97.88 171 GLN A N 1
ATOM 1366 C CA . GLN A 1 171 ? -18.374 5.279 24.065 1.00 97.88 171 GLN A CA 1
ATOM 1367 C C . GLN A 1 171 ? -18.919 6.500 24.799 1.00 97.88 171 GLN A C 1
ATOM 1369 O O . GLN A 1 171 ? -19.443 7.409 24.159 1.00 97.88 171 GLN A O 1
ATOM 1374 N N . GLN A 1 172 ? -18.774 6.539 26.125 1.00 96.81 172 GLN A N 1
ATOM 1375 C CA . GLN A 1 172 ? -19.216 7.672 26.926 1.00 96.81 172 GLN A CA 1
ATOM 1376 C C . GLN A 1 172 ? -18.479 8.956 26.536 1.00 96.81 172 GLN A C 1
ATOM 1378 O O . GLN A 1 172 ? -19.130 9.978 26.362 1.00 96.81 172 GLN A O 1
ATOM 1383 N N . ASN A 1 173 ? -17.160 8.911 26.345 1.00 95.75 173 ASN A N 1
ATOM 1384 C CA . ASN A 1 173 ? -16.389 10.076 25.914 1.00 95.75 173 ASN A CA 1
ATOM 1385 C C . ASN A 1 173 ? -16.826 10.579 24.524 1.00 95.75 173 ASN A C 1
ATOM 1387 O O . ASN A 1 173 ? -17.073 11.771 24.354 1.00 95.75 173 ASN A O 1
ATOM 1391 N N . TYR A 1 174 ? -17.012 9.686 23.545 1.00 95.62 174 TYR A N 1
ATOM 1392 C CA . TYR A 1 174 ? -17.502 10.086 22.219 1.00 95.62 174 TYR A CA 1
ATOM 1393 C C . TYR A 1 174 ? -18.903 10.700 22.283 1.00 95.62 174 TYR A C 1
ATOM 1395 O O . TYR A 1 174 ? -19.152 11.750 21.691 1.00 95.62 174 TYR A O 1
ATOM 1403 N N . GLN A 1 175 ? -19.814 10.069 23.021 1.00 96.06 175 GLN A N 1
ATOM 1404 C CA . GLN A 1 175 ? -21.196 10.518 23.115 1.00 96.06 175 GLN A CA 1
ATOM 1405 C C . GLN A 1 175 ? -21.343 11.809 23.925 1.00 96.06 175 GLN A C 1
ATOM 1407 O O . GLN A 1 175 ? -22.073 12.714 23.513 1.00 96.06 175 GLN A O 1
ATOM 1412 N N . GLU A 1 176 ? -20.691 11.909 25.078 1.00 93.50 176 GLU A N 1
ATOM 1413 C CA . GLU A 1 176 ? -20.900 13.009 26.018 1.00 93.50 176 GLU A CA 1
ATOM 1414 C C . GLU A 1 176 ? -19.928 14.164 25.817 1.00 93.50 176 GLU A C 1
ATOM 1416 O O . GLU A 1 176 ? -20.369 15.315 25.836 1.00 93.50 176 GLU A O 1
ATOM 1421 N N . ASP A 1 177 ? -18.653 13.892 25.549 1.00 90.44 177 ASP A N 1
ATOM 1422 C CA . ASP A 1 177 ? -17.635 14.940 25.448 1.00 90.44 177 ASP A CA 1
ATOM 1423 C C . ASP A 1 177 ? -17.486 15.417 24.000 1.00 90.44 177 ASP A C 1
ATOM 1425 O O . ASP A 1 177 ? -17.530 16.617 23.736 1.00 90.44 177 ASP A O 1
ATOM 1429 N N . HIS A 1 178 ? -17.390 14.486 23.042 1.00 89.38 178 HIS A N 1
ATOM 1430 C CA . HIS A 1 178 ? -17.238 14.818 21.616 1.00 89.38 178 HIS A CA 1
ATOM 1431 C C . HIS A 1 178 ? -18.571 15.032 20.887 1.00 89.38 178 HIS A C 1
ATOM 1433 O O . HIS A 1 178 ? -18.571 15.320 19.691 1.00 89.38 178 HIS A O 1
ATOM 1439 N N . LYS A 1 179 ? -19.706 14.870 21.582 1.00 91.88 179 LYS A N 1
ATOM 1440 C CA . LYS A 1 179 ? -21.068 15.015 21.029 1.00 91.88 179 LYS A CA 1
ATOM 1441 C C . LYS A 1 179 ? -21.309 14.192 19.753 1.00 91.88 179 LYS A C 1
ATOM 1443 O O . LYS A 1 179 ? -22.128 14.566 18.921 1.00 91.88 179 LYS A O 1
ATOM 1448 N N . SER A 1 180 ? -20.603 13.074 19.605 1.00 93.06 180 SER A N 1
ATOM 1449 C CA . SER A 1 180 ? -20.771 12.131 18.499 1.00 93.06 180 SER A CA 1
ATOM 1450 C C . SER A 1 180 ? -21.939 11.184 18.768 1.00 93.06 180 SER A C 1
ATOM 1452 O O . SER A 1 180 ? -22.284 10.913 19.919 1.00 93.06 180 SER A O 1
ATOM 1454 N N . ASP A 1 181 ? -22.539 10.633 17.715 1.00 94.88 181 ASP A N 1
ATOM 1455 C CA . ASP A 1 181 ? -23.661 9.703 17.878 1.00 94.88 181 ASP A CA 1
ATOM 1456 C C . ASP A 1 181 ? -23.244 8.378 18.537 1.00 94.88 181 ASP A C 1
ATOM 1458 O O . ASP A 1 181 ? -24.026 7.770 19.272 1.00 94.88 181 ASP A O 1
ATOM 1462 N N . ASP A 1 182 ? -22.009 7.934 18.304 1.00 97.00 182 ASP A N 1
ATOM 1463 C CA . ASP A 1 182 ? -21.422 6.714 18.861 1.00 97.00 182 ASP A CA 1
ATOM 1464 C C . ASP A 1 182 ? -19.884 6.763 18.774 1.00 97.00 182 ASP A C 1
ATOM 1466 O O . ASP A 1 182 ? -19.334 7.715 18.211 1.00 97.00 182 ASP A O 1
ATOM 1470 N N . ILE A 1 183 ? -19.194 5.727 19.277 1.00 96.62 183 ILE A N 1
ATOM 1471 C CA . ILE A 1 183 ? -17.752 5.517 19.040 1.00 96.62 183 ILE A CA 1
ATOM 1472 C C . ILE A 1 183 ? -17.458 5.681 17.549 1.00 96.62 183 ILE A C 1
ATOM 1474 O O . ILE A 1 183 ? -18.142 5.082 16.723 1.00 96.62 183 ILE A O 1
ATOM 1478 N N . ASP A 1 184 ? -16.447 6.470 17.197 1.00 93.25 184 ASP A N 1
ATOM 1479 C CA . ASP A 1 184 ? -16.143 6.800 15.802 1.00 93.25 184 ASP A CA 1
ATOM 1480 C C . ASP A 1 184 ? -15.028 5.940 15.188 1.00 93.25 184 ASP A C 1
ATOM 1482 O O . ASP A 1 184 ? -14.170 6.421 14.463 1.00 93.25 184 ASP A O 1
ATOM 1486 N N . TYR A 1 185 ? -15.050 4.648 15.507 1.00 97.56 185 TYR A N 1
ATOM 1487 C CA . TYR A 1 185 ? -14.191 3.618 14.924 1.00 97.56 185 TYR A CA 1
ATOM 1488 C C . TYR A 1 185 ? -15.065 2.456 14.446 1.00 97.56 185 TYR A C 1
ATOM 1490 O O . TYR A 1 185 ? -16.176 2.260 14.949 1.00 97.56 185 TYR A O 1
ATOM 1498 N N . SER A 1 186 ? -14.561 1.637 13.529 1.00 98.38 186 SER A N 1
ATOM 1499 C CA . SER A 1 186 ? -15.213 0.383 13.137 1.00 98.38 186 SER A CA 1
ATOM 1500 C C . SER A 1 186 ? -14.981 -0.697 14.198 1.00 98.38 186 SER A C 1
ATOM 1502 O O . SER A 1 186 ? -15.932 -1.334 14.658 1.00 98.38 186 SER A O 1
ATOM 1504 N N . PHE A 1 187 ? -13.734 -0.850 14.657 1.00 98.69 187 PHE A N 1
ATOM 1505 C CA . PHE A 1 187 ? -13.335 -1.851 15.653 1.00 98.69 187 PHE A CA 1
ATOM 1506 C C . PHE A 1 187 ? -12.292 -1.312 16.631 1.00 98.69 187 PHE A C 1
ATOM 1508 O O . PHE A 1 187 ? -11.487 -0.451 16.285 1.00 98.69 187 PHE A O 1
ATOM 1515 N N . CYS A 1 188 ? -12.262 -1.884 17.835 1.00 98.50 188 CYS A N 1
ATOM 1516 C CA . CYS A 1 188 ? -11.251 -1.599 18.852 1.00 98.50 188 CYS A CA 1
ATOM 1517 C C . CYS A 1 188 ? -10.558 -2.890 19.304 1.00 98.50 188 CYS A C 1
ATOM 1519 O O . CYS A 1 188 ? -11.221 -3.908 19.508 1.00 98.50 188 CYS A O 1
ATOM 1521 N N . ILE A 1 189 ? -9.240 -2.849 19.513 1.00 98.56 189 ILE A N 1
ATOM 1522 C CA . ILE A 1 189 ? -8.434 -4.029 19.867 1.00 98.56 189 ILE A CA 1
ATOM 1523 C C . ILE A 1 189 ? -7.642 -3.787 21.156 1.00 98.56 189 ILE A C 1
ATOM 1525 O O . ILE A 1 189 ? -6.882 -2.824 21.265 1.00 98.56 189 ILE A O 1
ATOM 1529 N N . GLY A 1 190 ? -7.807 -4.681 22.135 1.00 97.75 190 GLY A N 1
ATOM 1530 C CA . GLY A 1 190 ? -7.066 -4.682 23.402 1.00 97.75 190 GLY A CA 1
ATOM 1531 C C . GLY A 1 190 ? -5.690 -5.352 23.314 1.00 97.75 190 GLY A C 1
ATOM 1532 O O . GLY A 1 190 ? -5.410 -6.105 22.386 1.00 97.75 190 GLY A O 1
ATOM 1533 N N . SER A 1 191 ? -4.831 -5.142 24.317 1.00 96.44 191 SER A N 1
ATOM 1534 C CA . SER A 1 191 ? -3.459 -5.688 24.359 1.00 96.44 191 SER A CA 1
ATOM 1535 C C . SER A 1 191 ? -3.371 -7.217 24.371 1.00 96.44 191 SER A C 1
ATOM 1537 O O . SER A 1 191 ? -2.318 -7.774 24.093 1.00 96.44 191 SER A O 1
ATOM 1539 N N . ASN A 1 192 ? -4.450 -7.926 24.678 1.00 90.31 192 ASN A N 1
ATOM 1540 C CA . ASN A 1 192 ? -4.506 -9.384 24.580 1.00 90.31 192 ASN A CA 1
ATOM 1541 C C . ASN A 1 192 ? -5.041 -9.883 23.223 1.00 90.31 192 ASN A C 1
ATOM 1543 O O . ASN A 1 192 ? -5.206 -11.086 23.053 1.00 90.31 192 ASN A O 1
ATOM 1547 N N . GLY A 1 193 ? -5.314 -8.983 22.273 1.00 94.69 193 GLY A N 1
ATOM 1548 C CA . GLY A 1 193 ? -5.887 -9.306 20.966 1.00 94.69 193 GLY A CA 1
ATOM 1549 C C . GLY A 1 193 ? -7.416 -9.427 20.950 1.00 94.69 193 GLY A C 1
ATOM 1550 O O . GLY A 1 193 ? -7.980 -9.746 19.905 1.00 94.69 193 GLY A O 1
ATOM 1551 N N . ILE A 1 194 ? -8.113 -9.158 22.065 1.00 95.88 194 ILE A N 1
ATOM 1552 C CA . ILE A 1 194 ? -9.583 -9.099 22.063 1.00 95.88 194 ILE A CA 1
ATOM 1553 C C . ILE A 1 194 ? -10.028 -7.984 21.118 1.00 95.88 194 ILE A C 1
ATOM 1555 O O . ILE A 1 194 ? -9.717 -6.813 21.344 1.00 95.88 194 ILE A O 1
ATOM 1559 N N . THR A 1 195 ? -10.784 -8.369 20.092 1.00 98.19 195 THR A N 1
ATOM 1560 C CA . THR A 1 195 ? -11.373 -7.465 19.104 1.00 98.19 195 THR A CA 1
ATOM 1561 C C . THR A 1 195 ? -12.830 -7.205 19.456 1.00 98.19 195 THR A C 1
ATOM 1563 O O . THR A 1 195 ? -13.595 -8.143 19.680 1.00 98.19 195 THR A O 1
ATOM 1566 N N . MET A 1 196 ? -13.216 -5.935 19.526 1.00 98.38 196 MET A N 1
ATOM 1567 C CA . MET A 1 196 ? -14.562 -5.499 19.892 1.00 98.38 196 MET A CA 1
ATOM 1568 C C . MET A 1 196 ? -15.168 -4.657 18.778 1.00 98.38 196 MET A C 1
ATOM 1570 O O . MET A 1 196 ? -14.524 -3.761 18.231 1.00 98.38 196 MET A O 1
ATOM 1574 N N . GLU A 1 197 ? -16.426 -4.944 18.473 1.00 98.31 197 GLU A N 1
ATOM 1575 C CA . GLU A 1 197 ? -17.238 -4.202 17.519 1.00 98.31 197 GLU A CA 1
ATOM 1576 C C . GLU A 1 197 ? -17.560 -2.809 18.073 1.00 98.31 197 GLU A C 1
ATOM 1578 O O . GLU A 1 197 ? -18.220 -2.687 19.108 1.00 98.31 197 GLU A O 1
ATOM 1583 N N . ALA A 1 198 ? -17.103 -1.761 17.384 1.00 97.75 198 ALA A N 1
ATOM 1584 C CA . ALA A 1 198 ? -17.579 -0.398 17.589 1.00 97.75 198 ALA A CA 1
ATOM 1585 C C . ALA A 1 198 ? -18.744 -0.146 16.619 1.00 97.75 198 ALA A C 1
ATOM 1587 O O . ALA A 1 198 ? -19.836 -0.663 16.861 1.00 97.75 198 ALA A O 1
ATOM 1588 N N . ARG A 1 199 ? -18.548 0.582 15.515 1.00 97.88 199 ARG A N 1
ATOM 1589 C CA . ARG A 1 199 ? -19.565 0.692 14.449 1.00 97.88 199 ARG A CA 1
ATOM 1590 C C . ARG A 1 199 ? -19.668 -0.563 13.578 1.00 97.88 199 ARG A C 1
ATOM 1592 O O . ARG A 1 199 ? -20.688 -0.771 12.930 1.00 97.88 199 ARG A O 1
ATOM 1599 N N . GLY A 1 200 ? -18.653 -1.422 13.615 1.00 97.38 200 GLY A N 1
ATOM 1600 C CA . GLY A 1 200 ? -18.633 -2.677 12.877 1.00 97.38 200 GLY A CA 1
ATOM 1601 C C . GLY A 1 200 ? -18.357 -2.485 11.387 1.00 97.38 200 GLY A C 1
ATOM 1602 O O . GLY A 1 200 ? -17.702 -1.528 10.977 1.00 97.38 200 GLY A O 1
ATOM 1603 N N . TRP A 1 201 ? -18.827 -3.440 10.586 1.00 97.19 201 TRP A N 1
ATOM 1604 C CA . TRP A 1 201 ? -18.515 -3.534 9.157 1.00 97.19 201 TRP A CA 1
ATOM 1605 C C . TRP A 1 201 ? -19.327 -2.592 8.269 1.00 97.19 201 TRP A C 1
ATOM 1607 O O . TRP A 1 201 ? -18.839 -2.166 7.229 1.00 97.19 201 TRP A O 1
ATOM 1617 N N . ASP A 1 202 ? -20.571 -2.315 8.657 1.00 96.19 202 ASP A N 1
ATOM 1618 C CA . ASP A 1 202 ? -21.592 -1.781 7.746 1.00 96.19 202 ASP A CA 1
ATOM 1619 C C . ASP A 1 202 ? -21.917 -0.307 7.974 1.00 96.19 202 ASP A C 1
ATOM 1621 O O . ASP A 1 202 ? -22.592 0.314 7.157 1.00 96.19 202 ASP A O 1
ATOM 1625 N N . LEU A 1 203 ? -21.428 0.272 9.068 1.00 96.62 203 LEU A N 1
ATOM 1626 C CA . LEU A 1 203 ? -21.717 1.646 9.454 1.00 96.62 203 LEU A CA 1
ATOM 1627 C C . LEU A 1 203 ? -20.467 2.503 9.309 1.00 96.62 203 LEU A C 1
ATOM 1629 O O . LEU A 1 203 ? -19.399 2.156 9.817 1.00 96.62 203 LEU A O 1
ATOM 1633 N N . MET A 1 204 ? -20.613 3.643 8.640 1.00 93.31 204 MET A N 1
ATOM 1634 C CA . MET A 1 204 ? -19.487 4.535 8.394 1.00 93.31 204 MET A CA 1
ATOM 1635 C C . MET A 1 204 ? -18.992 5.215 9.671 1.00 93.31 204 MET A C 1
ATOM 1637 O O . MET A 1 204 ? -19.765 5.516 10.586 1.00 93.31 204 MET A O 1
ATOM 1641 N N . THR A 1 205 ? -17.697 5.503 9.701 1.00 91.31 205 THR A N 1
ATOM 1642 C CA . THR A 1 205 ? -17.048 6.415 10.646 1.00 91.31 205 THR A CA 1
ATOM 1643 C C . THR A 1 205 ? -17.020 7.835 10.073 1.00 91.31 205 THR A C 1
ATOM 1645 O O . THR A 1 205 ? -17.014 8.038 8.859 1.00 91.31 205 THR A O 1
ATOM 1648 N N . ASN A 1 206 ? -16.991 8.822 10.963 1.00 84.56 206 ASN A N 1
ATOM 1649 C CA . ASN A 1 206 ? -16.831 10.248 10.687 1.00 84.56 206 ASN A CA 1
ATOM 1650 C C . ASN A 1 206 ? -15.461 10.765 11.173 1.00 84.56 206 ASN A C 1
ATOM 1652 O O . ASN A 1 206 ? -15.233 11.976 11.246 1.00 84.56 206 ASN A O 1
ATOM 1656 N N . HIS A 1 207 ? -14.525 9.862 11.468 1.00 83.00 207 HIS A N 1
ATOM 1657 C CA . HIS A 1 207 ? -13.273 10.206 12.129 1.00 83.00 207 HIS A CA 1
ATOM 1658 C C . HIS A 1 207 ? -12.197 10.709 11.156 1.00 83.00 207 HIS A C 1
ATOM 1660 O O . HIS A 1 207 ? -11.447 11.621 11.502 1.00 83.00 207 HIS A O 1
ATOM 1666 N N . THR A 1 208 ? -12.182 10.202 9.917 1.00 84.88 208 THR A N 1
ATOM 1667 C CA . THR A 1 208 ? -11.205 10.581 8.884 1.00 84.88 208 THR A CA 1
ATOM 1668 C C . THR A 1 208 ? -11.848 11.217 7.629 1.00 84.88 208 THR A C 1
ATOM 1670 O O . THR A 1 208 ? -12.246 10.495 6.705 1.00 84.88 208 THR A O 1
ATOM 1673 N N . PRO A 1 209 ? -11.983 12.562 7.554 1.00 85.19 209 PRO A N 1
ATOM 1674 C CA . PRO A 1 209 ? -12.524 13.259 6.382 1.00 85.19 209 PRO A CA 1
ATOM 1675 C C . PRO A 1 209 ? -11.907 12.808 5.049 1.00 85.19 209 PRO A C 1
ATOM 1677 O O . PRO A 1 209 ? -10.690 12.717 4.912 1.00 85.19 209 PRO A O 1
ATOM 1680 N N . GLY A 1 210 ? -12.753 12.553 4.047 1.00 83.25 210 GLY A N 1
ATOM 1681 C CA . GLY A 1 210 ? -12.343 12.023 2.735 1.00 83.25 210 GLY A CA 1
ATOM 1682 C C . GLY A 1 210 ? -12.316 10.492 2.645 1.00 83.25 210 GLY A C 1
ATOM 1683 O O . GLY A 1 210 ? -12.278 9.956 1.542 1.00 83.25 210 GLY A O 1
ATOM 1684 N N . TYR A 1 211 ? -12.414 9.794 3.781 1.00 90.81 211 TYR A N 1
ATOM 1685 C CA . TYR A 1 211 ? -12.462 8.326 3.859 1.00 90.81 211 TYR A CA 1
ATOM 1686 C C . TYR A 1 211 ? -13.778 7.799 4.450 1.00 90.81 211 TYR A C 1
ATOM 1688 O O . TYR A 1 211 ? -13.978 6.592 4.570 1.00 90.81 211 TYR A O 1
ATOM 1696 N N . TYR A 1 212 ? -14.706 8.700 4.768 1.00 91.19 212 TYR A N 1
ATOM 1697 C CA . TYR A 1 212 ? -16.040 8.382 5.263 1.00 91.19 212 TYR A CA 1
ATOM 1698 C C . TYR A 1 212 ? -16.770 7.395 4.350 1.00 91.19 212 TYR A C 1
ATOM 1700 O O . TYR A 1 212 ? -16.874 7.609 3.146 1.00 91.19 212 TYR A O 1
ATOM 1708 N N . GLY A 1 213 ? -17.284 6.313 4.932 1.00 91.12 213 GLY A N 1
ATOM 1709 C CA . GLY A 1 213 ? -18.080 5.318 4.210 1.00 91.12 213 GLY A CA 1
ATOM 1710 C C . GLY A 1 213 ? -17.297 4.433 3.236 1.00 91.12 213 GLY A C 1
ATOM 1711 O O . GLY A 1 213 ? -17.921 3.660 2.515 1.00 91.12 213 GLY A O 1
ATOM 1712 N N . ARG A 1 214 ? -15.963 4.526 3.210 1.00 94.00 214 ARG A N 1
ATOM 1713 C CA . ARG A 1 214 ? -15.080 3.731 2.336 1.00 94.00 214 ARG A CA 1
ATOM 1714 C C . ARG A 1 214 ? -13.830 3.208 3.045 1.00 94.00 214 ARG A C 1
ATOM 1716 O O . ARG A 1 214 ? -12.863 2.812 2.395 1.00 94.00 214 ARG A O 1
ATOM 1723 N N . SER A 1 215 ? -13.827 3.218 4.374 1.00 96.69 215 SER A N 1
ATOM 1724 C CA . SER A 1 215 ? -12.739 2.691 5.191 1.00 96.69 215 SER A CA 1
ATOM 1725 C C . SER A 1 215 ? -13.266 1.853 6.350 1.00 96.69 215 SER A C 1
ATOM 1727 O O . SER A 1 215 ? -14.337 2.112 6.894 1.00 96.69 215 SER A O 1
ATOM 1729 N N . ILE A 1 216 ? -12.484 0.853 6.752 1.00 98.38 216 ILE A N 1
ATOM 1730 C CA . ILE A 1 216 ? -12.611 0.224 8.068 1.00 98.38 216 ILE A CA 1
ATOM 1731 C C . ILE A 1 216 ? -11.551 0.842 8.978 1.00 98.38 216 ILE A C 1
ATOM 1733 O O . ILE A 1 216 ? -10.352 0.733 8.716 1.00 98.38 216 ILE A O 1
ATOM 1737 N N . GLU A 1 217 ? -11.991 1.501 10.049 1.00 97.94 217 GLU A N 1
ATOM 1738 C CA . GLU A 1 217 ? -11.106 2.195 10.986 1.00 97.94 217 GLU A CA 1
ATOM 1739 C C . GLU A 1 217 ? -10.910 1.362 12.259 1.00 97.94 217 GLU A C 1
ATOM 1741 O O . GLU A 1 217 ? -11.859 1.080 12.997 1.00 97.94 217 GLU A O 1
ATOM 1746 N N . ILE A 1 218 ? -9.671 0.940 12.515 1.00 98.69 218 ILE A N 1
ATOM 1747 C CA . ILE A 1 218 ? -9.320 0.039 13.618 1.00 98.69 218 ILE A CA 1
ATOM 1748 C C . ILE A 1 218 ? -8.494 0.804 14.652 1.00 98.69 218 ILE A C 1
ATOM 1750 O O . ILE A 1 218 ? -7.384 1.258 14.369 1.00 98.69 218 ILE A O 1
ATOM 1754 N N . ALA A 1 219 ? -9.005 0.896 15.877 1.00 98.25 219 ALA A N 1
ATOM 1755 C CA . ALA A 1 219 ? -8.328 1.547 16.990 1.00 98.25 219 ALA A CA 1
ATOM 1756 C C . ALA A 1 219 ? -7.620 0.536 17.901 1.00 98.25 219 ALA A C 1
ATOM 1758 O O . ALA A 1 219 ? -8.232 -0.361 18.488 1.00 98.25 219 ALA A O 1
ATOM 1759 N N . LEU A 1 220 ? -6.312 0.703 18.070 1.00 98.56 220 LEU A N 1
ATOM 1760 C CA . LEU A 1 220 ? -5.518 -0.033 19.045 1.00 98.56 220 LEU A CA 1
ATOM 1761 C C . LEU A 1 220 ? -5.600 0.678 20.399 1.00 98.56 220 LEU A C 1
ATOM 1763 O O . LEU A 1 220 ? -5.228 1.844 20.533 1.00 98.56 220 LEU A O 1
ATOM 1767 N N . LEU A 1 221 ? -6.083 -0.035 21.419 1.00 98.00 221 LEU A N 1
ATOM 1768 C CA . LEU A 1 221 ? -6.319 0.537 22.741 1.00 98.00 221 LEU A CA 1
ATOM 1769 C C . LEU A 1 221 ? -4.999 0.757 23.486 1.00 98.00 221 LEU A C 1
ATOM 1771 O O . LEU A 1 221 ? -4.407 -0.189 24.017 1.00 98.00 221 LEU A O 1
ATOM 1775 N N . GLY A 1 222 ? -4.546 2.008 23.537 1.00 96.12 222 GLY A N 1
ATOM 1776 C CA . GLY A 1 222 ? -3.321 2.424 24.216 1.00 96.12 222 GLY A CA 1
ATOM 1777 C C . GLY A 1 222 ? -2.658 3.645 23.577 1.00 96.12 222 GLY A C 1
ATOM 1778 O O . GLY A 1 222 ? -3.199 4.255 22.659 1.00 96.12 222 GLY A O 1
ATOM 1779 N N . ASN A 1 223 ? -1.471 3.986 24.082 1.00 97.00 223 ASN A N 1
ATOM 1780 C CA . ASN A 1 223 ? -0.609 5.040 23.551 1.00 97.00 223 ASN A CA 1
ATOM 1781 C C . ASN A 1 223 ? 0.642 4.398 22.950 1.00 97.00 223 ASN A C 1
ATOM 1783 O O . ASN A 1 223 ? 1.437 3.806 23.685 1.00 97.00 223 ASN A O 1
ATOM 1787 N N . PHE A 1 224 ? 0.831 4.546 21.639 1.00 97.56 224 PHE A N 1
ATOM 1788 C CA . PHE A 1 224 ? 1.956 3.927 20.932 1.00 97.56 224 PHE A CA 1
ATOM 1789 C C . PHE A 1 224 ? 2.949 4.953 20.394 1.00 97.56 224 PHE A C 1
ATOM 1791 O O . PHE A 1 224 ? 3.603 4.742 19.370 1.00 97.56 224 PHE A O 1
ATOM 1798 N N . LYS A 1 225 ? 3.097 6.083 21.099 1.00 96.75 225 LYS A N 1
ATOM 1799 C CA . LYS A 1 225 ? 4.104 7.092 20.762 1.00 96.75 225 LYS A CA 1
ATOM 1800 C C . LYS A 1 225 ? 5.515 6.505 20.804 1.00 96.75 225 LYS A C 1
ATOM 1802 O O . LYS A 1 225 ? 6.233 6.600 19.820 1.00 96.75 225 LYS A O 1
ATOM 1807 N N . THR A 1 226 ? 5.906 5.883 21.914 1.00 95.94 226 THR A N 1
ATOM 1808 C CA . THR A 1 226 ? 7.286 5.399 22.133 1.00 95.94 226 THR A CA 1
ATOM 1809 C C . THR A 1 226 ? 7.421 3.882 22.171 1.00 95.94 226 THR A C 1
ATOM 1811 O O . THR A 1 226 ? 8.524 3.365 22.027 1.00 95.94 226 THR A O 1
ATOM 1814 N N . THR A 1 227 ? 6.322 3.158 22.362 1.00 95.31 227 THR A N 1
ATOM 1815 C CA . THR A 1 227 ? 6.318 1.699 22.503 1.00 95.31 227 THR A CA 1
ATOM 1816 C C . THR A 1 227 ? 5.354 1.123 21.481 1.00 95.31 227 THR A C 1
ATOM 1818 O O . THR A 1 227 ? 4.232 1.603 21.370 1.00 95.31 227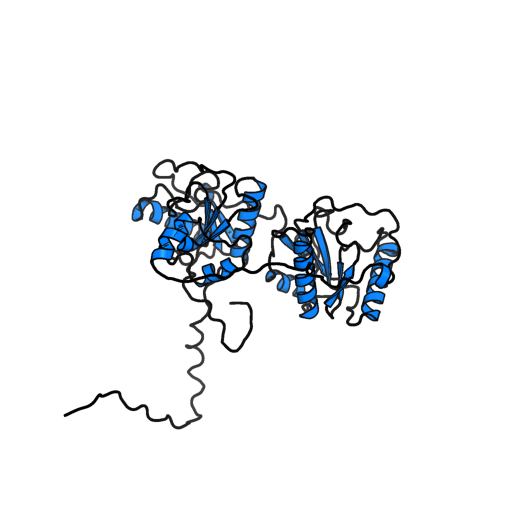 THR A O 1
ATOM 1821 N N . ALA A 1 228 ? 5.795 0.141 20.698 1.00 93.31 228 ALA A N 1
ATOM 1822 C CA . ALA A 1 228 ? 4.954 -0.513 19.699 1.00 93.31 228 ALA A CA 1
ATOM 1823 C C . ALA A 1 228 ? 3.891 -1.403 20.375 1.00 93.31 228 ALA A C 1
ATOM 1825 O O . ALA A 1 228 ? 4.115 -1.856 21.503 1.00 93.31 228 ALA A O 1
ATOM 1826 N N . PRO A 1 229 ? 2.748 -1.685 19.720 1.00 95.62 229 PRO A N 1
ATOM 1827 C CA . PRO A 1 229 ? 1.820 -2.687 20.230 1.00 95.62 229 PRO A CA 1
ATOM 1828 C C . PRO A 1 229 ? 2.486 -4.063 20.293 1.00 95.62 229 PRO A C 1
ATOM 1830 O O . PRO A 1 229 ? 3.431 -4.360 19.559 1.00 95.62 229 PRO A O 1
ATOM 1833 N N . ASN A 1 230 ? 1.973 -4.920 21.170 1.00 90.06 230 ASN A N 1
ATOM 1834 C CA . ASN A 1 230 ? 2.469 -6.285 21.287 1.00 90.06 230 ASN A CA 1
ATOM 1835 C C . ASN A 1 230 ? 1.955 -7.183 20.146 1.00 90.06 230 ASN A C 1
ATOM 1837 O O . ASN A 1 230 ? 1.041 -6.833 19.399 1.00 90.06 230 ASN A O 1
ATOM 1841 N N . THR A 1 231 ? 2.530 -8.379 20.040 1.00 89.25 231 THR A N 1
ATOM 1842 C CA . THR A 1 231 ? 2.211 -9.344 18.981 1.00 89.25 231 THR A CA 1
ATOM 1843 C C . THR A 1 231 ? 0.735 -9.739 18.949 1.00 89.25 231 THR A C 1
ATOM 1845 O O . THR A 1 231 ? 0.180 -9.896 17.867 1.00 89.25 231 THR A O 1
ATOM 1848 N N . SER A 1 232 ? 0.066 -9.852 20.101 1.00 90.75 232 SER A N 1
ATOM 1849 C CA . SER A 1 232 ? -1.357 -10.215 20.153 1.00 90.75 232 SER A CA 1
ATOM 1850 C C . SER A 1 232 ? -2.240 -9.176 19.466 1.00 90.75 232 SER A C 1
ATOM 1852 O O . SER A 1 232 ? -3.155 -9.536 18.732 1.00 90.75 232 SER A O 1
ATOM 1854 N N . MET A 1 233 ? -1.939 -7.890 19.652 1.00 96.69 233 MET A N 1
ATOM 1855 C CA . MET A 1 233 ? -2.631 -6.806 18.955 1.00 96.69 233 MET A CA 1
ATOM 1856 C C . MET A 1 233 ? -2.379 -6.838 17.448 1.00 96.69 233 MET A C 1
ATOM 1858 O O . MET A 1 233 ? -3.321 -6.721 16.669 1.00 96.69 233 MET A O 1
ATOM 1862 N N . VAL A 1 234 ? -1.122 -7.021 17.034 1.00 92.25 234 VAL A N 1
ATOM 1863 C CA . VAL A 1 234 ? -0.754 -7.087 15.609 1.00 92.25 234 VAL A CA 1
ATOM 1864 C C . VAL A 1 234 ? -1.457 -8.262 14.926 1.00 92.25 234 VAL A C 1
ATOM 1866 O O . VAL A 1 234 ? -2.067 -8.084 13.874 1.00 92.25 234 VAL A O 1
ATOM 1869 N N . ASN A 1 235 ? -1.447 -9.440 15.555 1.00 85.06 235 ASN A N 1
ATOM 1870 C CA . ASN A 1 235 ? -2.132 -10.629 15.051 1.00 85.06 235 ASN A CA 1
ATOM 1871 C C . ASN A 1 235 ? -3.648 -10.424 14.966 1.00 85.06 235 ASN A C 1
ATOM 1873 O O . ASN A 1 235 ? -4.267 -10.872 14.005 1.00 85.06 235 ASN A O 1
ATOM 1877 N N . ALA A 1 236 ? -4.246 -9.734 15.941 1.00 91.69 236 ALA A N 1
ATOM 1878 C CA . ALA A 1 236 ? -5.670 -9.422 15.919 1.00 91.69 236 ALA A CA 1
ATOM 1879 C C . ALA A 1 236 ? -6.033 -8.466 14.773 1.00 91.69 236 ALA A C 1
ATOM 1881 O O . ALA A 1 236 ? -7.022 -8.708 14.090 1.00 91.69 236 ALA A O 1
ATOM 1882 N N . VAL A 1 237 ? -5.219 -7.436 14.503 1.00 97.69 237 VAL A N 1
ATOM 1883 C CA . VAL A 1 237 ? -5.429 -6.544 13.348 1.00 97.69 237 VAL A CA 1
ATOM 1884 C C . VAL A 1 237 ? -5.350 -7.330 12.037 1.00 97.69 237 VAL A C 1
ATOM 1886 O O . VAL A 1 237 ? -6.268 -7.258 11.226 1.00 97.69 237 VAL A O 1
ATOM 1889 N N . GLN A 1 238 ? -4.283 -8.111 11.845 1.00 91.06 238 GLN A N 1
ATOM 1890 C CA . GLN A 1 238 ? -4.073 -8.920 10.637 1.00 91.06 238 GLN A CA 1
ATOM 1891 C C . GLN A 1 238 ? -5.216 -9.927 10.428 1.00 91.06 238 GLN A C 1
ATOM 1893 O O . GLN A 1 238 ? -5.769 -10.034 9.336 1.00 91.06 238 GLN A O 1
ATOM 1898 N N . GLY A 1 239 ? -5.612 -10.636 11.489 1.00 87.81 239 GLY A N 1
ATOM 1899 C CA . GLY A 1 239 ? -6.701 -11.607 11.440 1.00 87.81 239 GLY A CA 1
ATOM 1900 C C . GLY A 1 239 ? -8.063 -10.970 11.163 1.00 87.81 239 GLY A C 1
ATOM 1901 O O . GLY A 1 239 ? -8.824 -11.509 10.362 1.00 87.81 239 GLY A O 1
ATOM 1902 N N . LEU A 1 240 ? -8.349 -9.807 11.758 1.00 97.38 240 LEU A N 1
ATOM 1903 C CA . LEU A 1 240 ? -9.582 -9.062 11.506 1.00 97.38 240 LEU A CA 1
ATOM 1904 C C . LEU A 1 240 ? -9.666 -8.605 10.047 1.00 97.38 240 LEU A C 1
ATOM 1906 O O . LEU A 1 240 ? -10.713 -8.759 9.423 1.00 97.38 240 LEU A O 1
ATOM 1910 N N . ILE A 1 241 ? -8.568 -8.077 9.497 1.00 95.81 241 ILE A N 1
ATOM 1911 C CA . ILE A 1 241 ? -8.500 -7.656 8.093 1.00 95.81 241 ILE A CA 1
ATOM 1912 C C . ILE A 1 241 ? -8.718 -8.856 7.165 1.00 95.81 241 ILE A C 1
ATOM 1914 O O . ILE A 1 241 ? -9.590 -8.800 6.302 1.00 95.81 241 ILE A O 1
ATOM 1918 N N . ASN A 1 242 ? -8.001 -9.963 7.381 1.00 86.50 242 ASN A N 1
ATOM 1919 C CA . ASN A 1 242 ? -8.145 -11.180 6.574 1.00 86.50 242 ASN A CA 1
ATOM 1920 C C . ASN A 1 242 ? -9.568 -11.746 6.623 1.00 86.50 242 ASN A C 1
ATOM 1922 O O . ASN A 1 242 ? -10.110 -12.191 5.608 1.00 86.50 242 ASN A O 1
ATOM 1926 N N . TYR A 1 243 ? -10.201 -11.703 7.795 1.00 87.94 243 TYR A N 1
ATOM 1927 C CA . TYR A 1 243 ? -11.601 -12.077 7.925 1.00 87.94 243 TYR A CA 1
ATOM 1928 C C . TYR A 1 243 ? -12.506 -11.132 7.135 1.00 87.94 243 TYR A C 1
ATOM 1930 O O . TYR A 1 243 ? -13.315 -11.611 6.347 1.00 87.94 243 TYR A O 1
ATOM 1938 N N . GLY A 1 244 ? -12.317 -9.814 7.263 1.00 93.31 244 GLY A N 1
ATOM 1939 C CA . GLY A 1 244 ? -13.036 -8.802 6.487 1.00 93.31 244 GLY A CA 1
ATOM 1940 C C . GLY A 1 244 ? -12.903 -8.992 4.973 1.00 93.31 244 GLY A C 1
ATOM 1941 O O . GLY A 1 244 ? -13.889 -8.825 4.260 1.00 93.31 244 GLY A O 1
ATOM 1942 N N . ILE A 1 245 ? -11.727 -9.403 4.489 1.00 86.38 245 ILE A N 1
ATOM 1943 C CA . ILE A 1 245 ? -11.507 -9.793 3.087 1.00 86.38 245 ILE A CA 1
ATOM 1944 C C . ILE A 1 245 ? -12.345 -11.025 2.739 1.00 86.38 245 ILE A C 1
ATOM 1946 O O . ILE A 1 245 ? -13.076 -11.023 1.752 1.00 86.38 245 ILE A O 1
ATOM 1950 N N . THR A 1 246 ? -12.295 -12.059 3.582 1.00 83.50 246 THR A N 1
ATOM 1951 C CA . THR A 1 246 ? -13.011 -13.320 3.336 1.00 83.50 246 THR A CA 1
ATOM 1952 C C . THR A 1 246 ? -14.529 -13.136 3.282 1.00 83.50 246 THR A C 1
ATOM 1954 O O . THR A 1 246 ? -15.201 -13.788 2.488 1.00 83.50 246 THR A O 1
ATOM 1957 N N . ILE A 1 247 ? -15.080 -12.231 4.096 1.00 85.69 247 ILE A N 1
ATOM 1958 C CA . ILE A 1 247 ? -16.518 -11.925 4.106 1.00 85.69 247 ILE A CA 1
ATOM 1959 C C . ILE A 1 247 ? -16.911 -10.791 3.142 1.00 85.69 247 ILE A C 1
ATOM 1961 O O . ILE A 1 247 ? -18.030 -10.286 3.219 1.00 85.69 247 ILE A O 1
ATOM 1965 N N . GLY A 1 248 ? -16.004 -10.363 2.256 1.00 83.81 248 GLY A N 1
ATOM 1966 C CA . GLY A 1 248 ? -16.276 -9.353 1.228 1.00 83.81 248 GLY A CA 1
ATOM 1967 C C . GLY A 1 248 ? -16.528 -7.940 1.766 1.00 83.81 248 GLY A C 1
ATOM 1968 O O . GLY A 1 248 ? -17.136 -7.123 1.080 1.00 83.81 248 GLY A O 1
ATOM 1969 N N . LYS A 1 249 ? -16.094 -7.638 2.995 1.00 95.56 249 LYS A N 1
ATOM 1970 C CA . LYS A 1 249 ? -16.205 -6.302 3.604 1.00 95.56 249 LYS A CA 1
ATOM 1971 C C . LYS A 1 249 ? -14.996 -5.424 3.317 1.00 95.56 249 LYS A C 1
ATOM 1973 O O . LYS A 1 249 ? -15.162 -4.218 3.191 1.00 95.56 249 LYS A O 1
ATOM 1978 N N . ILE A 1 250 ? -13.809 -6.013 3.197 1.00 93.44 250 ILE A N 1
ATOM 1979 C CA . ILE A 1 250 ? -12.560 -5.326 2.840 1.00 93.44 250 ILE A CA 1
ATOM 1980 C C . ILE A 1 250 ? -12.108 -5.831 1.472 1.00 93.44 250 ILE A C 1
ATOM 1982 O O . ILE A 1 250 ? -12.184 -7.025 1.190 1.00 93.44 250 ILE A O 1
ATOM 1986 N N . SER A 1 251 ? -11.649 -4.928 0.609 1.00 87.06 251 SER A N 1
ATOM 1987 C CA . SER A 1 251 ? -11.133 -5.309 -0.703 1.00 87.06 251 SER A CA 1
ATOM 1988 C C . SER A 1 251 ? -9.860 -6.141 -0.524 1.00 87.06 251 SER A C 1
ATOM 1990 O O . SER A 1 251 ? -8.992 -5.725 0.242 1.00 87.06 251 SER A O 1
ATOM 1992 N N . PRO A 1 252 ? -9.661 -7.258 -1.249 1.00 73.25 252 PRO A N 1
ATOM 1993 C CA . PRO A 1 252 ? -8.370 -7.951 -1.263 1.00 73.25 252 PRO A CA 1
ATOM 1994 C C . PRO A 1 252 ? -7.199 -7.041 -1.673 1.00 73.25 252 PRO A C 1
ATOM 1996 O O . PRO A 1 252 ? -6.061 -7.328 -1.330 1.00 73.25 252 PRO A O 1
ATOM 1999 N N . ASN A 1 253 ? -7.476 -5.932 -2.373 1.00 77.69 253 ASN A N 1
ATOM 2000 C CA . ASN A 1 253 ? -6.504 -4.923 -2.803 1.00 77.69 253 ASN A CA 1
ATOM 2001 C C . ASN A 1 253 ? -6.571 -3.636 -1.952 1.00 77.69 253 ASN A C 1
ATOM 2003 O O . ASN A 1 253 ? -6.256 -2.555 -2.453 1.00 77.69 253 ASN A O 1
ATOM 2007 N N . TYR A 1 254 ? -7.035 -3.710 -0.700 1.00 90.00 254 TYR A N 1
ATOM 2008 C CA . TYR A 1 254 ? -7.163 -2.528 0.156 1.00 90.00 254 TYR A CA 1
ATOM 2009 C C . TYR A 1 254 ? -5.829 -1.785 0.330 1.00 90.00 254 TYR A C 1
ATOM 2011 O O . TYR A 1 254 ? -4.750 -2.353 0.166 1.00 90.00 254 TYR A O 1
ATOM 2019 N N . THR A 1 255 ? -5.902 -0.508 0.692 1.00 88.31 255 THR A N 1
ATOM 2020 C CA . THR A 1 255 ? -4.754 0.303 1.098 1.00 88.31 255 THR A CA 1
ATOM 2021 C C . THR A 1 255 ? -4.786 0.493 2.613 1.00 88.31 255 THR A C 1
ATOM 2023 O O . THR A 1 255 ? -5.753 1.019 3.168 1.00 88.31 255 THR A O 1
ATOM 2026 N N . LEU A 1 256 ? -3.721 0.066 3.288 1.00 95.75 256 LEU A N 1
ATOM 2027 C CA . LEU A 1 256 ? -3.502 0.279 4.712 1.00 95.75 256 LEU A CA 1
ATOM 2028 C C . LEU A 1 256 ? -2.862 1.650 4.938 1.00 95.75 256 LEU A C 1
ATOM 2030 O O . LEU A 1 256 ? -1.790 1.942 4.403 1.00 95.75 256 LEU A O 1
ATOM 2034 N N . LEU A 1 257 ? -3.493 2.460 5.782 1.00 96.00 257 LEU A N 1
ATOM 2035 C CA . LEU A 1 257 ? -3.036 3.800 6.126 1.00 96.00 257 LEU A CA 1
ATOM 2036 C C . LEU A 1 257 ? -2.997 3.990 7.644 1.00 96.00 257 LEU A C 1
ATOM 2038 O O . LEU A 1 257 ? -3.755 3.400 8.412 1.00 96.00 257 LEU A O 1
ATOM 2042 N N . ALA A 1 258 ? -2.095 4.847 8.092 1.00 96.56 258 ALA A N 1
ATOM 2043 C CA . ALA A 1 258 ? -2.106 5.415 9.427 1.00 96.56 258 ALA A CA 1
ATOM 2044 C C . ALA A 1 258 ? -2.844 6.752 9.399 1.00 96.56 258 ALA A C 1
ATOM 2046 O O . ALA A 1 258 ? -2.647 7.542 8.475 1.00 96.56 258 ALA A O 1
ATOM 2047 N N . HIS A 1 259 ? -3.602 7.059 10.452 1.00 95.38 259 HIS A N 1
ATOM 2048 C CA . HIS A 1 259 ? -4.351 8.316 10.554 1.00 95.38 259 HIS A CA 1
ATOM 2049 C C . HIS A 1 259 ? -3.493 9.566 10.240 1.00 95.38 259 HIS A C 1
ATOM 2051 O O . HIS A 1 259 ? -3.909 10.440 9.479 1.00 95.38 259 HIS A O 1
ATOM 2057 N N . ARG A 1 260 ? -2.245 9.632 10.727 1.00 93.81 260 ARG A N 1
ATOM 2058 C CA . ARG A 1 260 ? -1.314 10.746 10.449 1.00 93.81 260 ARG A CA 1
ATOM 2059 C C . ARG A 1 260 ? -0.949 10.964 8.983 1.00 93.81 260 ARG A C 1
ATOM 2061 O O . ARG A 1 260 ? -0.391 12.003 8.658 1.00 93.81 260 ARG A O 1
ATOM 2068 N N . GLN A 1 261 ? -1.171 9.992 8.100 1.00 89.38 261 GLN A N 1
ATOM 2069 C CA . GLN A 1 261 ? -0.926 10.202 6.670 1.00 89.38 261 GLN A CA 1
ATOM 2070 C C . GLN A 1 261 ? -1.997 11.102 6.045 1.00 89.38 261 GLN A C 1
ATOM 2072 O O . GLN A 1 261 ? -1.768 11.659 4.979 1.00 89.38 261 GLN A O 1
ATOM 2077 N N . LEU A 1 262 ? -3.153 11.233 6.699 1.00 87.19 262 LEU A N 1
ATOM 2078 C CA . LEU A 1 262 ? -4.362 11.839 6.144 1.00 87.19 262 LEU A CA 1
ATOM 2079 C C . LEU A 1 262 ? -4.600 13.243 6.687 1.00 87.19 262 LEU A C 1
ATOM 2081 O O . LEU A 1 262 ? -5.073 14.124 5.971 1.00 87.19 262 LEU A O 1
ATOM 2085 N N . HIS A 1 263 ? -4.199 13.471 7.935 1.00 76.00 263 HIS A N 1
ATOM 2086 C CA . HIS A 1 263 ? -4.356 14.742 8.629 1.00 76.00 263 HIS A CA 1
ATOM 2087 C C . HIS A 1 263 ? -3.098 15.065 9.444 1.00 76.00 263 HIS A C 1
ATOM 2089 O O . HIS A 1 263 ? -2.308 14.172 9.748 1.00 76.00 263 HIS A O 1
ATOM 2095 N N . GLY A 1 264 ? -2.920 16.335 9.833 1.00 78.50 264 GLY A N 1
ATOM 2096 C CA . GLY A 1 264 ? -1.822 16.814 10.690 1.00 78.50 264 GLY A CA 1
ATOM 2097 C C . GLY A 1 264 ? -1.909 16.309 12.138 1.00 78.50 264 GLY A C 1
ATOM 2098 O O . GLY A 1 264 ? -1.965 17.099 13.075 1.00 78.50 264 GLY A O 1
ATOM 2099 N N . SER A 1 265 ? -1.968 14.991 12.312 1.00 87.88 265 SER A N 1
ATOM 2100 C CA . SER A 1 265 ? -2.145 14.264 13.565 1.00 87.88 265 SER A CA 1
ATOM 2101 C C . SER A 1 265 ? -0.893 13.451 13.892 1.00 87.88 265 SER A C 1
ATOM 2103 O O . SER A 1 265 ? -0.154 13.039 13.003 1.00 87.88 265 SER A O 1
ATOM 2105 N N . ASN A 1 266 ? -0.671 13.167 15.177 1.00 92.56 266 ASN A N 1
ATOM 2106 C CA . ASN A 1 266 ? 0.355 12.217 15.620 1.00 92.56 266 ASN A CA 1
ATOM 2107 C C . ASN A 1 266 ? -0.190 10.787 15.763 1.00 92.56 266 ASN A C 1
ATOM 2109 O O . ASN A 1 266 ? 0.572 9.876 16.068 1.00 92.56 266 ASN A O 1
ATOM 2113 N N . CYS A 1 267 ? -1.483 10.554 15.553 1.00 94.62 267 CYS A N 1
ATOM 2114 C CA . CYS A 1 267 ? -2.084 9.221 15.596 1.00 94.62 267 CYS A CA 1
ATOM 2115 C C . CYS A 1 267 ? -1.541 8.357 14.435 1.00 94.62 267 CYS A C 1
ATOM 2117 O O . CYS A 1 267 ? -1.435 8.860 13.320 1.00 94.62 267 CYS A O 1
ATOM 2119 N N . PRO A 1 268 ? -1.144 7.089 14.620 1.00 96.50 268 PRO A N 1
ATOM 2120 C CA . PRO A 1 268 ? -1.371 6.247 15.789 1.00 96.50 268 PRO A CA 1
ATOM 2121 C C . PRO A 1 268 ? -0.161 6.141 16.745 1.00 96.50 268 PRO A C 1
ATOM 2123 O O . PRO A 1 268 ? 0.099 5.090 17.314 1.00 96.50 268 PRO A O 1
ATOM 2126 N N . GLY A 1 269 ? 0.633 7.204 16.896 1.00 96.44 269 GLY A N 1
ATOM 2127 C CA . GLY A 1 269 ? 1.886 7.194 17.663 1.00 96.44 269 GLY A CA 1
ATOM 2128 C C . GLY A 1 269 ? 3.094 6.688 16.857 1.00 96.44 269 GLY A C 1
ATOM 2129 O O . GLY A 1 269 ? 2.949 5.927 15.902 1.00 96.44 269 GLY A O 1
ATOM 2130 N N . ASP A 1 270 ? 4.304 7.171 17.173 1.00 95.62 270 ASP A N 1
ATOM 2131 C CA . ASP A 1 270 ? 5.484 6.978 16.311 1.00 95.62 270 ASP A CA 1
ATOM 2132 C C . ASP A 1 270 ? 5.943 5.522 16.242 1.00 95.62 270 ASP A C 1
ATOM 2134 O O . ASP A 1 270 ? 6.319 5.046 15.169 1.00 95.62 270 ASP A O 1
ATOM 2138 N N . ALA A 1 271 ? 5.893 4.796 17.358 1.00 95.62 271 ALA A N 1
ATOM 2139 C CA . ALA A 1 271 ? 6.311 3.401 17.397 1.00 95.62 271 ALA A CA 1
ATOM 2140 C C . ALA A 1 271 ? 5.361 2.498 16.595 1.00 95.62 271 ALA A C 1
ATOM 2142 O O . ALA A 1 271 ? 5.825 1.647 15.835 1.00 95.62 271 ALA A O 1
ATOM 2143 N N . LEU A 1 272 ? 4.046 2.715 16.704 1.00 97.69 272 LEU A N 1
ATOM 2144 C CA . LEU A 1 272 ? 3.059 1.998 15.895 1.00 97.69 272 LEU A CA 1
ATOM 2145 C C . LEU A 1 272 ? 3.130 2.409 14.423 1.00 97.69 272 LEU A C 1
ATOM 2147 O O . LEU A 1 272 ? 3.214 1.540 13.563 1.00 97.69 272 LEU A O 1
ATOM 2151 N N . PHE A 1 273 ? 3.208 3.703 14.115 1.00 96.44 273 PHE A N 1
ATOM 2152 C CA . PHE A 1 273 ? 3.373 4.168 12.738 1.00 96.44 273 PHE A CA 1
ATOM 2153 C C . PHE A 1 273 ? 4.599 3.549 12.053 1.00 96.44 273 PHE A C 1
ATOM 2155 O O . PHE A 1 273 ? 4.516 3.092 10.916 1.00 96.44 273 PHE A O 1
ATOM 2162 N N . ASN A 1 274 ? 5.741 3.494 12.742 1.00 89.62 274 ASN A N 1
ATOM 2163 C CA . ASN A 1 274 ? 6.948 2.872 12.199 1.00 89.62 274 ASN A CA 1
ATOM 2164 C C . ASN A 1 274 ? 6.818 1.351 12.057 1.00 89.62 274 ASN A C 1
ATOM 2166 O O . ASN A 1 274 ? 7.388 0.781 11.130 1.00 89.62 274 ASN A O 1
ATOM 2170 N N . LEU A 1 275 ? 6.062 0.692 12.938 1.00 85.94 275 LEU A N 1
ATOM 2171 C CA . LEU A 1 275 ? 5.753 -0.729 12.804 1.00 85.94 275 LEU A CA 1
ATOM 2172 C C . LEU A 1 275 ? 4.864 -1.002 11.581 1.00 85.94 275 LEU A C 1
ATOM 2174 O O . LEU A 1 275 ? 5.177 -1.919 10.826 1.00 85.94 275 LEU A O 1
ATOM 2178 N N . MET A 1 276 ? 3.814 -0.203 11.373 1.00 92.38 276 MET A N 1
ATOM 2179 C CA . MET A 1 276 ? 2.830 -0.390 10.299 1.00 92.38 276 MET A CA 1
ATOM 2180 C C . MET A 1 276 ? 3.410 -0.280 8.892 1.00 92.38 276 MET A C 1
ATOM 2182 O O . MET A 1 276 ? 2.892 -0.915 7.983 1.00 92.38 276 MET A O 1
ATOM 2186 N N . LYS A 1 277 ? 4.504 0.469 8.708 1.00 84.88 277 LYS A N 1
ATOM 2187 C CA . LYS A 1 277 ? 5.217 0.551 7.420 1.00 84.88 277 LYS A CA 1
ATOM 2188 C C . LYS A 1 277 ? 5.650 -0.811 6.871 1.00 84.88 277 LYS A C 1
ATOM 2190 O O . LYS A 1 277 ? 5.888 -0.926 5.679 1.00 84.88 277 LYS A O 1
ATOM 2195 N N . ARG A 1 278 ? 5.756 -1.816 7.747 1.00 83.06 278 ARG A N 1
ATOM 2196 C CA . ARG A 1 278 ? 6.141 -3.195 7.422 1.00 83.06 278 ARG A CA 1
ATOM 2197 C C . ARG A 1 278 ? 4.942 -4.125 7.217 1.00 83.06 278 ARG A C 1
ATOM 2199 O O . ARG A 1 278 ? 5.131 -5.322 7.036 1.00 83.06 278 ARG A O 1
ATOM 2206 N N . TRP A 1 279 ? 3.712 -3.629 7.350 1.00 82.06 279 TRP A N 1
ATOM 2207 C CA . TRP A 1 279 ? 2.515 -4.454 7.196 1.00 82.06 279 TRP A CA 1
ATOM 2208 C C . TRP A 1 279 ? 2.144 -4.589 5.714 1.00 82.06 279 TRP A C 1
ATOM 2210 O O . TRP A 1 279 ? 2.379 -3.656 4.942 1.00 82.06 279 TRP A O 1
ATOM 2220 N N . PRO A 1 280 ? 1.529 -5.717 5.309 1.00 79.00 280 PRO A N 1
ATOM 2221 C CA . PRO A 1 280 ? 0.945 -5.854 3.983 1.00 79.00 280 PRO A CA 1
ATOM 2222 C C . PRO A 1 280 ? -0.004 -4.695 3.678 1.00 79.00 280 PRO A C 1
ATOM 2224 O O . PRO A 1 280 ? -0.678 -4.183 4.578 1.00 79.00 280 PRO A O 1
ATOM 2227 N N . HIS A 1 281 ? -0.058 -4.309 2.404 1.00 82.62 281 HIS A N 1
ATOM 2228 C CA . HIS A 1 281 ? -0.911 -3.233 1.899 1.00 82.62 281 HIS A CA 1
ATOM 2229 C C . HIS A 1 281 ? -0.591 -1.827 2.431 1.00 82.62 281 HIS A C 1
ATOM 2231 O O . HIS A 1 281 ? -1.367 -0.906 2.181 1.00 82.62 281 HIS A O 1
ATOM 2237 N N . TRP A 1 282 ? 0.529 -1.619 3.136 1.00 87.19 282 TRP A N 1
ATOM 2238 C CA . TRP A 1 282 ? 0.962 -0.278 3.535 1.00 87.19 282 TRP A CA 1
ATOM 2239 C C . TRP A 1 282 ? 1.098 0.646 2.320 1.00 87.19 282 TRP A C 1
ATOM 2241 O O . TRP A 1 282 ? 1.938 0.432 1.449 1.00 87.19 282 TRP A O 1
ATOM 2251 N N . GLY A 1 283 ? 0.282 1.698 2.267 1.00 84.00 283 GLY A N 1
ATOM 2252 C CA . GLY A 1 283 ? 0.225 2.584 1.112 1.00 84.00 283 GLY A CA 1
ATOM 2253 C C . GLY A 1 283 ? 0.413 4.053 1.443 1.00 84.00 283 GLY A C 1
ATOM 2254 O O . GLY A 1 283 ? 0.869 4.445 2.520 1.00 84.00 283 GLY A O 1
ATOM 2255 N N . GLN A 1 284 ? 0.085 4.886 0.462 1.00 79.88 284 GLN A N 1
ATOM 2256 C CA . GLN A 1 284 ? 0.050 6.335 0.600 1.00 79.88 284 GLN A CA 1
ATOM 2257 C C . GLN A 1 284 ? -1.377 6.840 0.341 1.00 79.88 284 GLN A C 1
ATOM 2259 O O . GLN A 1 284 ? -2.125 6.168 -0.370 1.00 79.88 284 GLN A O 1
ATOM 2264 N N . PRO A 1 285 ? -1.769 7.996 0.903 1.00 77.00 285 PRO A N 1
ATOM 2265 C CA . PRO A 1 285 ? -3.097 8.573 0.686 1.00 77.00 285 PRO A CA 1
ATOM 2266 C C . PRO A 1 285 ? -3.418 8.753 -0.802 1.00 77.00 285 PRO A C 1
ATOM 2268 O O . PRO A 1 285 ? -2.519 9.048 -1.596 1.00 77.00 285 PRO A O 1
ATOM 2271 N N . GLU A 1 286 ? -4.685 8.664 -1.199 1.00 64.56 286 GLU A N 1
ATOM 2272 C CA . GLU A 1 286 ? -5.072 9.032 -2.567 1.00 64.56 286 GLU A CA 1
ATOM 2273 C C . GLU A 1 286 ? -4.603 10.464 -2.898 1.00 64.56 286 GLU A C 1
ATOM 2275 O O . GLU A 1 286 ? -4.677 11.371 -2.070 1.00 64.56 286 GLU A O 1
ATOM 2280 N N . GLY A 1 287 ? -4.038 10.662 -4.095 1.00 52.34 287 GLY A N 1
ATOM 2281 C CA . GLY A 1 287 ? -3.480 11.955 -4.521 1.00 52.34 287 GLY A CA 1
ATOM 2282 C C . GLY A 1 287 ? -2.075 12.289 -3.993 1.00 52.34 287 GLY A C 1
ATOM 2283 O O . GLY A 1 287 ? -1.502 13.295 -4.400 1.00 52.34 287 GLY A O 1
ATOM 2284 N N . SER A 1 288 ? -1.476 11.444 -3.147 1.00 50.97 288 SER A N 1
ATOM 2285 C CA . SER A 1 288 ? -0.082 11.600 -2.684 1.00 50.97 288 SER A CA 1
ATOM 2286 C C . SER A 1 288 ? 0.963 10.955 -3.605 1.00 50.97 288 SER A C 1
ATOM 2288 O O . SER A 1 288 ? 2.170 11.080 -3.368 1.00 50.97 288 SER A O 1
ATOM 2290 N N . ALA A 1 289 ? 0.520 10.274 -4.670 1.00 47.56 289 ALA A N 1
ATOM 2291 C CA . ALA A 1 289 ? 1.410 9.823 -5.724 1.00 47.56 289 ALA A CA 1
ATOM 2292 C C . ALA A 1 289 ? 2.153 11.048 -6.266 1.00 47.56 289 ALA A C 1
ATOM 2294 O O . ALA A 1 289 ? 1.550 11.939 -6.867 1.00 47.56 289 ALA A O 1
ATOM 2295 N N . LYS A 1 290 ? 3.476 11.092 -6.060 1.00 50.84 290 LYS A N 1
ATOM 2296 C CA . LYS A 1 290 ? 4.346 11.932 -6.883 1.00 50.84 290 LYS A CA 1
ATOM 2297 C C . LYS A 1 290 ? 3.938 11.650 -8.323 1.00 50.84 290 LYS A C 1
ATOM 2299 O O . LYS A 1 290 ? 4.042 10.504 -8.755 1.00 50.84 290 LYS A O 1
ATOM 2304 N N . THR A 1 291 ? 3.434 12.663 -9.021 1.00 57.28 291 THR A N 1
ATOM 2305 C CA . THR A 1 291 ? 3.211 12.618 -10.466 1.00 57.28 291 THR A CA 1
ATOM 2306 C C . THR A 1 291 ? 4.429 11.939 -11.089 1.00 57.28 291 THR A C 1
ATOM 2308 O O . THR A 1 291 ? 5.547 12.430 -10.915 1.00 57.28 291 THR A O 1
ATOM 2311 N N . GLY A 1 292 ? 4.241 10.750 -11.672 1.00 74.50 292 GLY A N 1
ATOM 2312 C CA . GLY A 1 292 ? 5.354 9.955 -12.189 1.00 74.50 292 GLY A CA 1
ATOM 2313 C C . GLY A 1 292 ? 6.198 10.785 -13.154 1.00 74.50 292 GLY A C 1
ATOM 2314 O O . GLY A 1 292 ? 5.653 11.589 -13.908 1.00 74.50 292 GLY A O 1
ATOM 2315 N N . ILE A 1 293 ? 7.517 10.603 -13.116 1.00 87.62 293 ILE A N 1
ATOM 2316 C CA . ILE A 1 293 ? 8.460 11.353 -13.948 1.00 87.62 293 ILE A CA 1
ATOM 2317 C C . ILE A 1 293 ? 8.212 10.965 -15.402 1.00 87.62 293 ILE A C 1
ATOM 2319 O O . ILE A 1 293 ? 8.473 9.828 -15.808 1.00 87.62 293 ILE A O 1
ATOM 2323 N N . LYS A 1 294 ? 7.720 11.916 -16.186 1.00 89.75 294 LYS A N 1
ATOM 2324 C CA . LYS A 1 294 ? 7.405 11.742 -17.599 1.00 89.75 294 LYS A CA 1
ATOM 2325 C C . LYS A 1 294 ? 8.660 11.572 -18.436 1.00 89.75 294 LYS A C 1
ATOM 2327 O O . LYS A 1 294 ? 9.753 12.005 -18.060 1.00 89.75 294 LYS A O 1
ATOM 2332 N N . ARG A 1 295 ? 8.485 11.004 -19.631 1.00 92.94 295 ARG A N 1
ATOM 2333 C CA . ARG A 1 295 ? 9.567 10.815 -20.615 1.00 92.94 295 ARG A CA 1
ATOM 2334 C C . ARG A 1 295 ? 10.416 12.063 -20.841 1.00 92.94 295 ARG A C 1
ATOM 2336 O O . ARG A 1 295 ? 11.645 12.000 -20.820 1.00 92.94 295 ARG A O 1
ATOM 2343 N N . ILE A 1 296 ? 9.764 13.212 -21.005 1.00 87.81 296 ILE A N 1
ATOM 2344 C CA . ILE A 1 296 ? 10.451 14.492 -21.207 1.00 87.81 296 ILE A CA 1
ATOM 2345 C C . ILE A 1 296 ? 11.289 14.900 -19.986 1.00 87.81 296 ILE A C 1
ATOM 2347 O O . ILE A 1 296 ? 12.389 15.426 -20.135 1.00 87.81 296 ILE A O 1
ATOM 2351 N N . GLU A 1 297 ? 10.826 14.595 -18.775 1.00 87.56 297 GLU A N 1
ATOM 2352 C CA . GLU A 1 297 ? 11.460 15.024 -17.528 1.00 87.56 297 GLU A CA 1
ATOM 2353 C C . GLU A 1 297 ? 12.719 14.225 -17.181 1.00 87.56 297 GLU A C 1
ATOM 2355 O O . GLU A 1 297 ? 13.627 14.760 -16.533 1.00 87.56 297 GLU A O 1
ATOM 2360 N N . TRP A 1 298 ? 12.795 12.951 -17.582 1.00 94.12 298 TRP A N 1
ATOM 2361 C CA . TRP A 1 298 ? 14.032 12.172 -17.480 1.00 94.12 298 TRP A CA 1
ATOM 2362 C C . TRP A 1 298 ? 14.922 12.299 -18.720 1.00 94.12 298 TRP A C 1
ATOM 2364 O O . TRP A 1 298 ? 16.085 11.902 -18.670 1.00 94.12 298 TRP A O 1
ATOM 2374 N N . GLY A 1 299 ? 14.464 12.967 -19.781 1.00 95.62 299 GLY A N 1
ATOM 2375 C CA . GLY A 1 299 ? 15.249 13.233 -20.989 1.00 95.62 299 GLY A CA 1
ATOM 2376 C C . GLY A 1 299 ? 15.310 12.035 -21.933 1.00 95.62 299 GLY A C 1
ATOM 2377 O O . GLY A 1 299 ? 16.388 11.694 -22.420 1.00 95.62 299 GLY A O 1
ATOM 2378 N N . ALA A 1 300 ? 14.166 11.387 -22.153 1.00 96.12 300 ALA A N 1
ATOM 2379 C CA . ALA A 1 300 ? 14.022 10.298 -23.106 1.00 96.12 300 ALA A CA 1
ATOM 2380 C C . ALA A 1 300 ? 14.378 10.732 -24.524 1.00 96.12 300 ALA A C 1
ATOM 2382 O O . ALA A 1 300 ? 13.892 11.753 -25.015 1.00 96.12 300 ALA A O 1
ATOM 2383 N N . LYS A 1 301 ? 15.147 9.899 -25.224 1.00 95.12 301 LYS A N 1
ATOM 2384 C CA . LYS A 1 301 ? 15.224 9.978 -26.681 1.00 95.12 301 LYS A CA 1
ATOM 2385 C C . LYS A 1 301 ? 13.883 9.553 -27.302 1.00 95.12 301 LYS A C 1
ATOM 2387 O O . LYS A 1 301 ? 13.134 8.778 -26.689 1.00 95.12 301 LYS A O 1
ATOM 2392 N N . PRO A 1 302 ? 13.572 10.019 -28.521 1.00 93.94 302 PRO A N 1
ATOM 2393 C CA . PRO A 1 302 ? 12.503 9.433 -29.317 1.00 93.94 302 PRO A CA 1
ATOM 2394 C C . PRO A 1 302 ? 12.745 7.931 -29.567 1.00 93.94 302 PRO A C 1
ATOM 2396 O O . PRO A 1 302 ? 13.899 7.488 -29.614 1.00 93.94 302 PRO A O 1
ATOM 2399 N N . PRO A 1 303 ? 11.682 7.133 -29.749 1.00 94.06 303 PRO A N 1
ATOM 2400 C CA . PRO A 1 303 ? 11.826 5.755 -30.199 1.00 94.06 303 PRO A CA 1
ATOM 2401 C C . PRO A 1 303 ? 12.418 5.712 -31.625 1.00 94.06 303 PRO A C 1
ATOM 2403 O O . PRO A 1 303 ? 12.149 6.595 -32.438 1.00 94.06 303 PRO A O 1
ATOM 2406 N N . LYS A 1 304 ? 13.208 4.677 -31.952 1.00 93.00 304 LYS A N 1
ATOM 2407 C CA . LYS A 1 304 ? 13.807 4.462 -33.288 1.00 93.00 304 LYS A CA 1
ATOM 2408 C C . LYS A 1 304 ? 12.746 4.248 -34.373 1.00 93.00 304 LYS A C 1
ATOM 2410 O O . LYS A 1 304 ? 12.969 4.570 -35.533 1.00 93.00 304 LYS A O 1
ATOM 2415 N N . SER A 1 305 ? 11.597 3.701 -33.991 1.00 88.00 305 SER A N 1
ATOM 2416 C CA . SER A 1 305 ? 10.370 3.629 -34.789 1.00 88.00 305 SER A CA 1
ATOM 2417 C C . SER A 1 305 ? 9.165 3.538 -33.845 1.00 88.00 305 SER A C 1
ATOM 2419 O O . SER A 1 305 ? 9.356 3.158 -32.685 1.00 88.00 305 SER A O 1
ATOM 2421 N N . PRO A 1 306 ? 7.942 3.884 -34.289 1.00 81.50 306 PRO A N 1
ATOM 2422 C CA . PRO A 1 306 ? 6.757 3.808 -33.439 1.00 81.50 306 PRO A CA 1
ATOM 2423 C C . PRO A 1 306 ? 6.600 2.413 -32.802 1.00 81.50 306 PRO A C 1
ATOM 2425 O O . PRO A 1 306 ? 6.553 1.413 -33.532 1.00 81.50 306 PRO A O 1
ATOM 2428 N N . PRO A 1 307 ? 6.552 2.312 -31.458 1.00 82.81 307 PRO A N 1
ATOM 2429 C CA . PRO A 1 307 ? 6.160 1.078 -30.793 1.00 82.81 307 PRO A CA 1
ATOM 2430 C C . PRO A 1 307 ? 4.728 0.706 -31.175 1.00 82.81 307 PRO A C 1
ATOM 2432 O O . PRO A 1 307 ? 3.927 1.561 -31.558 1.00 82.81 307 PRO A O 1
ATOM 2435 N N . GLU A 1 308 ? 4.416 -0.579 -31.083 1.00 90.94 308 GLU A N 1
ATOM 2436 C CA . GLU A 1 308 ? 3.062 -1.046 -31.356 1.00 90.94 308 GLU A CA 1
ATOM 2437 C C . GLU A 1 308 ? 2.111 -0.599 -30.247 1.00 90.94 308 GLU A C 1
ATOM 2439 O O . GLU A 1 308 ? 2.526 -0.348 -29.115 1.00 90.94 308 GLU A O 1
ATOM 2444 N N . GLN A 1 309 ? 0.832 -0.471 -30.586 1.00 93.44 309 GLN A N 1
ATOM 2445 C CA . GLN A 1 309 ? -0.205 -0.171 -29.604 1.00 93.44 309 GLN A CA 1
ATOM 2446 C C . GLN A 1 309 ? -0.504 -1.412 -28.759 1.00 93.44 309 GLN A C 1
ATOM 2448 O O . GLN A 1 309 ? -0.332 -2.545 -29.221 1.00 93.44 309 GLN A O 1
ATOM 2453 N N . MET A 1 310 ? -0.974 -1.184 -27.534 1.00 93.50 310 MET A N 1
ATOM 2454 C CA . MET A 1 310 ? -1.586 -2.226 -26.715 1.00 93.50 310 MET A CA 1
ATOM 2455 C C . MET A 1 310 ? -2.826 -2.770 -27.436 1.00 93.50 310 MET A C 1
ATOM 2457 O O . MET A 1 310 ? -3.643 -1.993 -27.932 1.00 93.50 310 MET A O 1
ATOM 2461 N N . GLN A 1 311 ? -2.959 -4.092 -27.518 1.00 91.12 311 GLN A N 1
ATOM 2462 C CA . GLN A 1 311 ? -4.101 -4.738 -28.174 1.00 91.12 311 GLN A CA 1
ATOM 2463 C C . GLN A 1 311 ? -5.232 -5.019 -27.184 1.00 91.12 311 GLN A C 1
ATOM 2465 O O . GLN A 1 311 ? -6.402 -4.912 -27.542 1.00 91.12 311 GLN A O 1
ATOM 2470 N N . GLU A 1 312 ? -4.887 -5.327 -25.933 1.00 89.50 312 GLU A N 1
ATOM 2471 C CA . GLU A 1 312 ? -5.850 -5.649 -24.882 1.00 89.50 312 GLU A CA 1
ATOM 2472 C C . GLU A 1 312 ? -5.808 -4.587 -23.781 1.00 89.50 312 GLU A C 1
ATOM 2474 O O . GLU A 1 312 ? -4.802 -4.428 -23.094 1.00 89.50 312 GLU A O 1
ATOM 2479 N N . VAL A 1 313 ? -6.906 -3.844 -23.617 1.00 89.75 313 VAL A N 1
ATOM 2480 C CA . VAL A 1 313 ? -7.085 -2.857 -22.543 1.00 89.75 313 VAL A CA 1
ATOM 2481 C C . VAL A 1 313 ? -8.495 -3.021 -21.956 1.00 89.75 313 VAL A C 1
ATOM 2483 O O . VAL A 1 313 ? -9.457 -2.989 -22.725 1.00 89.75 313 VAL A O 1
ATOM 2486 N N . PRO A 1 314 ? -8.654 -3.166 -20.627 1.00 95.69 314 PRO A N 1
ATOM 2487 C CA . PRO A 1 314 ? -7.599 -3.208 -19.611 1.00 95.69 314 PRO A CA 1
ATOM 2488 C C . PRO A 1 314 ? -6.703 -4.448 -19.752 1.00 95.69 314 PRO A C 1
ATOM 2490 O O . PRO A 1 314 ? -7.204 -5.539 -20.012 1.00 95.69 314 PRO A O 1
ATOM 2493 N N . VAL A 1 315 ? -5.384 -4.292 -19.576 1.00 96.00 315 VAL A N 1
ATOM 2494 C CA . VAL A 1 315 ? -4.458 -5.420 -19.745 1.00 96.00 315 VAL A CA 1
ATOM 2495 C C . VAL A 1 315 ? -4.741 -6.511 -18.701 1.00 96.00 315 VAL A C 1
ATOM 2497 O O . VAL A 1 315 ? -4.956 -6.190 -17.524 1.00 96.00 315 VAL A O 1
ATOM 2500 N N . PRO A 1 316 ? -4.717 -7.796 -19.083 1.00 96.19 316 PRO A N 1
ATOM 2501 C CA . PRO A 1 316 ? -4.880 -8.896 -18.137 1.00 96.19 316 PRO A CA 1
ATOM 2502 C C . PRO A 1 316 ? -3.603 -9.248 -17.364 1.00 96.19 316 PRO A C 1
ATOM 2504 O O . PRO A 1 316 ? -3.693 -9.974 -16.381 1.00 96.19 316 PRO A O 1
ATOM 2507 N N . PHE A 1 317 ? -2.425 -8.743 -17.749 1.00 97.06 317 PHE A N 1
ATOM 2508 C CA . PHE A 1 317 ? -1.158 -9.120 -17.112 1.00 97.06 317 PHE A CA 1
ATOM 2509 C C . PHE A 1 317 ? -0.341 -7.920 -16.625 1.00 97.06 317 PHE A C 1
ATOM 2511 O O . PHE A 1 317 ? -0.254 -6.880 -17.282 1.00 97.06 317 PHE A O 1
ATOM 2518 N N . VAL A 1 318 ? 0.344 -8.103 -15.498 1.00 97.62 318 VAL A N 1
ATOM 2519 C CA . VAL A 1 318 ? 1.435 -7.232 -15.049 1.00 97.62 318 VAL A CA 1
ATOM 2520 C C . VAL A 1 318 ? 2.686 -8.083 -14.913 1.00 97.62 318 VAL A C 1
ATOM 2522 O O . VAL A 1 318 ? 2.676 -9.101 -14.222 1.00 97.62 318 VAL A O 1
ATOM 2525 N N . ILE A 1 319 ? 3.769 -7.668 -15.566 1.00 97.69 319 ILE A N 1
ATOM 2526 C CA . ILE A 1 319 ? 5.022 -8.423 -15.580 1.00 97.69 319 ILE A CA 1
ATOM 2527 C C . ILE A 1 319 ? 6.092 -7.610 -14.867 1.00 97.69 319 ILE A C 1
ATOM 2529 O O . ILE A 1 319 ? 6.413 -6.498 -15.295 1.00 97.69 319 ILE A O 1
ATOM 2533 N N . LEU A 1 320 ? 6.655 -8.154 -13.786 1.00 97.06 320 LEU A N 1
ATOM 2534 C CA . LEU A 1 320 ? 7.775 -7.509 -13.105 1.00 97.06 320 LEU A CA 1
ATOM 2535 C C . LEU A 1 320 ? 9.115 -8.005 -13.621 1.00 97.06 320 LEU A C 1
ATOM 2537 O O . LEU A 1 320 ? 9.341 -9.198 -13.848 1.00 97.06 320 LEU A O 1
ATOM 2541 N N . HIS A 1 321 ? 10.016 -7.041 -13.730 1.00 95.81 321 HIS A N 1
ATOM 2542 C CA . HIS A 1 321 ? 11.408 -7.218 -14.086 1.00 95.81 321 HIS A CA 1
ATOM 2543 C C . HIS A 1 321 ? 12.291 -6.598 -13.006 1.00 95.81 321 HIS A C 1
ATOM 2545 O O . HIS A 1 321 ? 11.902 -5.638 -12.339 1.00 95.81 321 HIS A O 1
ATOM 2551 N N . ASP A 1 322 ? 13.513 -7.094 -12.890 1.00 92.12 322 ASP A N 1
ATOM 2552 C CA . ASP A 1 322 ? 14.630 -6.301 -12.395 1.00 92.12 322 ASP A CA 1
ATOM 2553 C C . ASP A 1 322 ? 15.479 -5.809 -13.565 1.00 92.12 322 ASP A C 1
ATOM 2555 O O . ASP A 1 322 ? 15.397 -6.328 -14.682 1.00 92.12 322 ASP A O 1
ATOM 2559 N N . THR A 1 323 ? 16.275 -4.769 -13.339 1.00 89.44 323 THR A N 1
ATOM 2560 C CA . THR A 1 323 ? 17.198 -4.299 -14.377 1.00 89.44 323 THR A CA 1
ATOM 2561 C C . THR A 1 323 ? 18.449 -5.157 -14.450 1.00 89.44 323 THR A C 1
ATOM 2563 O O . THR A 1 323 ? 18.987 -5.306 -15.545 1.00 89.44 323 THR A O 1
ATOM 2566 N N . PHE A 1 324 ? 18.901 -5.715 -13.317 1.00 81.25 324 PHE A N 1
ATOM 2567 C CA . PHE A 1 324 ? 20.214 -6.335 -13.091 1.00 81.25 324 PHE A CA 1
ATOM 2568 C C . PHE A 1 324 ? 21.378 -5.355 -13.323 1.00 81.25 324 PHE A C 1
ATOM 2570 O O . PHE A 1 324 ? 22.179 -5.094 -12.429 1.00 81.25 324 PHE A O 1
ATOM 2577 N N . ILE A 1 325 ? 21.431 -4.738 -14.503 1.00 70.88 325 ILE A N 1
ATOM 2578 C CA . ILE A 1 325 ? 22.283 -3.607 -14.852 1.00 70.88 325 ILE A CA 1
ATOM 2579 C C . ILE A 1 325 ? 21.390 -2.515 -15.473 1.00 70.88 325 ILE A C 1
ATOM 2581 O O . ILE A 1 325 ? 20.704 -2.787 -16.459 1.00 70.88 325 ILE A O 1
ATOM 2585 N N . PRO A 1 326 ? 21.388 -1.277 -14.945 1.00 79.38 326 PRO A N 1
ATOM 2586 C CA . PRO A 1 326 ? 22.180 -0.790 -13.809 1.00 79.38 326 PRO A CA 1
ATOM 2587 C C . PRO A 1 326 ? 21.750 -1.385 -12.462 1.00 79.38 326 PRO A C 1
ATOM 2589 O O . PRO A 1 326 ? 20.585 -1.739 -12.278 1.00 79.38 326 PRO A O 1
ATOM 2592 N N . LYS A 1 327 ? 22.710 -1.499 -11.534 1.00 75.31 327 LYS A N 1
ATOM 2593 C CA . LYS A 1 327 ? 22.548 -2.217 -10.255 1.00 75.31 327 LYS A CA 1
ATOM 2594 C C . LYS A 1 327 ? 21.743 -1.465 -9.203 1.00 75.31 327 LYS A C 1
ATOM 2596 O O . LYS A 1 327 ? 21.230 -2.079 -8.278 1.00 75.31 327 LYS A O 1
ATOM 2601 N N . SER A 1 328 ? 21.653 -0.147 -9.319 1.00 80.00 328 SER A N 1
ATOM 2602 C CA . SER A 1 328 ? 20.832 0.696 -8.459 1.00 80.00 328 SER A CA 1
ATOM 2603 C C . SER A 1 328 ? 20.807 2.119 -9.005 1.00 80.00 328 SER A C 1
ATOM 2605 O O . SER A 1 328 ? 21.639 2.524 -9.818 1.00 80.00 328 SER A O 1
ATOM 2607 N N . CYS A 1 329 ? 19.861 2.903 -8.507 1.00 86.94 329 CYS A N 1
ATOM 2608 C CA . CYS A 1 329 ? 19.980 4.350 -8.485 1.00 86.94 329 CYS A CA 1
ATOM 2609 C C . CYS A 1 329 ? 19.638 4.839 -7.073 1.00 86.94 329 CYS A C 1
ATOM 2611 O O . CYS A 1 329 ? 19.009 4.093 -6.325 1.00 86.94 329 CYS A O 1
ATOM 2613 N N . HIS A 1 330 ? 20.055 6.049 -6.677 1.00 84.25 330 HIS A N 1
ATOM 2614 C CA . HIS A 1 330 ? 19.876 6.542 -5.293 1.00 84.25 330 HIS A CA 1
ATOM 2615 C C . HIS A 1 330 ? 19.396 7.996 -5.168 1.00 84.25 330 HIS A C 1
ATOM 2617 O O . HIS A 1 330 ? 19.063 8.458 -4.075 1.00 84.25 330 HIS A O 1
ATOM 2623 N N . SER A 1 331 ? 19.315 8.734 -6.274 1.00 82.38 331 SER A N 1
ATOM 2624 C CA . SER A 1 331 ? 18.806 10.107 -6.303 1.00 82.38 331 SER A CA 1
ATOM 2625 C C . SER A 1 331 ? 17.966 10.344 -7.551 1.00 82.38 331 SER A C 1
ATOM 2627 O O . SER A 1 331 ? 18.064 9.597 -8.520 1.00 82.38 331 SER A O 1
ATOM 2629 N N . MET A 1 332 ? 17.165 11.411 -7.551 1.00 82.50 332 MET A N 1
ATOM 2630 C CA . MET A 1 332 ? 16.359 11.809 -8.708 1.00 82.50 332 MET A CA 1
ATOM 2631 C C . MET A 1 332 ? 17.199 11.890 -9.993 1.00 82.50 332 MET A C 1
ATOM 2633 O O . MET A 1 332 ? 16.859 11.269 -10.996 1.00 82.50 332 MET A O 1
ATOM 2637 N N . ASN A 1 333 ? 18.318 12.617 -9.957 1.00 87.56 333 ASN A N 1
ATOM 2638 C CA . ASN A 1 333 ? 19.167 12.819 -11.133 1.00 87.56 333 ASN A CA 1
ATOM 2639 C C . ASN A 1 333 ? 19.841 11.518 -11.578 1.00 87.56 333 ASN A C 1
ATOM 2641 O O . ASN A 1 333 ? 19.811 11.190 -12.759 1.00 87.56 333 ASN A O 1
ATOM 2645 N N . ASN A 1 334 ? 20.350 10.732 -10.630 1.00 91.44 334 ASN A N 1
ATOM 2646 C CA . ASN A 1 334 ? 20.990 9.456 -10.929 1.00 91.44 334 ASN A CA 1
ATOM 2647 C C . ASN A 1 334 ? 19.994 8.409 -11.476 1.00 91.44 334 ASN A C 1
ATOM 2649 O O . ASN A 1 334 ? 20.326 7.660 -12.392 1.00 91.44 334 ASN A O 1
ATOM 2653 N N . CYS A 1 335 ? 18.745 8.391 -10.999 1.00 91.94 335 CYS A N 1
ATOM 2654 C CA . CYS A 1 335 ? 17.699 7.541 -11.574 1.00 91.94 335 CYS A CA 1
ATOM 2655 C C . CYS A 1 335 ? 17.317 7.988 -12.998 1.00 91.94 335 CYS A C 1
ATOM 2657 O O . CYS A 1 335 ? 17.124 7.143 -13.869 1.00 91.94 335 CYS A O 1
ATOM 2659 N N . LYS A 1 336 ? 17.291 9.298 -13.286 1.00 94.19 336 LYS A N 1
ATOM 2660 C CA . LYS A 1 336 ? 17.102 9.807 -14.660 1.00 94.19 336 LYS A CA 1
ATOM 2661 C C . LYS A 1 336 ? 18.258 9.409 -15.585 1.00 94.19 336 LYS A C 1
ATOM 2663 O O . LYS A 1 336 ? 18.026 9.040 -16.732 1.00 94.19 336 LYS A O 1
ATOM 2668 N N . GLU A 1 337 ? 19.497 9.451 -15.102 1.00 94.31 337 GLU A N 1
ATOM 2669 C CA . GLU A 1 337 ? 20.670 8.972 -15.847 1.00 94.31 337 GLU A CA 1
ATOM 2670 C C . GLU A 1 337 ? 20.586 7.469 -16.135 1.00 94.31 337 GLU A C 1
ATOM 2672 O O . GLU A 1 337 ? 20.791 7.057 -17.277 1.00 94.31 337 GLU A O 1
ATOM 2677 N N . THR A 1 338 ? 20.175 6.683 -15.136 1.00 95.00 338 THR A N 1
ATOM 2678 C CA . THR A 1 338 ? 19.922 5.238 -15.252 1.00 95.00 338 THR A CA 1
ATOM 2679 C C . THR A 1 338 ? 18.867 4.935 -16.320 1.00 95.00 338 THR A C 1
ATOM 2681 O O . THR A 1 338 ? 19.065 4.055 -17.154 1.00 95.00 338 THR A O 1
ATOM 2684 N N . MET A 1 339 ? 17.774 5.706 -16.377 1.00 96.69 339 MET A N 1
ATOM 2685 C CA . MET A 1 339 ? 16.761 5.569 -17.434 1.00 96.69 339 MET A CA 1
ATOM 2686 C C . MET A 1 339 ? 17.338 5.794 -18.834 1.00 96.69 339 MET A C 1
ATOM 2688 O O . MET A 1 339 ? 17.045 5.034 -19.758 1.00 96.69 339 MET A O 1
ATOM 2692 N N . ARG A 1 340 ? 18.194 6.809 -19.000 1.00 96.75 340 ARG A N 1
ATOM 2693 C CA . ARG A 1 340 ? 18.860 7.077 -20.285 1.00 96.75 340 ARG A CA 1
ATOM 2694 C C . ARG A 1 340 ? 19.823 5.956 -20.661 1.00 96.75 340 ARG A C 1
ATOM 2696 O O . ARG A 1 340 ? 19.963 5.665 -21.843 1.00 96.75 340 ARG A O 1
ATOM 2703 N N . GLU A 1 341 ? 20.503 5.355 -19.690 1.00 95.06 341 GLU A N 1
ATOM 2704 C CA . GLU A 1 341 ? 21.377 4.201 -19.912 1.00 95.06 341 GLU A CA 1
ATOM 2705 C C . GLU A 1 341 ? 20.590 2.966 -20.353 1.00 95.06 341 GLU A C 1
ATOM 2707 O O . GLU A 1 341 ? 20.913 2.392 -21.389 1.00 95.06 341 GLU A O 1
ATOM 2712 N N . LEU A 1 342 ? 19.499 2.635 -19.657 1.00 95.44 342 LEU A N 1
ATOM 2713 C CA . LEU A 1 342 ? 18.589 1.554 -20.046 1.00 95.44 342 LEU A CA 1
ATOM 2714 C C . LEU A 1 342 ? 18.026 1.759 -21.453 1.00 95.44 342 LEU A C 1
ATOM 2716 O O . LEU A 1 342 ? 17.961 0.819 -22.243 1.00 95.44 342 LEU A O 1
ATOM 2720 N N . GLN A 1 343 ? 17.612 2.985 -21.784 1.00 96.62 343 GLN A N 1
ATOM 2721 C CA . GLN A 1 343 ? 17.114 3.297 -23.120 1.00 96.62 343 GLN A CA 1
ATOM 2722 C C . GLN A 1 343 ? 18.207 3.126 -24.183 1.00 96.62 343 GLN A C 1
ATOM 2724 O O . GLN A 1 343 ? 17.935 2.518 -25.216 1.00 96.62 343 GLN A O 1
ATOM 2729 N N . ARG A 1 344 ? 19.434 3.608 -23.928 1.00 95.00 344 ARG A N 1
ATOM 2730 C CA . ARG A 1 344 ? 20.574 3.417 -24.841 1.00 95.00 344 ARG A CA 1
ATOM 2731 C C . ARG A 1 344 ? 20.885 1.940 -25.040 1.00 95.00 344 ARG A C 1
ATOM 2733 O O . ARG A 1 344 ? 20.950 1.513 -26.179 1.00 95.00 344 ARG A O 1
ATOM 2740 N N . ASN A 1 345 ? 20.990 1.153 -23.971 1.00 93.25 345 ASN A N 1
ATOM 2741 C CA . ASN A 1 345 ? 21.258 -0.279 -24.094 1.00 93.25 345 ASN A CA 1
ATOM 2742 C C . ASN A 1 345 ? 20.167 -0.998 -24.901 1.00 93.25 345 ASN A C 1
ATOM 2744 O O . ASN A 1 345 ? 20.463 -1.757 -25.823 1.00 93.25 345 ASN A O 1
ATOM 2748 N N . HIS A 1 346 ? 18.893 -0.721 -24.612 1.00 94.56 346 HIS A N 1
ATOM 2749 C CA . HIS A 1 346 ? 17.793 -1.315 -25.364 1.00 94.56 346 HIS A CA 1
ATOM 2750 C C . HIS A 1 346 ? 17.824 -0.925 -26.841 1.00 94.56 346 HIS A C 1
ATOM 2752 O O . HIS A 1 346 ? 17.684 -1.793 -27.697 1.00 94.56 346 HIS A O 1
ATOM 2758 N N . GLN A 1 347 ? 18.018 0.355 -27.150 1.00 94.38 347 GLN A N 1
ATOM 2759 C CA . GLN A 1 347 ? 18.001 0.827 -28.527 1.00 94.38 347 GLN A CA 1
ATOM 2760 C C . GLN A 1 347 ? 19.258 0.431 -29.305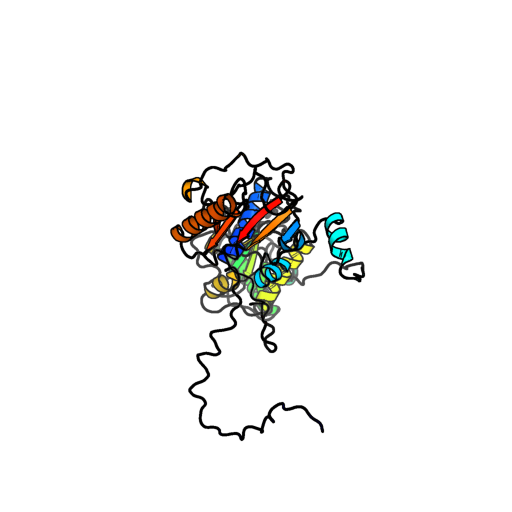 1.00 94.38 347 GLN A C 1
ATOM 2762 O O . GLN A 1 347 ? 19.147 -0.035 -30.439 1.00 94.38 347 GLN A O 1
ATOM 2767 N N . ASP A 1 348 ? 20.439 0.669 -28.747 1.00 92.81 348 ASP A N 1
ATOM 2768 C CA . ASP A 1 348 ? 21.720 0.625 -29.456 1.00 92.81 348 ASP A CA 1
ATOM 2769 C C . ASP A 1 348 ? 22.365 -0.761 -29.395 1.00 92.81 348 ASP A C 1
ATOM 2771 O O . ASP A 1 348 ? 22.841 -1.234 -30.425 1.00 92.81 348 ASP A O 1
ATOM 2775 N N . ASP A 1 349 ? 22.282 -1.450 -28.255 1.00 89.88 349 ASP A N 1
ATOM 2776 C CA . ASP A 1 349 ? 22.922 -2.761 -28.085 1.00 89.88 349 ASP A CA 1
ATOM 2777 C C . ASP A 1 349 ? 21.963 -3.919 -28.397 1.00 89.88 349 ASP A C 1
ATOM 2779 O O . ASP A 1 349 ? 22.359 -4.930 -28.973 1.00 89.88 349 ASP A O 1
ATOM 2783 N N . ARG A 1 350 ? 20.682 -3.787 -28.018 1.00 87.25 350 ARG A N 1
ATOM 2784 C CA . ARG A 1 350 ? 19.668 -4.854 -28.155 1.00 87.25 350 ARG A CA 1
ATOM 2785 C C . ARG A 1 350 ? 18.720 -4.667 -29.341 1.00 87.25 350 ARG A C 1
ATOM 2787 O O . ARG A 1 350 ? 17.882 -5.529 -29.592 1.00 87.25 350 ARG A O 1
ATOM 2794 N N . GLY A 1 351 ? 18.842 -3.555 -30.069 1.00 89.12 351 GLY A N 1
ATOM 2795 C CA . GLY A 1 351 ? 18.076 -3.283 -31.289 1.00 89.12 351 GLY A CA 1
ATOM 2796 C C . GLY A 1 351 ? 16.581 -3.019 -31.074 1.00 89.12 351 GLY A C 1
ATOM 2797 O O . GLY A 1 351 ? 15.803 -3.074 -32.024 1.00 89.12 351 GLY A O 1
ATOM 2798 N N . TYR A 1 352 ? 16.147 -2.738 -29.845 1.00 91.06 352 TYR A N 1
ATOM 2799 C CA . TYR A 1 352 ? 14.748 -2.439 -29.556 1.00 91.06 352 TYR A CA 1
ATOM 2800 C C . TYR A 1 352 ? 14.349 -1.071 -30.119 1.00 91.06 352 TYR A C 1
ATOM 2802 O O . TYR A 1 352 ? 15.154 -0.144 -30.225 1.00 91.06 352 TYR A O 1
ATOM 2810 N N . LYS A 1 353 ? 13.057 -0.913 -30.430 1.00 91.69 353 LYS A N 1
ATOM 2811 C CA . LYS A 1 353 ? 12.496 0.374 -30.877 1.00 91.69 353 LYS A CA 1
ATOM 2812 C C . LYS A 1 353 ? 12.673 1.462 -29.807 1.00 91.69 353 LYS A C 1
ATOM 2814 O O . LYS A 1 353 ? 12.925 2.623 -30.123 1.00 91.69 353 LYS A O 1
ATOM 2819 N N . ASP A 1 354 ? 12.576 1.085 -28.538 1.00 95.06 354 ASP A N 1
ATOM 2820 C CA . ASP A 1 354 ? 12.721 1.963 -27.378 1.00 95.06 354 ASP A CA 1
ATOM 2821 C C . ASP A 1 354 ? 13.046 1.141 -26.119 1.00 95.06 354 ASP A C 1
ATOM 2823 O O . ASP A 1 354 ? 13.073 -0.094 -26.183 1.00 95.06 354 ASP A O 1
ATOM 2827 N N . ILE A 1 355 ? 13.210 1.806 -24.969 1.00 95.69 355 ILE A N 1
ATOM 2828 C CA . ILE A 1 355 ? 13.236 1.167 -23.646 1.00 95.69 355 ILE A CA 1
ATOM 2829 C C . ILE A 1 355 ? 12.119 0.125 -23.534 1.00 95.69 355 ILE A C 1
ATOM 2831 O O . ILE A 1 355 ? 10.995 0.395 -23.937 1.00 95.69 355 ILE A O 1
ATOM 2835 N N . ALA A 1 356 ? 12.422 -1.081 -23.059 1.00 94.25 356 ALA A N 1
ATOM 2836 C CA . ALA A 1 356 ? 11.489 -2.207 -23.142 1.00 94.25 356 ALA A CA 1
ATOM 2837 C C . ALA A 1 356 ? 10.300 -2.105 -22.166 1.00 94.25 356 ALA A C 1
ATOM 2839 O O . ALA A 1 356 ? 9.226 -2.630 -22.434 1.00 94.25 356 ALA A O 1
ATOM 2840 N N . TYR A 1 357 ? 10.481 -1.402 -21.051 1.00 96.75 357 TYR A N 1
ATOM 2841 C CA . TYR A 1 357 ? 9.517 -1.367 -19.955 1.00 96.75 357 TYR A CA 1
ATOM 2842 C C . TYR A 1 357 ? 8.439 -0.296 -20.152 1.00 96.75 357 TYR A C 1
ATOM 2844 O O . TYR A 1 357 ? 8.714 0.793 -20.665 1.00 96.75 357 TYR A O 1
ATOM 2852 N N . SER A 1 358 ? 7.223 -0.575 -19.682 1.00 96.94 358 SER A N 1
ATOM 2853 C CA . SER A 1 358 ? 6.141 0.410 -19.578 1.00 96.94 358 SER A CA 1
ATOM 2854 C C . SER A 1 358 ? 6.488 1.463 -18.524 1.00 96.94 358 SER A C 1
ATOM 2856 O O . SER A 1 358 ? 6.379 2.662 -18.789 1.00 96.94 358 SER A O 1
ATOM 2858 N N . PHE A 1 359 ? 6.998 1.024 -17.368 1.00 97.25 359 PHE A N 1
ATOM 2859 C CA . PHE A 1 359 ? 7.439 1.881 -16.265 1.00 97.25 359 PHE A CA 1
ATOM 2860 C C . PHE A 1 359 ? 8.686 1.322 -15.581 1.00 97.25 359 PHE A C 1
ATOM 2862 O O . PHE A 1 359 ? 8.894 0.110 -15.543 1.00 97.25 359 PHE A O 1
ATOM 2869 N N . CYS A 1 360 ? 9.488 2.207 -14.993 1.00 96.50 360 CYS A N 1
ATOM 2870 C CA . CYS A 1 360 ? 10.626 1.840 -14.156 1.00 96.50 360 CYS A CA 1
ATOM 2871 C C . CYS A 1 360 ? 10.489 2.453 -12.760 1.00 96.50 360 CYS A C 1
ATOM 2873 O O . CYS A 1 360 ? 10.117 3.620 -12.626 1.00 96.50 360 CYS A O 1
ATOM 2875 N N . ILE A 1 361 ? 10.846 1.692 -11.728 1.00 94.75 361 ILE A N 1
ATOM 2876 C CA . ILE A 1 361 ? 10.809 2.107 -10.327 1.00 94.75 361 ILE A CA 1
ATOM 2877 C C . ILE A 1 361 ? 12.235 2.288 -9.816 1.00 94.75 361 ILE A C 1
ATOM 2879 O O . ILE A 1 361 ? 13.003 1.334 -9.709 1.00 94.75 361 ILE A O 1
ATOM 2883 N N . GLY A 1 362 ? 12.586 3.533 -9.505 1.00 89.19 362 GLY A N 1
ATOM 2884 C CA . GLY A 1 362 ? 13.857 3.915 -8.896 1.00 89.19 362 GLY A CA 1
ATOM 2885 C C . GLY A 1 362 ? 13.778 4.045 -7.374 1.00 89.19 362 GLY A C 1
ATOM 2886 O O . GLY A 1 362 ? 12.719 3.887 -6.763 1.00 89.19 362 GLY A O 1
ATOM 2887 N N . HIS A 1 363 ? 14.911 4.381 -6.754 1.00 78.44 363 HIS A N 1
ATOM 2888 C CA . HIS A 1 363 ? 15.058 4.530 -5.301 1.00 78.44 363 HIS A CA 1
ATOM 2889 C C . HIS A 1 363 ? 13.910 5.288 -4.629 1.00 78.44 363 HIS A C 1
ATOM 2891 O O . HIS A 1 363 ? 13.476 6.324 -5.134 1.00 78.44 363 HIS A O 1
ATOM 2897 N N . LYS A 1 364 ? 13.474 4.825 -3.448 1.00 73.88 364 LYS A N 1
ATOM 2898 C CA . LYS A 1 364 ? 12.383 5.439 -2.665 1.00 73.88 364 LYS A CA 1
ATOM 2899 C C . LYS A 1 364 ? 11.066 5.585 -3.447 1.00 73.88 364 LYS A C 1
ATOM 2901 O O . LYS A 1 364 ? 10.296 6.505 -3.171 1.00 73.88 364 LYS A O 1
ATOM 2906 N N . GLY A 1 365 ? 10.819 4.710 -4.423 1.00 83.44 365 GLY A N 1
ATOM 2907 C CA . GLY A 1 365 ? 9.556 4.671 -5.158 1.00 83.44 365 GLY A CA 1
ATOM 2908 C C . GLY A 1 365 ? 9.414 5.722 -6.254 1.00 83.44 365 GLY A C 1
ATOM 2909 O O . GLY A 1 365 ? 8.309 6.186 -6.522 1.00 83.44 365 GLY A O 1
ATOM 2910 N N . LEU A 1 366 ? 10.518 6.150 -6.875 1.00 87.44 366 LEU A N 1
ATOM 2911 C CA . LEU A 1 366 ? 10.444 7.045 -8.031 1.00 87.44 366 LEU A CA 1
ATOM 2912 C C . LEU A 1 366 ? 9.874 6.295 -9.238 1.00 87.44 366 LEU A C 1
ATOM 2914 O O . LEU A 1 366 ? 10.574 5.493 -9.848 1.00 87.44 366 LEU A O 1
ATOM 2918 N N . ILE A 1 367 ? 8.622 6.582 -9.591 1.00 92.69 367 ILE A N 1
ATOM 2919 C CA . ILE A 1 367 ? 7.976 6.049 -10.794 1.00 92.69 367 ILE A CA 1
ATOM 2920 C C . ILE A 1 367 ? 8.433 6.877 -11.998 1.00 92.69 367 ILE A C 1
ATOM 2922 O O . ILE A 1 367 ? 8.225 8.091 -12.030 1.00 92.69 367 ILE A O 1
ATOM 2926 N N . MET A 1 368 ? 9.050 6.232 -12.985 1.00 94.62 368 MET A N 1
ATOM 2927 C CA . MET A 1 368 ? 9.493 6.841 -14.241 1.00 94.62 368 MET A CA 1
ATOM 2928 C C . MET A 1 368 ? 8.782 6.183 -15.421 1.00 94.62 368 MET A C 1
ATOM 2930 O O . MET A 1 368 ? 8.754 4.960 -15.546 1.00 94.62 368 MET A O 1
ATOM 2934 N N . GLU A 1 369 ? 8.210 7.004 -16.293 1.00 95.12 369 GLU A N 1
ATOM 2935 C CA . GLU A 1 369 ? 7.492 6.562 -17.486 1.00 95.12 369 GLU A CA 1
ATOM 2936 C C . GLU A 1 369 ? 8.473 6.023 -18.533 1.00 95.12 369 GLU A C 1
ATOM 2938 O O . GLU A 1 369 ? 9.317 6.761 -19.043 1.00 95.12 369 GLU A O 1
ATOM 2943 N N . GLY A 1 370 ? 8.365 4.734 -18.852 1.00 95.56 370 GLY A N 1
ATOM 2944 C CA . GLY A 1 370 ? 9.030 4.114 -19.992 1.00 95.56 370 GLY A CA 1
ATOM 2945 C C . GLY A 1 370 ? 8.173 4.304 -21.240 1.00 95.56 370 GLY A C 1
ATOM 2946 O O . GLY A 1 370 ? 7.985 5.429 -21.703 1.00 95.56 370 GLY A O 1
ATOM 2947 N N . ARG A 1 371 ? 7.635 3.216 -21.792 1.00 95.06 371 ARG A N 1
ATOM 2948 C CA . ARG A 1 371 ? 6.663 3.274 -22.899 1.00 95.06 371 ARG A CA 1
ATOM 2949 C C . ARG A 1 371 ? 5.268 3.746 -22.471 1.00 95.06 371 ARG A C 1
ATOM 2951 O O . ARG A 1 371 ? 4.502 4.191 -23.319 1.00 95.06 371 ARG A O 1
ATOM 2958 N N . GLY A 1 372 ? 4.970 3.730 -21.172 1.00 93.62 372 GLY A N 1
ATOM 2959 C CA . GLY A 1 372 ? 3.689 4.175 -20.630 1.00 93.62 372 GLY A CA 1
ATOM 2960 C C . GLY A 1 372 ? 2.580 3.131 -20.777 1.00 93.62 372 GLY A C 1
ATOM 2961 O O . GLY A 1 372 ? 2.849 1.936 -20.866 1.00 93.62 372 GLY A O 1
ATOM 2962 N N . TRP A 1 373 ? 1.331 3.598 -20.752 1.00 94.06 373 TRP A N 1
ATOM 2963 C CA . TRP A 1 373 ? 0.136 2.750 -20.664 1.00 94.06 373 TRP A CA 1
ATOM 2964 C C . TRP A 1 373 ? -0.314 2.136 -21.991 1.00 94.06 373 TRP A C 1
ATOM 2966 O O . TRP A 1 373 ? -0.881 1.051 -21.995 1.00 94.06 373 TRP A O 1
ATOM 2976 N N . ASP A 1 374 ? -0.103 2.847 -23.099 1.00 92.81 374 ASP A N 1
ATOM 2977 C CA . ASP A 1 374 ? -0.798 2.576 -24.368 1.00 92.81 374 ASP A CA 1
ATOM 2978 C C . ASP A 1 374 ? 0.065 1.855 -25.406 1.00 92.81 374 ASP A C 1
ATOM 2980 O O . ASP A 1 374 ? -0.420 1.435 -26.455 1.00 92.81 374 ASP A O 1
ATOM 2984 N N . LEU A 1 375 ? 1.358 1.721 -25.127 1.00 93.56 375 LEU A N 1
ATOM 2985 C CA . LEU A 1 375 ? 2.333 1.146 -26.039 1.00 93.56 375 LEU A CA 1
ATOM 2986 C C . LEU A 1 375 ? 2.803 -0.204 -25.516 1.00 93.56 375 LEU A C 1
ATOM 2988 O O . LEU A 1 375 ? 3.049 -0.361 -24.319 1.00 93.56 375 LEU A O 1
ATOM 2992 N N . SER A 1 376 ? 2.980 -1.149 -26.434 1.00 92.94 376 SER A N 1
ATOM 2993 C CA . SER A 1 376 ? 3.454 -2.490 -26.121 1.00 92.94 376 SER A CA 1
ATOM 2994 C C . SER A 1 376 ? 4.803 -2.434 -25.407 1.00 92.94 376 SER A C 1
ATOM 2996 O O . SER A 1 376 ? 5.672 -1.631 -25.774 1.00 92.94 376 SER A O 1
ATOM 2998 N N . SER A 1 377 ? 5.025 -3.302 -24.420 1.00 90.81 377 SER A N 1
ATOM 2999 C CA . SER A 1 377 ? 6.354 -3.497 -23.835 1.00 90.81 377 SER A CA 1
ATOM 3000 C C . SER A 1 377 ? 7.299 -4.187 -24.828 1.00 90.81 377 SER A C 1
ATOM 3002 O O . SER A 1 377 ? 7.003 -4.342 -26.019 1.00 90.81 377 SER A O 1
ATOM 3004 N N . GLY A 1 378 ? 8.512 -4.500 -24.386 1.00 85.38 378 GLY A N 1
ATOM 3005 C CA . GLY A 1 378 ? 9.424 -5.357 -25.124 1.00 85.38 378 GLY A CA 1
ATOM 3006 C C . GLY A 1 378 ? 10.083 -6.373 -24.208 1.00 85.38 378 GLY A C 1
ATOM 3007 O O . GLY A 1 378 ? 10.441 -6.066 -23.072 1.00 85.38 378 GLY A O 1
ATOM 3008 N N . GLY A 1 379 ? 10.349 -7.551 -24.758 1.00 82.81 379 GLY A N 1
ATOM 3009 C CA . GLY A 1 379 ? 11.124 -8.582 -24.078 1.00 82.81 379 GLY A CA 1
ATOM 3010 C C . GLY A 1 379 ? 10.284 -9.708 -23.491 1.00 82.81 379 GLY A C 1
ATOM 3011 O O . GLY A 1 379 ? 10.876 -10.626 -22.941 1.00 82.81 379 GLY A O 1
ATOM 3012 N N . THR A 1 380 ? 8.961 -9.700 -23.672 1.00 86.31 380 THR A N 1
ATOM 3013 C CA . THR A 1 380 ? 8.082 -10.837 -23.362 1.00 86.31 380 THR A CA 1
ATOM 3014 C C . THR A 1 380 ? 7.238 -11.206 -24.585 1.00 86.31 380 THR A C 1
ATOM 3016 O O . THR A 1 380 ? 6.054 -10.865 -24.660 1.00 86.31 380 THR A O 1
ATOM 3019 N N . PRO A 1 381 ? 7.827 -11.911 -25.576 1.00 84.56 381 PRO A N 1
ATOM 3020 C CA . PRO A 1 381 ? 7.109 -12.322 -26.780 1.00 84.56 381 PRO A CA 1
ATOM 3021 C C . PRO A 1 381 ? 5.785 -13.022 -26.441 1.00 84.56 381 PRO A C 1
ATOM 3023 O O . PRO A 1 381 ? 5.752 -13.914 -25.598 1.00 84.56 381 PRO A O 1
ATOM 3026 N N . GLY A 1 382 ? 4.692 -12.586 -27.070 1.00 87.06 382 GLY A N 1
ATOM 3027 C CA . GLY A 1 382 ? 3.333 -13.078 -26.800 1.00 87.06 382 GLY A CA 1
ATOM 3028 C C . GLY A 1 382 ? 2.581 -12.347 -25.678 1.00 87.06 382 GLY A C 1
ATOM 3029 O O . GLY A 1 382 ? 1.361 -12.453 -25.611 1.00 87.06 382 GLY A O 1
ATOM 3030 N N . TYR A 1 383 ? 3.267 -11.558 -24.845 1.00 92.56 383 TYR A N 1
ATOM 3031 C CA . TYR A 1 383 ? 2.660 -10.768 -23.762 1.00 92.56 383 TYR A CA 1
ATOM 3032 C C . TYR A 1 383 ? 2.831 -9.256 -23.931 1.00 92.56 383 TYR A C 1
ATOM 3034 O O . TYR A 1 383 ? 2.106 -8.488 -23.297 1.00 92.56 383 TYR A O 1
ATOM 3042 N N . ASP A 1 384 ? 3.745 -8.817 -24.799 1.00 92.56 384 ASP A N 1
ATOM 3043 C CA . ASP A 1 384 ? 4.103 -7.404 -24.962 1.00 92.56 384 ASP A CA 1
ATOM 3044 C C . ASP A 1 384 ? 2.904 -6.473 -25.255 1.00 92.56 384 ASP A C 1
ATOM 3046 O O . ASP A 1 384 ? 2.936 -5.304 -24.883 1.00 92.56 384 ASP A O 1
ATOM 3050 N N . GLN A 1 385 ? 1.841 -6.971 -25.898 1.00 94.31 385 GLN A N 1
ATOM 3051 C CA . GLN A 1 385 ? 0.641 -6.202 -26.283 1.00 94.31 385 GLN A CA 1
ATOM 3052 C C . GLN A 1 385 ? -0.584 -6.424 -25.381 1.00 94.31 385 GLN A C 1
ATOM 3054 O O . GLN A 1 385 ? -1.653 -5.876 -25.661 1.00 94.31 385 GLN A O 1
ATOM 3059 N N . LYS A 1 386 ? -0.431 -7.212 -24.313 1.00 94.75 386 LYS A N 1
ATOM 3060 C CA . LYS A 1 386 ? -1.487 -7.532 -23.339 1.00 94.75 386 LYS A CA 1
ATOM 3061 C C . LYS A 1 386 ? -0.999 -7.429 -21.892 1.00 94.75 386 LYS A C 1
ATOM 3063 O O . LYS A 1 386 ? -1.560 -8.047 -20.990 1.00 94.75 386 LYS A O 1
ATOM 3068 N N . SER A 1 387 ? 0.079 -6.679 -21.656 1.00 96.50 387 SER A N 1
ATOM 3069 C CA . SER A 1 387 ? 0.671 -6.540 -20.327 1.00 96.50 387 SER A CA 1
ATOM 3070 C C . SER A 1 387 ? 1.280 -5.164 -20.078 1.00 96.50 387 SER A C 1
ATOM 3072 O O . SER A 1 387 ? 1.709 -4.472 -20.999 1.00 96.50 387 SER A O 1
ATOM 3074 N N . ILE A 1 388 ? 1.346 -4.778 -18.802 1.00 97.69 388 ILE A N 1
ATOM 3075 C CA . ILE A 1 388 ? 2.177 -3.663 -18.342 1.00 97.69 388 ILE A CA 1
ATOM 3076 C C . ILE A 1 388 ? 3.464 -4.240 -17.746 1.00 97.69 388 ILE A C 1
ATOM 3078 O O . ILE A 1 388 ? 3.431 -4.943 -16.733 1.00 97.69 388 ILE A O 1
ATOM 3082 N N . ALA A 1 389 ? 4.603 -3.925 -18.366 1.00 97.31 389 ALA A N 1
ATOM 3083 C CA . ALA A 1 389 ? 5.921 -4.351 -17.901 1.00 97.31 389 ALA A CA 1
ATOM 3084 C C . ALA A 1 389 ? 6.525 -3.300 -16.957 1.00 97.31 389 ALA A C 1
ATOM 3086 O O . ALA A 1 389 ? 6.809 -2.170 -17.371 1.00 97.31 389 ALA A O 1
ATOM 3087 N N . ILE A 1 390 ? 6.742 -3.664 -15.693 1.00 97.62 390 ILE A N 1
ATOM 3088 C CA . ILE A 1 390 ? 7.299 -2.775 -14.665 1.00 97.62 390 ILE A CA 1
ATOM 3089 C C . ILE A 1 390 ? 8.682 -3.285 -14.261 1.00 97.62 390 ILE A C 1
ATOM 3091 O O . ILE A 1 390 ? 8.817 -4.380 -13.721 1.00 97.62 390 ILE A O 1
ATOM 3095 N N . ALA A 1 391 ? 9.717 -2.479 -14.488 1.00 96.50 391 ALA A N 1
ATOM 3096 C CA . ALA A 1 391 ? 11.069 -2.796 -14.041 1.00 96.50 391 ALA A CA 1
ATOM 3097 C C . ALA A 1 391 ? 11.400 -2.119 -12.715 1.00 96.50 391 ALA A C 1
ATOM 3099 O O . ALA A 1 391 ? 11.254 -0.908 -12.567 1.00 96.50 391 ALA A O 1
ATOM 3100 N N . ILE A 1 392 ? 11.916 -2.882 -11.761 1.00 95.06 392 ILE A N 1
ATOM 3101 C CA . ILE A 1 392 ? 12.502 -2.358 -10.533 1.00 95.06 392 ILE A CA 1
ATOM 3102 C C . ILE A 1 392 ? 14.011 -2.201 -10.765 1.00 95.06 392 ILE A C 1
ATOM 3104 O O . ILE A 1 392 ? 14.696 -3.169 -11.088 1.00 95.06 392 ILE A O 1
ATOM 3108 N N . ILE A 1 393 ? 14.532 -0.975 -10.639 1.00 94.12 393 ILE A N 1
ATOM 3109 C CA . ILE A 1 393 ? 15.958 -0.694 -10.864 1.00 94.12 393 ILE A CA 1
ATOM 3110 C C . ILE A 1 393 ? 16.770 -1.293 -9.714 1.00 94.12 393 ILE A C 1
ATOM 3112 O O . ILE A 1 393 ? 16.755 -0.760 -8.602 1.00 94.12 393 ILE A O 1
ATOM 3116 N N . GLY A 1 394 ? 17.491 -2.374 -9.994 1.00 89.75 394 GLY A N 1
ATOM 3117 C CA . GLY A 1 394 ? 18.237 -3.130 -8.998 1.00 89.75 394 GLY A CA 1
ATOM 3118 C C . GLY A 1 394 ? 18.852 -4.422 -9.537 1.00 89.75 394 GLY A C 1
ATOM 3119 O O . GLY A 1 394 ? 18.414 -4.945 -10.564 1.00 89.75 394 GLY A O 1
ATOM 3120 N N . ASP A 1 395 ? 19.846 -4.941 -8.817 1.00 87.50 395 ASP A N 1
ATOM 3121 C CA . ASP A 1 395 ? 20.319 -6.327 -8.917 1.00 87.50 395 ASP A CA 1
ATOM 3122 C C . ASP A 1 395 ? 19.744 -7.127 -7.744 1.00 87.50 395 ASP A C 1
ATOM 3124 O O . ASP A 1 395 ? 20.166 -6.959 -6.604 1.00 87.50 395 ASP A O 1
ATOM 3128 N N . TYR A 1 396 ? 18.765 -7.988 -8.025 1.00 87.75 396 TYR A N 1
ATOM 3129 C CA . TYR A 1 396 ? 18.108 -8.818 -7.009 1.00 87.75 396 TYR A CA 1
ATOM 3130 C C . TYR A 1 396 ? 18.452 -10.300 -7.177 1.00 87.75 396 TYR A C 1
ATOM 3132 O O . TYR A 1 396 ? 17.684 -11.178 -6.787 1.00 87.75 396 TYR A O 1
ATOM 3140 N N . SER A 1 397 ? 19.596 -10.597 -7.803 1.00 80.62 397 SER A N 1
ATOM 3141 C CA . SER A 1 397 ? 20.011 -11.962 -8.147 1.00 80.62 397 SER A CA 1
ATOM 3142 C C . SER A 1 397 ? 20.385 -12.828 -6.941 1.00 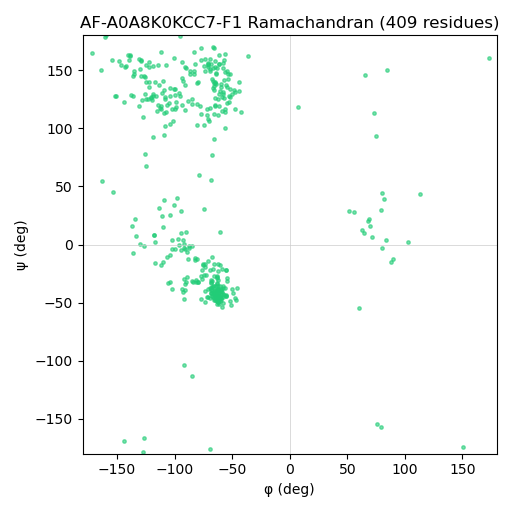80.62 397 SER A C 1
ATOM 3144 O O . SER A 1 397 ? 20.354 -14.056 -7.043 1.00 80.62 397 SER A O 1
ATOM 3146 N N . SER A 1 398 ? 20.731 -12.213 -5.807 1.00 74.25 398 SER A N 1
ATOM 3147 C CA . SER A 1 398 ? 21.050 -12.927 -4.568 1.00 74.25 398 SER A CA 1
ATOM 3148 C C . SER A 1 398 ? 19.838 -13.687 -4.018 1.00 74.25 398 SER A C 1
ATOM 3150 O O . SER A 1 398 ? 18.703 -13.243 -4.161 1.00 74.25 398 SER A O 1
ATOM 3152 N N . LYS A 1 399 ? 20.067 -14.841 -3.382 1.00 57.75 399 LYS A N 1
ATOM 3153 C CA . LYS A 1 399 ? 18.998 -15.586 -2.706 1.00 57.75 399 LYS A CA 1
ATOM 3154 C C . LYS A 1 399 ? 18.698 -14.974 -1.349 1.00 57.75 399 LYS A C 1
ATOM 3156 O O . LYS A 1 399 ? 19.615 -14.660 -0.592 1.00 57.75 399 LYS A O 1
ATOM 3161 N N . CYS A 1 400 ? 17.416 -14.918 -1.015 1.00 51.97 400 CYS A N 1
ATOM 3162 C CA . CYS A 1 400 ? 16.973 -14.671 0.345 1.00 51.97 400 CYS A CA 1
ATOM 3163 C C . CYS A 1 400 ? 17.462 -15.807 1.259 1.00 51.97 400 CYS A C 1
ATOM 3165 O O . CYS A 1 400 ? 17.027 -16.950 1.124 1.00 51.97 400 CYS A O 1
ATOM 3167 N N . ILE A 1 401 ? 18.401 -15.522 2.163 1.00 45.53 401 ILE A N 1
ATOM 3168 C CA . ILE A 1 401 ? 18.904 -16.505 3.130 1.00 45.53 401 ILE A CA 1
ATOM 3169 C C . ILE A 1 401 ? 18.274 -16.190 4.482 1.00 45.53 401 ILE A C 1
ATOM 3171 O O . ILE A 1 401 ? 18.690 -15.264 5.171 1.00 45.53 401 ILE A O 1
ATOM 3175 N N . THR A 1 402 ? 17.274 -16.978 4.877 1.00 40.88 402 THR A N 1
ATOM 3176 C CA . THR A 1 402 ? 16.758 -16.972 6.250 1.00 40.88 402 THR A CA 1
ATOM 3177 C C . THR A 1 402 ? 17.728 -17.757 7.140 1.00 40.88 402 THR A C 1
ATOM 3179 O O . THR A 1 402 ? 17.933 -18.951 6.887 1.00 40.88 402 THR A O 1
ATOM 3182 N N . PRO A 1 403 ? 18.342 -17.164 8.180 1.00 36.88 403 PRO A N 1
ATOM 3183 C CA . PRO A 1 403 ? 19.199 -17.917 9.087 1.00 36.88 403 PRO A CA 1
ATOM 3184 C C . PRO A 1 403 ? 18.390 -19.016 9.786 1.00 36.88 403 PRO A C 1
ATOM 3186 O O . PRO A 1 403 ? 17.351 -18.743 10.386 1.00 36.88 403 PRO A O 1
ATOM 3189 N N . TYR A 1 404 ? 18.896 -20.251 9.757 1.00 35.06 404 TYR A N 1
ATOM 3190 C CA . TYR A 1 404 ? 18.241 -21.489 10.221 1.00 35.06 404 TYR A CA 1
ATOM 3191 C C . TYR A 1 404 ? 17.858 -21.544 11.721 1.00 35.06 404 TYR A C 1
ATOM 3193 O O . TYR A 1 404 ? 17.486 -22.599 12.219 1.00 35.06 404 TYR A O 1
ATOM 3201 N N . HIS A 1 405 ? 17.932 -20.434 12.460 1.00 33.84 405 HIS A N 1
ATOM 3202 C CA . HIS A 1 405 ? 17.538 -20.342 13.872 1.00 33.84 405 HIS A CA 1
ATOM 3203 C C . HIS A 1 405 ? 16.662 -19.128 14.213 1.00 33.84 405 HIS A C 1
ATOM 3205 O O . HIS A 1 405 ? 16.328 -18.924 15.378 1.00 33.84 405 HIS A O 1
ATOM 3211 N N . PHE A 1 406 ? 16.206 -18.364 13.219 1.00 35.06 406 PHE A N 1
ATOM 3212 C CA . PHE A 1 406 ? 15.198 -17.331 13.423 1.00 35.06 406 PHE A CA 1
ATOM 3213 C C . PHE A 1 406 ? 14.061 -17.533 12.426 1.00 35.06 406 PHE A C 1
ATOM 3215 O O . PHE A 1 406 ? 14.210 -17.281 11.236 1.00 35.06 406 PHE A O 1
ATOM 3222 N N . LYS A 1 407 ? 12.889 -17.953 12.922 1.00 34.12 407 LYS A N 1
ATOM 3223 C CA . LYS A 1 407 ? 11.621 -17.735 12.214 1.00 34.12 407 LYS A CA 1
ATOM 3224 C C . LYS A 1 407 ? 11.334 -16.229 12.216 1.00 34.12 407 LYS A C 1
ATOM 3226 O O . LYS A 1 407 ? 10.549 -15.746 13.026 1.00 34.12 407 LYS A O 1
ATOM 3231 N N . MET A 1 408 ? 12.018 -15.483 11.357 1.00 35.03 408 MET A N 1
ATOM 3232 C CA .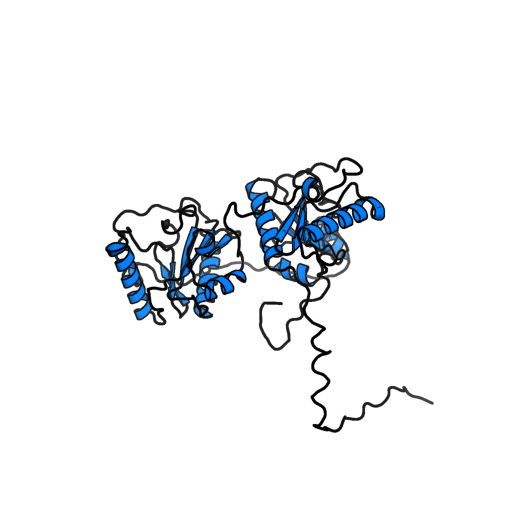 MET A 1 408 ? 11.580 -14.162 10.926 1.00 35.03 408 MET A CA 1
ATOM 3233 C C . MET A 1 408 ? 11.123 -14.288 9.478 1.00 35.03 408 MET A C 1
ATOM 3235 O O . MET A 1 408 ? 11.871 -14.763 8.630 1.00 35.03 408 MET A O 1
ATOM 3239 N N . ASN A 1 409 ? 9.891 -13.861 9.205 1.00 36.53 409 ASN A N 1
ATOM 3240 C CA . ASN A 1 409 ? 9.298 -13.819 7.865 1.00 36.53 409 ASN A CA 1
ATOM 3241 C C . ASN A 1 409 ? 9.857 -12.669 7.003 1.00 36.53 409 ASN A C 1
ATOM 3243 O O . ASN A 1 409 ? 9.143 -12.141 6.159 1.00 36.53 409 ASN A O 1
ATOM 3247 N N . HIS A 1 410 ? 11.110 -12.269 7.218 1.00 40.16 410 HIS A N 1
ATOM 3248 C CA . HIS A 1 410 ? 11.771 -11.210 6.466 1.00 40.16 410 HIS A CA 1
ATOM 3249 C C . HIS A 1 410 ? 13.254 -11.560 6.285 1.00 40.16 410 HIS A C 1
ATOM 3251 O O . HIS A 1 410 ? 13.965 -11.778 7.269 1.00 40.16 410 HIS A O 1
ATOM 3257 N N . CYS A 1 411 ? 13.687 -11.618 5.024 1.00 41.16 411 CYS A N 1
ATOM 3258 C CA . CYS A 1 411 ? 14.800 -10.771 4.610 1.00 41.16 411 CYS A CA 1
ATOM 3259 C C . CYS A 1 411 ? 14.290 -9.318 4.700 1.00 41.16 411 CYS A C 1
ATOM 3261 O O . CYS A 1 411 ? 15.011 -8.483 5.267 1.00 41.16 411 CYS A O 1
#

Solvent-accessible surface area (backbone atoms only — not comparable to full-atom values): 22875 Å² total; per-residue (Å²): 141,84,80,88,86,74,87,82,82,73,82,80,76,90,69,95,80,74,91,84,80,71,79,66,81,64,69,78,63,87,76,54,47,60,80,51,67,41,29,53,40,34,52,54,50,50,50,53,49,30,34,76,72,54,51,28,35,93,80,30,36,32,38,49,44,38,74,79,43,101,53,69,38,26,16,47,26,46,47,61,56,46,70,76,41,85,48,51,56,78,69,59,70,74,58,48,59,69,58,51,78,79,63,83,89,86,86,90,86,86,85,88,80,78,81,83,83,69,83,61,44,43,42,80,76,47,62,58,76,79,53,77,53,91,78,56,59,47,76,40,80,42,12,53,30,35,35,36,36,40,35,65,92,44,75,56,24,71,46,73,69,51,38,28,49,49,52,49,53,48,33,47,45,26,37,69,74,66,66,34,49,41,47,60,31,17,29,38,32,21,57,60,26,55,35,33,40,54,46,36,92,58,33,41,37,82,68,52,88,95,41,57,18,31,45,47,33,39,31,40,42,18,60,16,50,85,45,56,76,52,69,42,33,54,50,36,52,53,48,50,50,55,39,30,32,75,73,51,50,29,34,91,81,30,37,31,41,48,48,36,74,78,44,106,49,70,43,24,17,56,29,30,51,64,54,47,69,76,41,85,49,41,56,74,55,91,88,64,67,72,79,56,42,43,42,77,76,47,58,59,76,79,54,81,45,89,71,53,61,46,76,42,79,40,11,52,31,37,35,39,34,41,45,51,68,59,54,61,39,80,46,75,67,50,33,27,52,48,50,46,48,50,30,45,44,27,34,73,74,67,66,34,45,38,43,37,32,12,29,36,31,29,54,79,26,41,44,33,42,49,50,38,90,59,32,28,29,51,91,44,90,97,40,24,37,34,33,50,27,38,28,39,50,20,43,21,64,42,61,68,77,71,60,96,87,53,99,54,103,64,130

Nearest PDB structures (foldseek):
  2f2l-assembly1_X  TM=9.729E-01  e=2.159E-19  Drosophila melanogaster
  1sxr-assembly1_A  TM=9.632E-01  e=1.701E-18  Drosophila melanogaster
  2cb3-assembly4_D  TM=9.713E-01  e=2.778E-17  Drosophila melanogaster
  5xz3-assembly4_D  TM=9.498E-01  e=2.460E-17  Apis mellifera
  6ckh-assembly1_A  TM=9.519E-01  e=7.338E-17  Manduca sexta

pLDDT: mean 81.9, std 20.19, range [30.97, 98.69]

Sequence (411 aa):
MPYNNYPEIHPLKNDKSNLHGLTYDYFLYLSADIPNDGMVNAVQGLINYGISIGKISANYTLLGHRQLIRSKCPGDALFDLMKNWPHWGQPDADVLTQMVLDFGEEIEDIHSMTLPSFPVILRREWGAKPSKSPLQQMQEVPVPFVIIHDTPIFKSCSSMNQCKERMREIQQNYQEDHKSDDIDYSFCIGSNGITMEARGWDLMTNHTPGYYGRSIEIALLGNFKTTAPNTSMVNAVQGLINYGITIGKISPNYTLLAHRQLHGSNCPGDALFNLMKRWPHWGQPEGSAKTGIKRIEWGAKPPKSPPEQMQEVPVPFVILHDTFIPKSCHSMNNCKETMRELQRNHQDDRGYKDIAYSFCIGHKGLIMEGRGWDLSSGGTPGYDQKSIAIAIIGDYSSKCITPYHFKMNHC

Organism: Ladona fulva (NCBI:txid123851)

Secondary structure (DSSP, 8-state):
-----PPP----------TTSSSSTTSSS-------HHHHHHHHHHHHHHHHTTSEEEEEEEEEGGGTSS--PSPHHHHHHHTTSTTB----HHHHHHHTTSS----------PPPPP-EE-HHHHTPPPPSSPPPBPSSSSEEEEEEEE-TTSPP--SHHHHHHHHHHHHHIIIIIS--SS-SSSEEE-TT--EEESSTTTB--SSSTT-TTSEEEEEESS--SSSPPPHHHHHHHHHHHHHHHHTTSEEEEEEEEEGGGTSS--TT-HHHHHHHTTSTTB---TT-S---B-HHHHTPPPPSSPPPBPSSSSEEEEEEEE-SSS----SHHHHHHHHHHHHHIIIIIS--SS-S-SEEEEGGGEEEESS-SSB--SSSTTTTTSEEEEEE-S---S-----TT---S--

InterPro domains:
  IPR002502 N-acetylmuramoyl-L-alanine amidase domain [PF01510] (142-269)
  IPR002502 N-acetylmuramoyl-L-alanine amidase domain [SM00644] (133-269)
  IPR002502 N-acetylmuramoyl-L-alanine amidase domain [cd06583] (142-271)
  IPR002502 N-acetylmuramoyl-L-alanine amidase domain [cd06583] (314-403)
  IPR006619 Peptidoglycan recognition protein family domain, metazoa/bacteria [SM00701] (118-263)
  IPR006619 Peptidoglycan recognition protein family domain, metazoa/bacteria [SM00701] (293-410)
  IPR015510 Peptidoglycan recognition protein [PTHR11022] (107-282)
  IPR036505 N-acetylmuramoyl-L-alanine amidase/PGRP domain superfamily [G3DSA:3.40.80.10] (18-91)
  IPR036505 N-acetylmuramoyl-L-alanine amidase/PGRP domain superfamily [G3DSA:3.40.80.10] (112-289)
  IPR036505 N-acetylmuramoyl-L-alanine amidase/PGRP domain superfamily [G3DSA:3.40.80.10] (290-408)
  IPR036505 N-acetylmuramoyl-L-alanine amidase/PGRP domain superfamily [SSF55846] (32-88)
  IPR036505 N-acetylmuramoyl-L-alanine amidase/PGRP domain superfamily [SSF55846] (119-282)
  IPR036505 N-acetylmuramoyl-L-alanine amidase/PGRP domain superfamily [SSF55846] (293-406)